Protein AF-A0A9X3YEB1-F1 (afdb_monomer_lite)

pLDDT: mean 70.38, std 15.34, range [30.12, 92.75]

Secondary structure (DSSP, 8-state):
-PPPEEEEEEEE---S-GGGTTSSHHHHHHHHHHHHHHH----GGG-EEEEEEEEEEE---TT---TTSGGGSTTSHHHHHHHHHHTTS--SEEEEES-HHHH--S-HHHHHHHHHHHHHTTEEEEETTTTEEE-TTSTTHHHHHHHHHHHHHHHHHHHHHHHHHHHHHHHHHHHHH-----S---TTEEE-TTSSSEEE-HHHHHHHHHHHHHHHTT--HHHHHHHHHHTT--BTTB---HHHHHHHHT-TTTTTEEPPPP------TT--HHHHHHHHHHHHHHHHHHHHT-EE-SPPSS-HHHHHHHHHHHHHHHHSSS-----TT-S-TTTTTEEETTT-PBEEEEEPTTS-EEEEEHHHHH-SS---PPPEEHHHHHHHHHHHHHHS-HHHHH-STTHHHHHHHHHHHHHHHHHHHHHHHHHHHH---HHHHHHHHHHHHHHHHHHHHHHHHHHHHHHHHHHH-------HHHHH-TT-HHHHHHHHHHHHHHEEEEEEEEEE-SS-EEEEEEEEESSSEEEEEEEEETT--EEEEEEEETT-EEE-SSEEEETTTTEEEE-SPPPHHHHHTHHHHHHHHHHHHHHHHHTS-TTSHHHHHHHHHHHHHHHHHTTTT--HHHHHHHHHHHHHHHHHHHHH---HHHHHHHHHHHHHHHHHHHHHHHHHHT--

Organism: NCBI:txid83655

Radius of gyration: 40.04 Å; chains: 1; bounding box: 106×68×102 Å

Foldseek 3Di:
DPPQAEFAEEEEDDDDDPVCPPDDDPVVQVCLQLVCLVVADDDVLVSHHYDSVRYHYQDADPPDDCQANVCLDCPGSVVVVLVCLVVVVPQAHEYEYQALLSVDPHPLVVSLVSQVSCQVSHYWYAHSPVRQIHHPSDVVSSVVSSVRSVVSNVVVVVVVVVVVVVLVVLVVCLQPPLFQRDCDDDLQWDADPVNGHTDGNVLLLVLLVVLLVCVLLPDDLVRNQVVCVVVVNDDVNHRDDSVNSVCSLVPCVQQQWDFDDFDQDDDDPPDDPVRVVVSVVVNVVRRVVSVVPIDGNHDHSDHPLSSVSSVVVVVVVVVPPDPQPCDQLNPPLQRPFEAAQQPRAHWDWDADPVRWIWTDGPCVVVVPDDDPFDTAGRLLVLLLVVVVVLPDPLCLFPPDPPLVVVLVVLVVVLVVLVVVLVVLVVVLVVDPDPVSNVVSVVVNVVSVVVNVVSVVVSSVSVVLVVLSPPPDDDPSVCCSPSNNRVVSSSSNVSCVQFWVHWHWGWDADPVAIKIWIWTATPGFWGTKIFIAGSSRDTDWIWTQGPQLWIDGPQWIARLVVLDIDGNHADDPVVLVCVVVVVVVNVVSVVSVVVVPDDVVVVVVVVVVVVVVVLVVVVPPPDDPVVNVVVLVVVLVVVVVVLVVDPDVSVVSVSVSVNVVVVVSVVSVVVVCVVPD

Sequence (676 aa):
MKSVKSVKSFIYSRVSTMQQQHGFGIDRQISTVTDYLSFATLDQRLGYQLDPENYEILDSDIGKSAFKGANWGAKSSLGKFYKAVVERKITSGVLVCENIDRLVRLSNYEANNKLSTLIMNGIDILEVESGSCFSNRIPESSTVLNMSISRAYNESLRKSNFSKKSWKKRKATAEEQGTALNNNTPDWLSLSEDKQAYIINTVNVEKITNIFKMYVNGMGVTEIVKTLNANGDRYNDRGWNLVTVYNKLRDRRLNGYLVGKYKTVSQRDDETDEEAEKRLLKNRKARHEANLNAIRIYPIVIGDELFSKVESLMDKNIQARKPRSTTTKQRNLFNGISRCLVCGSPMNVQSMSNGSQYFRCYRQRTKDEHCDSKLVRYSDSERFLLNHIKGLDLNVIYGQDVEQSSVESLKSQLSDISSKIDALNVQMQSASDEEELFLLMGFKRKRIAERETISEQIYKIENESHIVKLNYDYDIKAISNQNNTVLRRKTNMHLSNIISSIKCGRFDLSDGTIYIYDISYHRDVLKHVLITDNRCNLRSMITISNNCVLDVGYMKIDILNHRVEMIRQPSVTEVEMTKVYLEYLNEGFEIAFELIDEEVIKVLDVLSKKVEVLQSTFAEGHNIDEVLKDVEAVISTLNPMIATCRNELIIHRFKLLCETVQVIEQGNKALLELDL

InterPro domains:
  IPR006119 Resolvase, N-terminal catalytic domain [PF00239] (10-171)
  IPR006119 Resolvase, N-terminal catalytic domain [SM00857] (9-176)
  IPR011109 DNA-binding recombinase domain [PF07508] (205-317)
  IPR011109 DNA-binding recombinase domain [PS51737] (187-320)
  IPR025827 Recombinase zinc beta ribbon domain [PF13408] (333-390)
  IPR036162 Resolvase-like, N-terminal catalytic domain superfamily [G3DSA:3.40.50.1390] (3-157)
  IPR036162 Resolvase-like, N-terminal catalytic domain superfamily [SSF53041] (9-160)
  IPR038109 DNA-binding recombinase domain superfamily [G3DSA:3.90.1750.20] (167-345)
  IPR050639 Site-specific recombinase resolvase [PTHR30461] (2-473)

Structure (mmCIF, N/CA/C/O backbone):
data_AF-A0A9X3YEB1-F1
#
_entry.id   AF-A0A9X3YEB1-F1
#
loop_
_atom_site.group_PDB
_atom_site.id
_atom_site.type_symbol
_atom_site.label_atom_id
_atom_site.label_alt_id
_atom_site.label_comp_id
_atom_site.label_asym_id
_atom_site.label_entity_id
_atom_site.label_seq_id
_atom_site.pdbx_PDB_ins_code
_atom_site.Cartn_x
_atom_site.Cartn_y
_atom_site.Cartn_z
_atom_site.occupancy
_atom_site.B_iso_or_equiv
_atom_site.auth_seq_id
_atom_site.auth_comp_id
_atom_site.auth_asym_id
_atom_site.auth_atom_id
_atom_site.pdbx_PDB_model_num
ATOM 1 N N . MET A 1 1 ? -72.113 -5.861 41.643 1.00 37.72 1 MET A N 1
ATOM 2 C CA . MET A 1 1 ? -70.641 -5.938 41.514 1.00 37.72 1 MET A CA 1
ATOM 3 C C . MET A 1 1 ? -70.264 -5.446 40.123 1.00 37.72 1 MET A C 1
ATOM 5 O O . MET A 1 1 ? -70.710 -6.050 39.159 1.00 37.72 1 MET A O 1
ATOM 9 N N . LYS A 1 2 ? -69.548 -4.318 39.992 1.00 42.50 2 LYS A N 1
ATOM 10 C CA . LYS A 1 2 ? -68.992 -3.904 38.689 1.00 42.50 2 LYS A CA 1
ATOM 11 C C . LYS A 1 2 ? -67.898 -4.911 38.322 1.00 42.50 2 LYS A C 1
ATOM 13 O O . LYS A 1 2 ? -67.030 -5.155 39.154 1.00 42.50 2 LYS A O 1
ATOM 18 N N . SER A 1 3 ? -67.962 -5.514 37.135 1.00 48.34 3 SER A N 1
ATOM 19 C CA . SER A 1 3 ? -66.920 -6.427 36.651 1.00 48.34 3 SER A CA 1
ATOM 20 C C . SER A 1 3 ? -65.582 -5.689 36.629 1.00 48.34 3 SER A C 1
ATOM 22 O O . SER A 1 3 ? -65.466 -4.654 35.967 1.00 48.34 3 SER A O 1
ATOM 24 N N . VAL A 1 4 ? -64.592 -6.181 37.370 1.00 62.28 4 VAL A N 1
ATOM 25 C CA . VAL A 1 4 ? -63.240 -5.617 37.343 1.00 62.28 4 VAL A CA 1
ATOM 26 C C . VAL A 1 4 ? -62.680 -5.833 35.939 1.00 62.28 4 VAL A C 1
ATOM 28 O O . VAL A 1 4 ? -62.707 -6.946 35.421 1.00 62.28 4 VAL A O 1
ATOM 31 N N . LYS A 1 5 ? -62.255 -4.753 35.281 1.00 73.50 5 LYS A N 1
ATOM 32 C CA . LYS A 1 5 ? -61.743 -4.810 33.909 1.00 73.50 5 LYS A CA 1
ATOM 33 C C . LYS A 1 5 ? -60.373 -5.495 33.931 1.00 73.50 5 LYS A C 1
ATOM 35 O O . LYS A 1 5 ? -59.524 -5.085 34.720 1.00 73.50 5 LYS A O 1
ATOM 40 N N . SER A 1 6 ? -60.160 -6.514 33.101 1.00 76.62 6 SER A N 1
ATOM 41 C CA . SER A 1 6 ? -58.844 -7.136 32.932 1.00 76.62 6 SER A CA 1
ATOM 42 C C . SER A 1 6 ? -58.028 -6.387 31.873 1.00 76.62 6 SER A C 1
ATOM 44 O O . SER A 1 6 ? -58.585 -5.844 30.912 1.00 76.62 6 SER A O 1
ATOM 46 N N . VAL A 1 7 ? -56.713 -6.284 32.074 1.00 83.62 7 VAL A N 1
ATOM 47 C CA . VAL A 1 7 ? -55.804 -5.545 31.182 1.00 83.62 7 VAL A CA 1
ATOM 48 C C . VAL A 1 7 ? -54.636 -6.435 30.764 1.00 83.62 7 VAL A C 1
ATOM 50 O O . VAL A 1 7 ? -54.087 -7.174 31.579 1.00 83.62 7 VAL A O 1
ATOM 53 N N . LYS A 1 8 ? -54.254 -6.335 29.483 1.00 87.81 8 LYS A N 1
ATOM 54 C CA . LYS A 1 8 ? -53.143 -7.083 28.882 1.00 87.81 8 LYS A CA 1
ATOM 55 C C . LYS A 1 8 ? -51.791 -6.652 29.459 1.00 87.81 8 LYS A C 1
ATOM 57 O O . LYS A 1 8 ? -51.507 -5.451 29.546 1.00 87.81 8 LYS A O 1
ATOM 62 N N . SER A 1 9 ? -50.942 -7.632 29.758 1.00 87.31 9 SER A N 1
ATOM 63 C CA . SER A 1 9 ? -49.570 -7.415 30.231 1.00 87.31 9 SER A CA 1
ATOM 64 C C . SER A 1 9 ? -48.557 -7.500 29.083 1.00 87.31 9 SER A C 1
ATOM 66 O O . SER A 1 9 ? -48.633 -8.377 28.230 1.00 87.31 9 SER A O 1
ATOM 68 N N . PHE A 1 10 ? -47.570 -6.614 29.060 1.00 89.00 10 PHE A N 1
ATOM 69 C CA . PHE A 1 10 ? -46.446 -6.635 28.127 1.00 89.00 10 PHE A CA 1
ATOM 70 C C . PHE A 1 10 ? -45.169 -6.833 28.937 1.00 89.00 10 PHE A C 1
ATOM 72 O O . PHE A 1 10 ? -44.767 -5.944 29.681 1.00 89.00 10 PHE A O 1
ATOM 79 N N . ILE A 1 11 ? -44.541 -7.999 28.838 1.00 86.00 11 ILE A N 1
ATOM 80 C CA . ILE A 1 11 ? -43.394 -8.372 29.670 1.00 86.00 11 ILE A CA 1
ATOM 81 C C . ILE A 1 11 ? -42.107 -8.069 28.910 1.00 86.00 11 ILE A C 1
ATOM 83 O O . ILE A 1 11 ? -41.880 -8.602 27.827 1.00 86.00 11 ILE A O 1
ATOM 87 N N . TYR A 1 12 ? -41.237 -7.241 29.488 1.00 83.69 12 TYR A N 1
ATOM 88 C CA . TYR A 1 12 ? -39.919 -6.954 28.925 1.00 83.69 12 TYR A CA 1
ATOM 89 C C . TYR A 1 12 ? -38.803 -7.585 29.768 1.00 83.69 12 TYR A C 1
ATOM 91 O O . TYR A 1 12 ? -38.558 -7.179 30.908 1.00 83.69 12 TYR A O 1
ATOM 99 N N . SER A 1 13 ? -38.083 -8.542 29.179 1.00 71.88 13 SER A N 1
ATOM 100 C CA . SER A 1 13 ? -36.924 -9.224 29.773 1.00 71.88 13 SER A CA 1
ATOM 101 C C . SER A 1 13 ? -35.659 -9.004 28.924 1.00 71.88 13 SER A C 1
ATOM 103 O O . SER A 1 13 ? -35.734 -8.710 27.730 1.00 71.88 13 SER A O 1
ATOM 105 N N . ARG A 1 14 ? -34.462 -9.074 29.537 1.00 66.56 14 ARG A N 1
ATOM 106 C CA . ARG A 1 14 ? -33.178 -8.917 28.814 1.00 66.56 14 ARG A CA 1
ATOM 107 C C . ARG A 1 14 ? -32.100 -9.878 29.307 1.00 66.56 14 ARG A C 1
ATOM 109 O O . ARG A 1 14 ? -31.876 -9.990 30.513 1.00 66.56 14 ARG A O 1
ATOM 116 N N . VAL A 1 15 ? -31.308 -10.418 28.377 1.00 53.06 15 VAL A N 1
ATOM 117 C CA . VAL A 1 15 ? -30.085 -11.184 28.690 1.00 53.06 15 VAL A CA 1
ATOM 118 C C . VAL A 1 15 ? -28.858 -10.274 28.676 1.00 53.06 15 VAL A C 1
ATOM 120 O O . VAL A 1 15 ? -28.662 -9.471 27.765 1.00 53.06 15 VAL A O 1
ATOM 123 N N . SER A 1 16 ? -28.023 -10.374 29.712 1.00 42.81 16 SER A N 1
ATOM 124 C CA . SER A 1 16 ? -26.903 -9.446 29.933 1.00 42.81 16 SER A CA 1
ATOM 125 C C . SER A 1 16 ? -25.654 -9.787 29.106 1.00 42.81 16 SER A C 1
ATOM 127 O O . SER A 1 16 ? -24.839 -8.896 28.864 1.00 42.81 16 SER A O 1
ATOM 129 N N . THR A 1 17 ? -25.490 -11.043 28.671 1.00 38.38 17 THR A N 1
ATOM 130 C CA . THR A 1 17 ? -24.274 -11.549 28.005 1.00 38.38 17 THR A CA 1
ATOM 131 C C . THR A 1 17 ? -24.535 -12.844 27.220 1.00 38.38 17 THR A C 1
ATOM 133 O O . THR A 1 17 ? -25.248 -13.725 27.687 1.00 38.38 17 THR A O 1
ATOM 136 N N . MET A 1 18 ? -23.875 -13.008 26.063 1.00 36.56 18 MET A N 1
ATOM 137 C CA . MET A 1 18 ? -23.935 -14.225 25.221 1.00 36.56 18 MET A CA 1
ATOM 138 C C . MET A 1 18 ? -23.510 -15.515 25.956 1.00 36.56 18 MET A C 1
ATOM 140 O O . MET A 1 18 ? -23.980 -16.593 25.621 1.00 36.56 18 MET A O 1
ATOM 144 N N . GLN A 1 19 ? -22.662 -15.418 26.988 1.00 37.66 19 GLN A N 1
ATOM 145 C CA . GLN A 1 19 ? -22.190 -16.568 27.780 1.00 37.66 19 GLN A CA 1
ATOM 146 C C . GLN A 1 19 ? -23.278 -17.246 28.633 1.00 37.66 19 GLN A C 1
ATOM 148 O O . GLN A 1 19 ? -23.047 -18.336 29.142 1.00 37.66 19 GLN A O 1
ATOM 153 N N . GLN A 1 20 ? -24.457 -16.635 28.791 1.00 36.91 20 GLN A N 1
ATOM 154 C CA . GLN A 1 20 ? -25.565 -17.201 29.574 1.00 36.91 20 GLN A CA 1
ATOM 155 C C . GLN A 1 20 ? -26.498 -18.106 28.746 1.00 36.91 20 GLN A C 1
ATOM 157 O O . GLN A 1 20 ? -27.514 -18.562 29.262 1.00 36.91 20 GLN A O 1
ATOM 162 N N . GLN A 1 21 ? -26.166 -18.389 27.479 1.00 39.75 21 GLN A N 1
ATOM 163 C CA . GLN A 1 21 ? -26.986 -19.214 26.579 1.00 39.75 21 GLN A CA 1
ATOM 164 C C . GLN A 1 21 ? -27.166 -20.676 27.025 1.00 39.75 21 GLN A C 1
ATOM 166 O O . GLN A 1 21 ? -28.068 -21.335 26.521 1.00 39.75 21 GLN A O 1
ATOM 171 N N . HIS A 1 22 ? -26.360 -21.186 27.964 1.00 37.72 22 HIS A N 1
ATOM 172 C CA . HIS A 1 22 ? -26.380 -22.604 28.347 1.00 37.72 22 HIS A CA 1
ATOM 173 C C . HIS A 1 22 ? -27.035 -22.934 29.702 1.00 37.72 22 HIS A C 1
ATOM 175 O O . HIS A 1 22 ? -26.875 -24.051 30.182 1.00 37.72 22 HIS A O 1
ATOM 181 N N . GLY A 1 23 ? -27.840 -22.045 30.298 1.00 42.78 23 GLY A N 1
ATOM 182 C CA . GLY A 1 23 ? -28.745 -22.487 31.370 1.00 42.78 23 GLY A CA 1
ATOM 183 C C . GLY A 1 23 ? -29.440 -21.389 32.178 1.00 42.78 23 GLY A C 1
ATOM 184 O O . GLY A 1 23 ? -28.793 -20.498 32.722 1.00 42.78 23 GLY A O 1
ATOM 185 N N . PHE A 1 24 ? -30.764 -21.521 32.313 1.00 46.56 24 PHE A N 1
ATOM 186 C CA . PHE A 1 24 ? -31.615 -20.993 33.396 1.00 46.56 24 PHE A CA 1
ATOM 187 C C . PHE A 1 24 ? -31.845 -19.471 33.527 1.00 46.56 24 PHE A C 1
ATOM 189 O O . PHE A 1 24 ? -32.484 -19.051 34.485 1.00 46.56 24 PHE A O 1
ATOM 196 N N . GLY A 1 25 ? -31.367 -18.613 32.618 1.00 51.34 25 GLY A N 1
ATOM 197 C CA . GLY A 1 25 ? -31.499 -17.150 32.768 1.00 51.34 25 GLY A CA 1
ATOM 198 C C . GLY A 1 25 ? -32.859 -16.555 32.362 1.00 51.34 25 GLY A C 1
ATOM 199 O O . GLY A 1 25 ? -33.490 -15.861 33.158 1.00 51.34 25 GLY A O 1
ATOM 200 N N . ILE A 1 26 ? -33.293 -16.801 31.119 1.00 55.25 26 ILE A N 1
ATOM 201 C CA . ILE A 1 26 ? -34.529 -16.233 30.542 1.00 55.25 26 ILE A CA 1
ATOM 202 C C . ILE A 1 26 ? -35.759 -16.865 31.188 1.00 55.25 26 ILE A C 1
ATOM 204 O O . ILE A 1 26 ? -36.627 -16.143 31.674 1.00 55.25 26 ILE A O 1
ATOM 208 N N . ASP A 1 27 ? -35.787 -18.196 31.263 1.00 59.59 27 ASP A N 1
ATOM 209 C CA . ASP A 1 27 ? -36.920 -18.938 31.819 1.00 59.59 27 ASP A CA 1
ATOM 210 C C . ASP A 1 27 ? -37.159 -18.578 33.286 1.00 59.59 27 ASP A C 1
ATOM 212 O O . ASP A 1 27 ? -38.301 -18.432 33.696 1.00 59.59 27 ASP A O 1
ATOM 216 N N . ARG A 1 28 ? -36.092 -18.318 34.057 1.00 63.31 28 ARG A N 1
ATOM 217 C CA . ARG A 1 28 ? -36.191 -17.849 35.449 1.00 63.31 28 ARG A CA 1
ATOM 218 C C . ARG A 1 28 ? -36.718 -16.418 35.572 1.00 63.31 28 ARG A C 1
ATOM 220 O O . ARG A 1 28 ? -37.386 -16.086 36.549 1.00 63.31 28 ARG A O 1
ATOM 227 N N . GLN A 1 29 ? -36.375 -15.532 34.641 1.00 58.09 29 GLN A N 1
ATOM 228 C CA . GLN A 1 29 ? -36.893 -14.161 34.665 1.00 58.09 29 GLN A CA 1
ATOM 229 C C . GLN A 1 29 ? -38.362 -14.129 34.265 1.00 58.09 29 GLN A C 1
ATOM 231 O O . GLN A 1 29 ? -39.155 -13.456 34.915 1.00 58.09 29 GLN A O 1
ATOM 236 N N . ILE A 1 30 ? -38.722 -14.891 33.233 1.00 65.31 30 ILE A N 1
ATOM 237 C CA . ILE A 1 30 ? -40.110 -15.046 32.814 1.00 65.31 30 ILE A CA 1
ATOM 238 C C . ILE A 1 30 ? -40.899 -15.724 33.934 1.00 65.31 30 ILE A C 1
ATOM 240 O O . ILE A 1 30 ? -41.936 -15.191 34.305 1.00 65.31 30 ILE A O 1
ATOM 244 N N . SER A 1 31 ? -40.389 -16.790 34.563 1.00 66.31 31 SER A N 1
ATOM 245 C CA . SER A 1 31 ? -41.070 -17.439 35.690 1.00 66.31 31 SER A CA 1
ATOM 246 C C . SER A 1 31 ? -41.272 -16.472 36.857 1.00 66.31 31 SER A C 1
ATOM 248 O O . SER A 1 31 ? -42.399 -16.299 37.281 1.00 66.31 31 SER A O 1
ATOM 250 N N . THR A 1 32 ? -40.243 -15.729 37.291 1.00 66.88 32 THR A N 1
ATOM 251 C CA . THR A 1 32 ? -40.376 -14.740 38.382 1.00 66.88 32 THR A CA 1
ATOM 252 C C . THR A 1 32 ? -41.444 -13.681 38.077 1.00 66.88 32 THR A C 1
ATOM 254 O O . THR A 1 32 ? -42.212 -13.306 38.959 1.00 66.88 32 THR A O 1
ATOM 257 N N . VAL A 1 33 ? -41.510 -13.186 36.835 1.00 67.62 33 VAL A N 1
ATOM 258 C CA . VAL A 1 33 ? -42.514 -12.187 36.436 1.00 67.62 33 VAL A CA 1
ATOM 259 C C . VAL A 1 33 ? -43.909 -12.809 36.351 1.00 67.62 33 VAL A C 1
ATOM 261 O O . VAL A 1 33 ? -44.864 -12.199 36.815 1.00 67.62 33 VAL A O 1
ATOM 264 N N . THR A 1 34 ? -44.036 -14.014 35.796 1.00 67.00 34 THR A N 1
ATOM 265 C CA . THR A 1 34 ? -45.328 -14.705 35.628 1.00 67.00 34 THR A CA 1
ATOM 266 C C . THR A 1 34 ? -45.887 -15.173 36.976 1.00 67.00 34 THR A C 1
ATOM 268 O O . THR A 1 34 ? -47.069 -14.980 37.252 1.00 67.00 34 THR A O 1
ATOM 271 N N . ASP A 1 35 ? -45.022 -15.663 37.867 1.00 70.69 35 ASP A N 1
ATOM 272 C CA . ASP A 1 35 ? -45.345 -15.982 39.259 1.00 70.69 35 ASP A CA 1
ATOM 273 C C . ASP A 1 35 ? -45.808 -14.716 39.987 1.00 70.69 35 ASP A C 1
ATOM 275 O O . ASP A 1 35 ? -46.857 -14.716 40.627 1.00 70.69 35 ASP A O 1
ATOM 279 N N . TYR A 1 36 ? -45.096 -13.594 39.830 1.00 70.75 36 TYR A N 1
ATOM 280 C CA . TYR A 1 36 ? -45.511 -12.323 40.423 1.00 70.75 36 TYR A CA 1
ATOM 281 C C . TYR A 1 36 ? -46.881 -11.858 39.910 1.00 70.75 36 TYR A C 1
ATOM 283 O O . TYR A 1 36 ? -47.706 -11.420 40.707 1.00 70.75 36 TYR A O 1
ATOM 291 N N . LEU A 1 37 ? -47.172 -12.005 38.611 1.00 69.81 37 LEU A N 1
ATOM 292 C CA . LEU A 1 37 ? -48.477 -11.659 38.031 1.00 69.81 37 LEU A CA 1
ATOM 293 C C . LEU A 1 37 ? -49.637 -12.457 38.646 1.00 69.81 37 LEU A C 1
ATOM 295 O O . LEU A 1 37 ? -50.740 -11.923 38.749 1.00 69.81 37 LEU A O 1
ATOM 299 N N . SER A 1 38 ? -49.390 -13.690 39.099 1.00 67.00 38 SER A N 1
ATOM 300 C CA . SER A 1 38 ? -50.410 -14.528 39.747 1.00 67.00 38 SER A CA 1
ATOM 301 C C . SER A 1 38 ? -50.741 -14.113 41.191 1.00 67.00 38 SER A C 1
ATOM 303 O O . SER A 1 38 ? -51.838 -14.397 41.671 1.00 67.00 38 SER A O 1
ATOM 305 N N . PHE A 1 39 ? -49.836 -13.389 41.866 1.00 65.12 39 PHE A N 1
ATOM 306 C CA . PHE A 1 39 ? -49.983 -12.978 43.272 1.00 65.12 39 PHE A CA 1
ATOM 307 C C . PHE A 1 39 ? -50.010 -11.453 43.489 1.00 65.12 39 PHE A C 1
ATOM 309 O O . PHE A 1 39 ? -50.139 -10.996 44.626 1.00 65.12 39 PHE A O 1
ATOM 316 N N . ALA A 1 40 ? -49.877 -10.645 42.435 1.00 65.81 40 ALA A N 1
ATOM 317 C CA . ALA A 1 40 ? -49.742 -9.196 42.549 1.00 65.81 40 ALA A CA 1
ATOM 318 C C . ALA A 1 40 ? -51.030 -8.513 43.048 1.00 65.81 40 ALA A C 1
ATOM 320 O O . ALA A 1 40 ? -52.039 -8.434 42.345 1.00 65.81 40 ALA A O 1
ATOM 321 N N . THR A 1 41 ? -50.971 -7.911 44.237 1.00 65.62 41 THR A N 1
ATOM 322 C CA . THR A 1 41 ? -51.960 -6.927 44.700 1.00 65.62 41 THR A CA 1
ATOM 323 C C . THR A 1 41 ? -51.628 -5.543 44.156 1.00 65.62 41 THR A C 1
ATOM 325 O O . THR A 1 41 ? -50.680 -4.899 44.603 1.00 65.62 41 THR A O 1
ATOM 328 N N . LEU A 1 42 ? -52.430 -5.082 43.198 1.00 74.06 42 LEU A N 1
ATOM 329 C CA . LEU A 1 42 ? -52.338 -3.739 42.631 1.00 74.06 42 LEU A CA 1
ATOM 330 C C . LEU A 1 42 ? -53.091 -2.698 43.473 1.00 74.06 42 LEU A C 1
ATOM 332 O O . LEU A 1 42 ? -54.066 -3.012 44.158 1.00 74.06 42 LEU A O 1
ATOM 336 N N . ASP A 1 43 ? -52.659 -1.438 43.382 1.00 76.00 43 ASP A N 1
ATOM 337 C CA . ASP A 1 43 ? -53.337 -0.305 44.019 1.00 76.00 43 ASP A CA 1
ATOM 338 C C . ASP A 1 43 ? -54.786 -0.190 43.514 1.00 76.00 43 ASP A C 1
ATOM 340 O O . ASP A 1 43 ? -55.043 -0.146 42.308 1.00 76.00 43 ASP A O 1
ATOM 344 N N . GLN A 1 44 ? -55.746 -0.112 44.440 1.00 74.06 44 GLN A N 1
ATOM 345 C CA . GLN A 1 44 ? -57.177 -0.077 44.123 1.00 74.06 44 GLN A CA 1
ATOM 346 C C . GLN A 1 44 ? -57.564 1.104 43.213 1.00 74.06 44 GLN A C 1
ATOM 348 O O . GLN A 1 44 ? -58.532 1.000 42.456 1.00 74.06 44 GLN A O 1
ATOM 353 N N . ARG A 1 45 ? -56.792 2.202 43.227 1.00 79.31 45 ARG A N 1
ATOM 354 C CA . ARG A 1 45 ? -56.993 3.384 42.366 1.00 79.31 45 ARG A CA 1
ATOM 355 C C . ARG A 1 45 ? -56.796 3.094 40.876 1.00 79.31 45 ARG A C 1
ATOM 357 O O . ARG A 1 45 ? -57.279 3.855 40.040 1.00 79.31 45 ARG A O 1
ATOM 364 N N . LEU A 1 46 ? -56.110 2.005 40.524 1.00 79.69 46 LEU A N 1
ATOM 365 C CA . LEU A 1 46 ? -55.901 1.598 39.132 1.00 79.69 46 LEU A CA 1
ATOM 366 C C . LEU A 1 46 ? -57.196 1.102 38.475 1.00 79.69 46 LEU A C 1
ATOM 368 O O . LEU A 1 46 ? -57.392 1.302 37.277 1.00 79.69 46 LEU A O 1
ATOM 372 N N . GLY A 1 47 ? -58.107 0.513 39.259 1.00 76.00 47 GLY A N 1
ATOM 373 C CA . GLY A 1 47 ? -59.434 0.098 38.795 1.00 76.00 47 GLY A CA 1
ATOM 374 C C . GLY A 1 47 ? -59.450 -1.088 37.819 1.00 76.00 47 GLY A C 1
ATOM 375 O O . GLY A 1 47 ? -60.476 -1.321 37.177 1.00 76.00 47 GLY A O 1
ATOM 376 N N . TYR A 1 48 ? -58.344 -1.829 37.694 1.00 81.25 48 TYR A N 1
ATOM 377 C CA . TYR A 1 48 ? -58.228 -3.033 36.868 1.00 81.25 48 TYR A CA 1
ATOM 378 C C . TYR A 1 48 ? -57.482 -4.158 37.597 1.00 81.25 48 TYR A C 1
ATOM 380 O O . TYR A 1 48 ? -56.785 -3.921 38.582 1.00 81.25 48 TYR A O 1
ATOM 388 N N . GLN A 1 49 ? -57.626 -5.381 37.086 1.00 78.94 49 GLN A N 1
ATOM 389 C CA . GLN A 1 49 ? -56.813 -6.539 37.463 1.00 78.94 49 GLN A CA 1
ATOM 390 C C . GLN A 1 49 ? -55.946 -6.975 36.282 1.00 78.94 49 GLN A C 1
ATOM 392 O O . GLN A 1 49 ? -56.290 -6.740 35.119 1.00 78.94 49 GLN A O 1
ATOM 397 N N . LEU A 1 50 ? -54.798 -7.574 36.587 1.00 78.62 50 LEU A N 1
ATOM 398 C CA . LEU A 1 50 ? -53.943 -8.182 35.574 1.00 78.62 50 LEU A CA 1
ATOM 399 C C . LEU A 1 50 ? -54.537 -9.528 35.192 1.00 78.62 50 LEU A C 1
ATOM 401 O O . LEU A 1 50 ? -55.004 -10.269 36.052 1.00 78.62 50 LEU A O 1
ATOM 405 N N . ASP A 1 51 ? -54.531 -9.812 33.899 1.00 76.00 51 ASP A N 1
ATOM 406 C CA . ASP A 1 51 ? -54.886 -11.122 33.378 1.00 76.00 51 ASP A CA 1
ATOM 407 C C . ASP A 1 51 ? -53.611 -11.984 33.319 1.00 76.00 51 ASP A C 1
ATOM 409 O O . ASP A 1 51 ? -52.706 -11.649 32.542 1.00 76.00 51 ASP A O 1
ATOM 413 N N . PRO A 1 52 ? -53.490 -13.044 34.143 1.00 68.12 52 PRO A N 1
ATOM 414 C CA . PRO A 1 52 ? -52.290 -13.878 34.183 1.00 68.12 52 PRO A CA 1
ATOM 415 C C . PRO A 1 52 ? -52.046 -14.644 32.878 1.00 68.12 52 PRO A C 1
ATOM 417 O O . PRO A 1 52 ? -50.906 -15.003 32.594 1.00 68.12 52 PRO A O 1
ATOM 420 N N . GLU A 1 53 ? -53.090 -14.879 32.077 1.00 71.06 53 GLU A N 1
ATOM 421 C CA . GLU A 1 53 ? -53.011 -15.661 30.836 1.00 71.06 53 GLU A CA 1
ATOM 422 C C . GLU A 1 53 ? -52.908 -14.777 29.582 1.00 71.06 53 GLU A C 1
ATOM 424 O O . GLU A 1 53 ? -52.536 -15.251 28.508 1.00 71.06 53 GLU A O 1
ATOM 429 N N . ASN A 1 54 ? -53.172 -13.471 29.702 1.00 80.88 54 ASN A N 1
ATOM 430 C CA . ASN A 1 54 ? -53.125 -12.520 28.590 1.00 80.88 54 ASN A CA 1
ATOM 431 C C . ASN A 1 54 ? -51.904 -11.597 28.687 1.00 80.88 54 ASN A C 1
ATOM 433 O O . ASN A 1 54 ? -51.996 -10.413 29.044 1.00 80.88 54 ASN A O 1
ATOM 437 N N . TYR A 1 55 ? -50.742 -12.151 28.332 1.00 80.75 55 TYR A N 1
ATOM 438 C CA . TYR A 1 55 ? -49.485 -11.415 28.253 1.00 80.75 55 TYR A CA 1
ATOM 439 C C . TYR A 1 55 ? -48.781 -11.559 26.896 1.00 80.75 55 TYR A C 1
ATOM 441 O O . TYR A 1 55 ? -48.955 -12.529 26.164 1.00 80.75 55 TYR A O 1
ATOM 449 N N . GLU A 1 56 ? -47.963 -10.568 26.550 1.00 84.38 56 GLU A N 1
ATOM 450 C CA . GLU A 1 56 ? -47.092 -10.568 25.373 1.00 84.38 56 GLU A CA 1
ATOM 451 C C . GLU A 1 56 ? -45.645 -10.326 25.801 1.00 84.38 56 GLU A C 1
ATOM 453 O O . GLU A 1 56 ? -45.362 -9.386 26.545 1.00 84.38 56 GLU A O 1
ATOM 458 N N . ILE A 1 57 ? -44.720 -11.165 25.334 1.00 80.50 57 ILE A N 1
ATOM 459 C CA . ILE A 1 57 ? -43.293 -11.030 25.639 1.00 80.50 57 ILE A CA 1
ATOM 460 C C . ILE A 1 57 ? -42.636 -10.135 24.585 1.00 80.50 57 ILE A C 1
ATOM 462 O O . ILE A 1 57 ? -42.707 -10.391 23.385 1.00 80.50 57 ILE A O 1
ATOM 466 N N . LEU A 1 58 ? -41.964 -9.081 25.043 1.00 80.44 58 LEU A N 1
ATOM 467 C CA . LEU A 1 58 ? -41.183 -8.173 24.211 1.00 80.44 58 LEU A CA 1
ATOM 468 C C . LEU A 1 58 ? -39.718 -8.639 24.182 1.00 80.44 58 LEU A C 1
ATOM 470 O O . LEU A 1 58 ? -38.908 -8.190 24.994 1.00 80.44 58 LEU A O 1
ATOM 474 N N . ASP A 1 59 ? -39.369 -9.519 23.239 1.00 64.75 59 ASP A N 1
ATOM 475 C CA . ASP A 1 59 ? -38.021 -10.099 23.144 1.00 64.75 59 ASP A CA 1
ATOM 476 C C . ASP A 1 59 ? -36.922 -9.043 22.957 1.00 64.75 59 ASP A C 1
ATOM 478 O O . ASP A 1 59 ? -37.004 -8.164 22.090 1.00 64.75 59 ASP A O 1
ATOM 482 N N . SER A 1 60 ? -35.845 -9.147 23.743 1.00 60.19 60 SER A N 1
ATOM 483 C CA . SER A 1 60 ? -34.659 -8.307 23.565 1.00 60.19 60 SER A CA 1
ATOM 484 C C . SER A 1 60 ? -33.850 -8.753 22.342 1.00 60.19 60 SER A C 1
ATOM 486 O O . SER A 1 60 ? -33.467 -9.919 22.257 1.00 60.19 60 SER A O 1
ATOM 488 N N . ASP A 1 61 ? -33.509 -7.820 21.444 1.00 53.88 61 ASP A N 1
ATOM 489 C CA . ASP A 1 61 ? -32.552 -8.057 20.353 1.00 53.88 61 ASP A CA 1
ATOM 490 C C . ASP A 1 61 ? -31.227 -8.596 20.928 1.00 53.88 61 ASP A C 1
ATOM 492 O O . ASP A 1 61 ? -30.448 -7.864 21.554 1.00 53.88 61 ASP A O 1
ATOM 496 N N . ILE A 1 62 ? -30.969 -9.883 20.702 1.00 46.56 62 ILE A N 1
ATOM 497 C CA . ILE A 1 62 ? -29.784 -10.598 21.181 1.00 46.56 62 ILE A CA 1
ATOM 498 C C . ILE A 1 62 ? -28.516 -9.867 20.708 1.00 46.56 62 ILE A C 1
ATOM 500 O O . ILE A 1 62 ? -28.339 -9.571 19.527 1.00 46.56 62 ILE A O 1
ATOM 504 N N . GLY A 1 63 ? -27.609 -9.565 21.643 1.00 42.06 63 GLY A N 1
ATOM 505 C CA . GLY A 1 63 ? -26.257 -9.086 21.332 1.00 42.06 63 GLY A CA 1
ATOM 506 C C . GLY A 1 63 ? -26.089 -7.583 21.066 1.00 42.06 63 GLY A C 1
ATOM 507 O O . GLY A 1 63 ? -24.959 -7.139 20.854 1.00 42.06 63 GLY A O 1
ATOM 508 N N . LYS A 1 64 ? -27.140 -6.753 21.128 1.00 44.22 64 LYS A N 1
ATOM 509 C CA . LYS A 1 64 ? -26.979 -5.293 20.990 1.00 44.22 64 LYS A CA 1
ATOM 510 C C . LYS A 1 64 ? -26.671 -4.651 22.340 1.00 44.22 64 LYS A C 1
ATOM 512 O O . LYS A 1 64 ? -27.533 -4.520 23.204 1.00 44.22 64 LYS A O 1
ATOM 517 N N . SER A 1 65 ? -25.423 -4.218 22.525 1.00 39.91 65 SER A N 1
ATOM 518 C CA . SER A 1 65 ? -25.029 -3.460 23.715 1.00 39.91 65 SER A CA 1
ATOM 519 C C . SER A 1 65 ? -25.947 -2.239 23.906 1.00 39.91 65 SER A C 1
ATOM 521 O O . SER A 1 65 ? -26.006 -1.354 23.056 1.00 39.91 65 SER A O 1
ATOM 523 N N . ALA A 1 66 ? -26.657 -2.179 25.036 1.00 36.12 66 ALA A N 1
ATOM 524 C CA . ALA A 1 66 ? -27.566 -1.088 25.420 1.00 36.12 66 ALA A CA 1
ATOM 525 C C . ALA A 1 66 ? -26.852 0.252 25.705 1.00 36.12 66 ALA A C 1
ATOM 527 O O . ALA A 1 66 ? -27.430 1.170 26.286 1.00 36.12 66 ALA A O 1
ATOM 528 N N . PHE A 1 67 ? -25.578 0.380 25.335 1.00 39.62 67 PHE A N 1
ATOM 529 C CA . PHE A 1 67 ? -24.849 1.626 25.479 1.00 39.62 67 PHE A CA 1
ATOM 530 C C . PHE A 1 67 ? -25.324 2.569 24.365 1.00 39.62 67 PHE A C 1
ATOM 532 O O . PHE A 1 67 ? -25.046 2.311 23.195 1.00 39.62 67 PHE A O 1
ATOM 539 N N . LYS A 1 68 ? -26.027 3.650 24.748 1.00 51.72 68 LYS A N 1
ATOM 540 C CA . LYS A 1 68 ? -26.693 4.662 23.887 1.00 51.72 68 LYS A CA 1
ATOM 541 C C . LYS A 1 68 ? -28.140 4.367 23.432 1.00 51.72 68 LYS A C 1
ATOM 543 O O . LYS A 1 68 ? -28.559 4.897 22.410 1.00 51.72 68 LYS A O 1
ATOM 548 N N . GLY A 1 69 ? -28.918 3.555 24.157 1.00 56.41 69 GLY A N 1
ATOM 549 C CA . GLY A 1 69 ? -30.374 3.464 23.923 1.00 56.41 69 GLY A CA 1
ATOM 550 C C . GLY A 1 69 ? -30.832 2.619 22.728 1.00 56.41 69 GLY A C 1
ATOM 551 O O . GLY A 1 69 ? -31.946 2.793 22.240 1.00 56.41 69 GLY A O 1
ATOM 552 N N . ALA A 1 70 ? -30.002 1.683 22.258 1.00 58.47 70 ALA A N 1
ATOM 553 C CA . ALA A 1 70 ? -30.322 0.805 21.126 1.00 58.47 70 ALA A CA 1
ATOM 554 C C . ALA A 1 70 ? -31.594 -0.052 21.328 1.00 58.47 70 ALA A C 1
ATOM 556 O O . ALA A 1 70 ? -32.226 -0.442 20.349 1.00 58.47 70 ALA A O 1
ATOM 557 N N . ASN A 1 71 ? -31.998 -0.298 22.579 1.00 65.75 71 ASN A N 1
ATOM 558 C CA . ASN A 1 71 ? -33.230 -1.004 22.950 1.00 65.75 71 ASN A CA 1
ATOM 559 C C . ASN A 1 71 ? -34.517 -0.196 22.704 1.00 65.75 71 ASN A C 1
ATOM 561 O O . ASN A 1 71 ? -35.601 -0.752 22.804 1.00 65.75 71 ASN A O 1
ATOM 565 N N . TRP A 1 72 ? -34.402 1.095 22.385 1.00 71.62 72 TRP A N 1
ATOM 566 C CA . TRP A 1 72 ? -35.514 1.951 21.961 1.00 71.62 72 TRP A CA 1
ATOM 567 C C . TRP A 1 72 ? -35.474 2.261 20.459 1.00 71.62 72 TRP A C 1
ATOM 569 O O . TRP A 1 72 ? -36.256 3.078 19.973 1.00 71.62 72 TRP A O 1
ATOM 579 N N . GLY A 1 73 ? -34.548 1.647 19.714 1.00 68.38 73 GLY A N 1
ATOM 580 C CA . GLY A 1 73 ? -34.433 1.842 18.272 1.00 68.38 73 GLY A CA 1
ATOM 581 C C . GLY A 1 73 ? -35.657 1.303 17.528 1.00 68.38 73 GLY A C 1
ATOM 582 O O . GLY A 1 73 ? -36.259 0.318 17.952 1.00 68.38 73 GLY A O 1
ATOM 583 N N . ALA A 1 74 ? -35.987 1.896 16.377 1.00 66.94 74 ALA A N 1
ATOM 584 C CA . ALA A 1 74 ? -37.199 1.579 15.608 1.00 66.94 74 ALA A CA 1
ATOM 585 C C . ALA A 1 74 ? -37.355 0.093 15.219 1.00 66.94 74 ALA A C 1
ATOM 587 O O . ALA A 1 74 ? -38.466 -0.367 14.972 1.00 66.94 74 ALA A O 1
ATOM 588 N N . LYS A 1 75 ? -36.248 -0.662 15.160 1.00 65.56 75 LYS A N 1
ATOM 589 C CA . LYS A 1 75 ? -36.238 -2.093 14.815 1.00 65.56 75 LYS A CA 1
ATOM 590 C C . LYS A 1 75 ? -36.383 -3.034 16.026 1.00 65.56 75 LYS A C 1
ATOM 592 O O . LYS A 1 75 ? -36.678 -4.204 15.811 1.00 65.56 75 LYS A O 1
ATOM 597 N N . SER A 1 76 ? -36.203 -2.541 17.254 1.00 76.12 76 SER A N 1
ATOM 598 C CA . SER A 1 76 ? -36.268 -3.340 18.492 1.00 76.12 76 SER A CA 1
ATOM 599 C C . SER A 1 76 ? -37.711 -3.595 18.945 1.00 76.12 76 SER A C 1
ATOM 601 O O . SER A 1 76 ? -38.583 -2.769 18.676 1.00 76.12 76 SER A O 1
ATOM 603 N N . SER A 1 77 ? -37.975 -4.693 19.659 1.00 80.06 77 SER A N 1
ATOM 604 C CA . SER A 1 77 ? -39.326 -5.052 20.136 1.00 80.06 77 SER A CA 1
ATOM 605 C C . SER A 1 77 ? -39.939 -3.984 21.048 1.00 80.06 77 SER A C 1
ATOM 607 O O . SER A 1 77 ? -41.067 -3.553 20.818 1.00 80.06 77 SER A O 1
ATOM 609 N N . LEU A 1 78 ? -39.166 -3.454 22.005 1.00 82.81 78 LEU A N 1
ATOM 610 C CA . LEU A 1 78 ? -39.600 -2.346 22.867 1.00 82.81 78 LEU A CA 1
ATOM 611 C C . LEU A 1 78 ? -39.804 -1.039 22.073 1.00 82.81 78 LEU A C 1
ATOM 613 O O . LEU A 1 78 ? -40.742 -0.290 22.341 1.00 82.81 78 LEU A O 1
ATOM 617 N N . GLY A 1 79 ? -38.978 -0.773 21.055 1.00 83.62 79 GLY A N 1
ATOM 618 C CA . GLY A 1 79 ? -39.159 0.369 20.151 1.00 83.62 79 GLY A CA 1
ATOM 619 C C . GLY A 1 79 ? -40.414 0.264 19.273 1.00 83.62 79 GLY A C 1
ATOM 620 O O . GLY A 1 79 ? -41.113 1.260 19.087 1.00 83.62 79 GLY A O 1
ATOM 621 N N . LYS A 1 80 ? -40.735 -0.936 18.772 1.00 84.50 80 LYS A N 1
ATOM 622 C CA . LYS A 1 80 ? -41.975 -1.221 18.030 1.00 84.50 80 LYS A CA 1
ATOM 623 C C . LYS A 1 80 ? -43.202 -1.052 18.924 1.00 84.50 80 LYS A C 1
ATOM 625 O O . LYS A 1 80 ? -44.148 -0.391 18.506 1.00 84.50 80 LYS A O 1
ATOM 630 N N . PHE A 1 81 ? -43.150 -1.573 20.151 1.00 88.75 81 PHE A N 1
ATOM 631 C CA . PHE A 1 81 ? -44.192 -1.379 21.160 1.00 88.75 81 PHE A CA 1
ATOM 632 C C . PHE A 1 81 ? -44.423 0.111 21.444 1.00 88.75 81 PHE A C 1
ATOM 634 O O . PHE A 1 81 ? -45.538 0.602 21.304 1.00 88.75 81 PHE A O 1
ATOM 641 N N . TYR A 1 82 ? -43.355 0.862 21.733 1.00 88.75 82 TYR A N 1
ATOM 642 C CA . TYR A 1 82 ? -43.433 2.306 21.962 1.00 88.75 82 TYR A CA 1
ATOM 643 C C . TYR A 1 82 ? -44.079 3.048 20.785 1.00 88.75 82 TYR A C 1
ATOM 645 O O . TYR A 1 82 ? -44.962 3.879 20.985 1.00 88.75 82 TYR A O 1
ATOM 653 N N . LYS A 1 83 ? -43.685 2.721 19.548 1.00 88.88 83 LYS A N 1
ATOM 654 C CA . LYS A 1 83 ? -44.279 3.309 18.343 1.00 88.88 83 LYS A CA 1
ATOM 655 C C . LYS A 1 83 ? -45.765 2.957 18.210 1.00 88.88 83 LYS A C 1
ATOM 657 O O . LYS A 1 83 ? -46.556 3.840 17.906 1.00 88.88 83 LYS A O 1
ATOM 662 N N . ALA A 1 84 ? -46.153 1.712 18.484 1.00 87.69 84 ALA A N 1
ATOM 663 C CA . ALA A 1 84 ? -47.549 1.281 18.444 1.00 87.69 84 ALA A CA 1
ATOM 664 C C . ALA A 1 84 ? -48.424 2.003 19.487 1.00 87.69 84 ALA A C 1
ATOM 666 O O . ALA A 1 84 ? -49.575 2.323 19.195 1.00 87.69 84 ALA A O 1
ATOM 667 N N . VAL A 1 85 ? -47.877 2.305 20.668 1.00 91.12 85 VAL A N 1
ATOM 668 C CA . VAL A 1 85 ? -48.556 3.105 21.702 1.00 91.12 85 VAL A CA 1
ATOM 669 C C . VAL A 1 85 ? -48.715 4.560 21.255 1.00 91.12 85 VAL A C 1
ATOM 671 O O . VAL A 1 85 ? -49.813 5.106 21.314 1.00 91.12 85 VAL A O 1
ATOM 674 N N . VAL A 1 86 ? -47.649 5.183 20.741 1.00 88.44 86 VAL A N 1
ATOM 675 C CA . VAL A 1 86 ? -47.687 6.574 20.245 1.00 88.44 86 VAL A CA 1
ATOM 676 C C . VAL A 1 86 ? -48.642 6.729 19.053 1.00 88.44 86 VAL A C 1
ATOM 678 O O . VAL A 1 86 ? -49.366 7.716 18.966 1.00 88.44 86 VAL A O 1
ATOM 681 N N . GLU A 1 87 ? -48.702 5.737 18.163 1.00 90.38 87 GLU A N 1
ATOM 682 C CA . GLU A 1 87 ? -49.659 5.674 17.046 1.00 90.38 87 GLU A CA 1
ATOM 683 C C . GLU A 1 87 ? -51.089 5.299 17.484 1.00 90.38 87 GLU A C 1
ATOM 685 O O . GLU A 1 87 ? -51.965 5.153 16.633 1.00 90.38 87 GLU A O 1
ATOM 690 N N . ARG A 1 88 ? -51.342 5.120 18.791 1.00 87.88 88 ARG A N 1
ATOM 691 C CA . ARG A 1 88 ? -52.627 4.692 19.376 1.00 87.88 88 ARG A CA 1
ATOM 692 C C . ARG A 1 88 ? -53.169 3.361 18.842 1.00 87.88 88 ARG A C 1
ATOM 694 O O . ARG A 1 88 ? -54.367 3.106 18.914 1.00 87.88 88 ARG A O 1
ATOM 701 N N . LYS A 1 89 ? -52.296 2.478 18.352 1.00 87.25 89 LYS A N 1
ATOM 702 C CA . LYS A 1 89 ? -52.648 1.079 18.043 1.00 87.25 89 LYS A CA 1
ATOM 703 C C . LYS A 1 89 ? -52.807 0.252 19.317 1.00 87.25 89 LYS A C 1
ATOM 705 O O . LYS A 1 89 ? -53.616 -0.666 19.356 1.00 87.25 89 LYS A O 1
ATOM 710 N N . ILE A 1 90 ? -52.043 0.595 20.353 1.00 87.88 90 ILE A N 1
ATOM 711 C CA . ILE A 1 90 ? -52.193 0.066 21.709 1.00 87.88 90 ILE A CA 1
ATOM 712 C C . ILE A 1 90 ? -52.615 1.235 22.596 1.00 87.88 90 ILE A C 1
ATOM 714 O O . ILE A 1 90 ? -51.852 2.178 22.777 1.00 87.88 90 ILE A O 1
ATOM 718 N N . THR A 1 91 ? -53.837 1.185 23.122 1.00 85.88 91 THR A N 1
ATOM 719 C CA . THR A 1 91 ? -54.440 2.282 23.905 1.00 85.88 91 THR A CA 1
ATOM 720 C C . THR A 1 91 ? -54.567 1.970 25.395 1.00 85.88 91 THR A C 1
ATOM 722 O O . THR A 1 91 ? -54.984 2.826 26.171 1.00 85.88 91 THR A O 1
ATOM 725 N N . SER A 1 92 ? -54.277 0.731 25.797 1.00 88.00 92 SER A N 1
ATOM 726 C CA . SER A 1 92 ? -54.299 0.293 27.192 1.00 88.00 92 SER A CA 1
ATOM 727 C C . SER A 1 92 ? -53.430 -0.941 27.387 1.00 88.00 92 SER A C 1
ATOM 729 O O . SER A 1 92 ? -53.442 -1.834 26.538 1.00 88.00 92 SER A O 1
ATOM 731 N N . GLY A 1 93 ? -52.734 -1.020 28.514 1.00 89.19 93 GLY A N 1
ATOM 732 C CA . GLY A 1 93 ? -51.876 -2.151 28.845 1.00 89.19 93 GLY A CA 1
ATOM 733 C C . GLY A 1 93 ? -51.024 -1.879 30.074 1.00 89.19 93 GLY A C 1
ATOM 734 O O . GLY A 1 93 ? -50.971 -0.746 30.551 1.00 89.19 93 GLY A O 1
ATOM 735 N N . VAL A 1 94 ? -50.323 -2.905 30.549 1.00 89.50 94 VAL A N 1
ATOM 736 C CA . VAL A 1 94 ? -49.306 -2.759 31.596 1.00 89.50 94 VAL A CA 1
ATOM 737 C C . VAL A 1 94 ? -47.968 -3.266 31.083 1.00 89.50 94 VAL A C 1
ATOM 739 O O . VAL A 1 94 ? -47.861 -4.417 30.680 1.00 89.50 94 VAL A O 1
ATOM 742 N N . LEU A 1 95 ? -46.941 -2.419 31.090 1.00 90.31 95 LEU A N 1
ATOM 743 C CA . LEU A 1 95 ? -45.567 -2.809 30.797 1.00 90.31 95 LEU A CA 1
ATOM 744 C C . LEU A 1 95 ? -44.904 -3.321 32.078 1.00 90.31 95 LEU A C 1
ATOM 746 O O . LEU A 1 95 ? -44.674 -2.555 33.010 1.00 90.31 95 LEU A O 1
ATOM 750 N N . VAL A 1 96 ? -44.565 -4.602 32.111 1.00 87.12 96 VAL A N 1
ATOM 751 C CA . VAL A 1 96 ? -43.983 -5.275 33.272 1.00 87.12 96 VAL A CA 1
ATOM 752 C C . VAL A 1 96 ? -42.492 -5.486 33.050 1.00 87.12 96 VAL A C 1
ATOM 754 O O . VAL A 1 96 ? -42.061 -5.977 32.002 1.00 87.12 96 VAL A O 1
ATOM 757 N N . CYS A 1 97 ? -41.689 -5.119 34.043 1.00 84.38 97 CYS A N 1
ATOM 758 C CA . CYS A 1 97 ? -40.246 -5.313 34.024 1.00 84.38 97 CYS A CA 1
ATOM 759 C C . CYS A 1 97 ? -39.729 -5.760 35.394 1.00 84.38 97 CYS A C 1
ATOM 761 O O . CYS A 1 97 ? -40.289 -5.417 36.430 1.00 84.38 97 CYS A O 1
ATOM 763 N N . GLU A 1 98 ? -38.627 -6.510 35.401 1.00 78.19 98 GLU A N 1
ATOM 764 C CA . GLU A 1 98 ? -37.959 -6.927 36.642 1.00 78.19 98 GLU A CA 1
ATOM 765 C C . GLU A 1 98 ? -37.485 -5.706 37.452 1.00 78.19 98 GLU A C 1
ATOM 767 O O . GLU A 1 98 ? -37.750 -5.608 38.644 1.00 78.19 98 GLU A O 1
ATOM 772 N N . ASN A 1 99 ? -36.829 -4.756 36.776 1.00 78.62 99 ASN A N 1
ATOM 773 C CA . ASN A 1 99 ? -36.287 -3.524 37.349 1.00 78.62 99 ASN A CA 1
ATOM 774 C C . ASN A 1 99 ? -36.248 -2.422 36.272 1.00 78.62 99 ASN A C 1
ATOM 776 O O . ASN A 1 99 ? -35.932 -2.702 35.108 1.00 78.62 99 ASN A O 1
ATOM 780 N N . ILE A 1 100 ? -36.501 -1.164 36.636 1.00 78.69 100 ILE A N 1
ATOM 781 C CA . ILE A 1 100 ? -36.431 0.006 35.739 1.00 78.69 100 ILE A CA 1
ATOM 782 C C . ILE A 1 100 ? -35.039 0.161 35.091 1.00 78.69 100 ILE A C 1
ATOM 784 O O . ILE A 1 100 ? -34.940 0.529 33.915 1.00 78.69 100 ILE A O 1
ATOM 788 N N . ASP A 1 101 ? -33.961 -0.242 35.773 1.00 69.56 101 ASP A N 1
ATOM 789 C CA . ASP A 1 101 ? -32.581 -0.341 35.258 1.00 69.56 101 ASP A CA 1
ATOM 790 C C . ASP A 1 101 ? -32.465 -1.223 33.988 1.00 69.56 101 ASP A C 1
ATOM 792 O O . ASP A 1 101 ? -31.459 -1.201 33.248 1.00 69.56 101 ASP A O 1
ATOM 796 N N . ARG A 1 102 ? -33.463 -2.086 33.748 1.00 68.12 102 ARG A N 1
ATOM 797 C CA . ARG A 1 102 ? -33.575 -2.945 32.562 1.00 68.12 102 ARG A CA 1
ATOM 798 C C . ARG A 1 102 ? -34.163 -2.191 31.367 1.00 68.12 102 ARG A C 1
ATOM 800 O O . ARG A 1 102 ? -33.706 -2.446 30.249 1.00 68.12 102 ARG A O 1
ATOM 807 N N . LEU A 1 103 ? -35.067 -1.239 31.603 1.00 68.75 103 LEU A N 1
ATOM 808 C CA . LEU A 1 103 ? -35.748 -0.420 30.591 1.00 68.75 103 LEU A CA 1
ATOM 809 C C . LEU A 1 103 ? -34.924 0.803 30.149 1.00 68.75 103 LEU A C 1
ATOM 811 O O . LEU A 1 103 ? -34.913 1.153 28.962 1.00 68.75 103 LEU A O 1
ATOM 815 N N . VAL A 1 104 ? -34.195 1.440 31.073 1.00 66.94 104 VAL A N 1
ATOM 816 C CA . VAL A 1 104 ? -33.543 2.740 30.831 1.00 66.94 104 VAL A CA 1
ATOM 817 C C . VAL A 1 104 ? -32.046 2.740 31.165 1.00 66.94 104 VAL A C 1
ATOM 819 O O . VAL A 1 104 ? -31.620 2.549 32.296 1.00 66.94 104 VAL A O 1
ATOM 822 N N . ARG A 1 105 ? -31.224 2.972 30.130 1.00 58.12 105 ARG A N 1
ATOM 823 C CA . ARG A 1 105 ? -29.784 3.321 30.194 1.00 58.12 105 ARG A CA 1
ATOM 824 C C . ARG A 1 105 ? -29.480 4.524 29.282 1.00 58.12 105 ARG A C 1
ATOM 826 O O . ARG A 1 105 ? -28.472 4.555 28.574 1.00 58.12 105 ARG A O 1
ATOM 833 N N . LEU A 1 106 ? -30.426 5.462 29.239 1.00 59.44 106 LEU A N 1
ATOM 834 C CA . LEU A 1 106 ? -30.372 6.737 28.518 1.00 59.44 106 LEU A CA 1
ATOM 835 C C . LEU A 1 106 ? -30.044 7.875 29.496 1.00 59.44 106 LEU A C 1
ATOM 837 O O . LEU A 1 106 ? -29.928 7.641 30.699 1.00 59.44 106 LEU A O 1
ATOM 841 N N . SER A 1 107 ? -29.886 9.101 28.991 1.00 62.31 107 SER A N 1
ATOM 842 C CA . SER A 1 107 ? -29.877 10.280 29.864 1.00 62.31 107 SER A CA 1
ATOM 843 C C . SER A 1 107 ? -31.188 10.349 30.667 1.00 62.31 107 SER A C 1
ATOM 845 O O . SER A 1 107 ? -32.243 9.969 30.150 1.00 62.31 107 SER A O 1
ATOM 847 N N . ASN A 1 108 ? -31.139 10.820 31.923 1.00 68.75 108 ASN A N 1
ATOM 848 C CA . ASN A 1 108 ? -32.313 10.883 32.815 1.00 68.75 108 ASN A CA 1
ATOM 849 C C . ASN A 1 108 ? -33.532 11.541 32.148 1.00 68.75 108 ASN A C 1
ATOM 851 O O . ASN A 1 108 ? -34.662 11.097 32.333 1.00 68.75 108 ASN A O 1
ATOM 855 N N . TYR A 1 109 ? -33.289 12.565 31.329 1.00 71.50 109 TYR A N 1
ATOM 856 C CA . TYR A 1 109 ? -34.324 13.311 30.624 1.00 71.50 109 TYR A CA 1
ATOM 857 C C . TYR A 1 109 ? -35.024 12.487 29.530 1.00 71.50 109 TYR A C 1
ATOM 859 O O . TYR A 1 109 ? -36.251 12.420 29.491 1.00 71.50 109 TYR A O 1
AT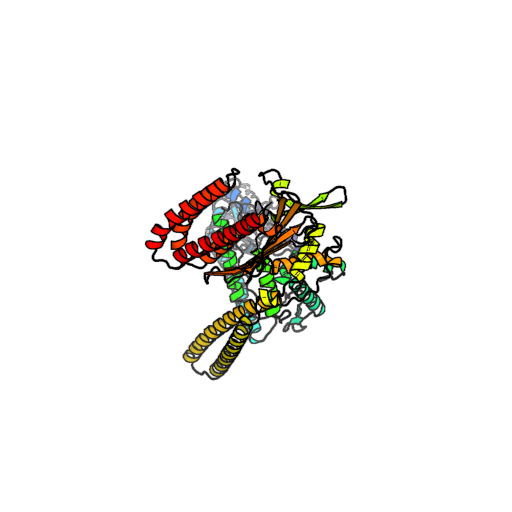OM 867 N N . GLU A 1 110 ? -34.269 11.804 28.663 1.00 74.81 110 GLU A N 1
ATOM 868 C CA . GLU A 1 110 ? -34.841 10.978 27.587 1.00 74.81 110 GLU A CA 1
ATOM 869 C C . GLU A 1 110 ? -35.575 9.749 28.129 1.00 74.81 110 GLU A C 1
ATOM 871 O O . GLU A 1 110 ? -36.632 9.373 27.617 1.00 74.81 110 GLU A O 1
ATOM 876 N N . ALA A 1 111 ? -35.009 9.133 29.169 1.00 76.88 111 ALA A N 1
ATOM 877 C CA . ALA A 1 111 ? -35.618 8.032 29.901 1.00 76.88 111 ALA A CA 1
ATOM 878 C C . ALA A 1 111 ? -36.992 8.435 30.449 1.00 76.88 111 ALA A C 1
ATOM 880 O O . ALA A 1 111 ? -37.993 7.777 30.163 1.00 76.88 111 ALA A O 1
ATOM 881 N N . ASN A 1 112 ? -37.041 9.556 31.171 1.00 82.00 112 ASN A N 1
ATOM 882 C CA . ASN A 1 112 ? -38.270 10.065 31.757 1.00 82.00 112 ASN A CA 1
ATOM 883 C C . ASN A 1 112 ? -39.308 10.432 30.686 1.00 82.00 112 ASN A C 1
ATOM 885 O O . ASN A 1 112 ? -40.463 10.032 30.797 1.00 82.00 112 ASN A O 1
ATOM 889 N N . ASN A 1 113 ? -38.899 11.103 29.604 1.00 84.06 113 ASN A N 1
ATOM 890 C CA . ASN A 1 113 ? -39.815 11.468 28.523 1.00 84.06 113 ASN A CA 1
ATOM 891 C C . ASN A 1 113 ? -40.487 10.230 27.898 1.00 84.06 113 ASN A C 1
ATOM 893 O O . ASN A 1 113 ? -41.703 10.199 27.712 1.00 84.06 113 ASN A O 1
ATOM 897 N N . LYS A 1 114 ? -39.723 9.162 27.629 1.00 86.19 114 LYS A N 1
ATOM 898 C CA . LYS A 1 114 ? -40.270 7.924 27.050 1.00 86.19 114 LYS A CA 1
ATOM 899 C C . LYS A 1 114 ? -41.243 7.210 27.983 1.00 86.19 114 LYS A C 1
ATOM 901 O O . LYS A 1 114 ? -42.322 6.831 27.533 1.00 86.19 114 LYS A O 1
ATOM 906 N N . LEU A 1 115 ? -40.885 7.038 29.254 1.00 88.19 115 LEU A N 1
ATOM 907 C CA . LEU A 1 115 ? -41.748 6.355 30.223 1.00 88.19 115 LEU A CA 1
ATOM 908 C C . LEU A 1 115 ? -42.998 7.189 30.541 1.00 88.19 115 LEU A C 1
ATOM 910 O O . LEU A 1 115 ? -44.101 6.652 30.538 1.00 88.19 115 LEU A O 1
ATOM 914 N N . SER A 1 116 ? -42.852 8.509 30.684 1.00 87.44 116 SER A N 1
ATOM 915 C CA . SER A 1 116 ? -43.982 9.432 30.844 1.00 87.44 116 SER A CA 1
ATOM 916 C C . SER A 1 116 ? -44.916 9.403 29.634 1.00 87.44 116 SER A C 1
ATOM 918 O O . SER A 1 116 ? -46.129 9.370 29.803 1.00 87.44 116 SER A O 1
ATOM 920 N N . THR A 1 117 ? -44.375 9.332 28.410 1.00 89.00 117 THR A N 1
ATOM 921 C CA . THR A 1 117 ? -45.188 9.198 27.189 1.00 89.00 117 THR A CA 1
ATOM 922 C C . THR A 1 117 ? -46.024 7.918 27.210 1.00 89.00 117 THR A C 1
ATOM 924 O O . THR A 1 117 ? -47.197 7.964 26.848 1.00 89.00 117 THR A O 1
ATOM 927 N N . LEU A 1 118 ? -45.455 6.783 27.632 1.00 90.62 118 LEU A N 1
ATOM 928 C CA . LEU A 1 118 ? -46.199 5.522 27.754 1.00 90.62 118 LEU A CA 1
ATOM 929 C C . LEU A 1 118 ? -47.352 5.657 28.759 1.00 90.62 118 LEU A C 1
ATOM 931 O O . LEU A 1 118 ? -48.499 5.376 28.413 1.00 90.62 118 LEU A O 1
ATOM 935 N N . ILE A 1 119 ? -47.056 6.188 29.948 1.00 90.88 119 ILE A N 1
ATOM 936 C CA . ILE A 1 119 ? -48.032 6.404 31.024 1.00 90.88 119 ILE A CA 1
ATOM 937 C C . ILE A 1 119 ? -49.162 7.343 30.583 1.00 90.88 119 ILE A C 1
ATOM 939 O O . ILE A 1 119 ? -50.341 7.042 30.776 1.00 90.88 119 ILE A O 1
ATOM 943 N N . MET A 1 120 ? -48.831 8.456 29.925 1.00 87.75 120 MET A N 1
ATOM 944 C CA . MET A 1 120 ? -49.820 9.412 29.414 1.00 87.75 120 MET A CA 1
ATOM 945 C C . MET A 1 120 ? -50.693 8.840 28.288 1.00 87.75 120 MET A C 1
ATOM 947 O O . MET A 1 120 ? -51.819 9.297 28.107 1.00 87.75 120 MET A O 1
ATOM 951 N N . ASN A 1 121 ? -50.210 7.834 27.553 1.00 90.56 121 ASN A N 1
ATOM 952 C CA . ASN A 1 121 ? -50.963 7.147 26.497 1.00 90.56 121 ASN A CA 1
ATOM 953 C C . ASN A 1 121 ? -51.657 5.860 26.987 1.00 90.56 121 ASN A C 1
ATOM 955 O O . ASN A 1 121 ? -52.055 5.028 26.174 1.00 90.56 121 ASN A O 1
ATOM 959 N N . GLY A 1 122 ? -51.843 5.708 28.303 1.00 86.62 122 GLY A N 1
ATOM 960 C CA . GLY A 1 122 ? -52.656 4.636 28.885 1.00 86.62 122 GLY A CA 1
ATOM 961 C C . GLY A 1 122 ? -51.910 3.328 29.152 1.00 86.62 122 GLY A C 1
ATOM 962 O O . GLY A 1 122 ? -52.566 2.308 29.371 1.00 86.62 122 GLY A O 1
ATOM 963 N N . ILE A 1 123 ? -50.571 3.347 29.134 1.00 92.19 123 ILE A N 1
ATOM 964 C CA . ILE A 1 123 ? -49.730 2.199 29.490 1.00 92.19 123 ILE A CA 1
ATOM 965 C C . ILE A 1 123 ? -49.119 2.408 30.871 1.00 92.19 123 ILE A C 1
ATOM 967 O O . ILE A 1 123 ? -48.196 3.204 31.033 1.00 92.19 123 ILE A O 1
ATOM 971 N N . ASP A 1 124 ? -49.596 1.652 31.852 1.00 91.19 124 ASP A N 1
ATOM 972 C CA . ASP A 1 124 ? -49.042 1.680 33.205 1.00 91.19 124 ASP A CA 1
ATOM 973 C C . ASP A 1 124 ? -47.765 0.825 33.267 1.00 91.19 124 ASP A C 1
ATOM 975 O O . ASP A 1 124 ? -47.605 -0.116 32.491 1.00 91.19 124 ASP A O 1
ATOM 979 N N . ILE A 1 125 ? -46.823 1.146 34.155 1.00 90.38 125 ILE A N 1
ATOM 980 C CA . ILE A 1 125 ? -45.535 0.437 34.248 1.00 90.38 125 ILE A CA 1
ATOM 981 C C . ILE A 1 125 ? -45.436 -0.252 35.604 1.00 90.38 125 ILE A C 1
ATOM 983 O O . ILE A 1 125 ? -45.618 0.391 36.631 1.00 90.38 125 ILE A O 1
ATOM 987 N N . LEU A 1 126 ? -45.121 -1.544 35.618 1.00 87.62 126 LEU A N 1
ATOM 988 C CA . LEU A 1 126 ? -44.972 -2.345 36.830 1.00 87.62 126 LEU A CA 1
ATOM 989 C C . LEU A 1 126 ? -43.523 -2.818 36.977 1.00 87.62 126 LEU A C 1
ATOM 991 O O . LEU A 1 126 ? -42.968 -3.451 36.074 1.00 87.62 126 LEU A O 1
ATOM 995 N N . GLU A 1 127 ? -42.918 -2.508 38.119 1.00 86.50 127 GLU A N 1
ATOM 996 C CA . GLU A 1 127 ? -41.595 -2.988 38.509 1.00 86.50 127 GLU A CA 1
ATOM 997 C C . GLU A 1 127 ? -41.732 -4.115 39.537 1.00 86.50 127 GLU A C 1
ATOM 999 O O . GLU A 1 127 ? -42.240 -3.902 40.636 1.00 86.50 127 GLU A O 1
ATOM 1004 N N . VAL A 1 128 ? -41.263 -5.313 39.186 1.00 81.56 128 VAL A N 1
ATOM 1005 C CA . VAL A 1 128 ? -41.439 -6.520 40.010 1.00 81.56 128 VAL A CA 1
ATOM 1006 C C . VAL A 1 128 ? -40.552 -6.504 41.259 1.00 81.56 128 VAL A C 1
ATOM 1008 O O . VAL A 1 128 ? -41.020 -6.871 42.330 1.00 81.56 128 VAL A O 1
ATOM 1011 N N . GLU A 1 129 ? -39.300 -6.042 41.165 1.00 76.12 129 GLU A N 1
ATOM 1012 C CA . GLU A 1 129 ? -38.359 -6.033 42.302 1.00 76.12 129 GLU A CA 1
ATOM 1013 C C . GLU A 1 129 ? -38.821 -5.125 43.452 1.00 76.12 129 GLU A C 1
ATOM 1015 O O . GLU A 1 129 ? -38.641 -5.459 44.622 1.00 76.12 129 GLU A O 1
ATOM 1020 N N . SER A 1 130 ? -39.422 -3.978 43.128 1.00 76.25 130 SER A N 1
ATOM 1021 C CA . SER A 1 130 ? -39.925 -3.018 44.117 1.00 76.25 130 SER A CA 1
ATOM 1022 C C . SER A 1 130 ? -41.420 -3.170 44.406 1.00 76.25 130 SER A C 1
ATOM 1024 O O . SER A 1 130 ? -41.921 -2.555 45.345 1.00 76.25 130 SER A O 1
ATOM 1026 N N . GLY A 1 131 ? -42.146 -3.927 43.577 1.00 76.50 131 GLY A N 1
ATOM 1027 C CA . GLY A 1 131 ? -43.607 -3.993 43.574 1.00 76.50 131 GLY A CA 1
ATOM 1028 C C . GLY A 1 131 ? -44.299 -2.668 43.230 1.00 76.50 131 GLY A C 1
ATOM 1029 O O . GLY A 1 131 ? -45.490 -2.508 43.489 1.00 76.50 131 GLY A O 1
ATOM 1030 N N . SER A 1 132 ? -43.567 -1.693 42.684 1.00 83.50 132 SER A N 1
ATOM 1031 C CA . SER A 1 132 ? -44.101 -0.361 42.398 1.00 83.50 132 SER A CA 1
ATOM 1032 C C . SER A 1 132 ? -44.825 -0.323 41.054 1.00 83.50 132 SER A C 1
ATOM 1034 O O . SER A 1 132 ? -44.308 -0.794 40.039 1.00 83.50 132 SER A O 1
ATOM 1036 N N . CYS A 1 133 ? -46.003 0.304 41.034 1.00 87.19 133 CYS A N 1
ATOM 1037 C CA . CYS A 1 133 ? -46.744 0.602 39.813 1.00 87.19 133 CYS A CA 1
ATOM 1038 C C . CYS A 1 133 ? -46.726 2.110 39.527 1.00 87.19 133 CYS A C 1
ATOM 1040 O O . CYS A 1 133 ? -47.087 2.924 40.379 1.00 87.19 133 CYS A O 1
ATOM 1042 N N . PHE A 1 134 ? -46.316 2.475 38.315 1.00 89.19 134 PHE A N 1
ATOM 1043 C CA . PHE A 1 134 ? -46.240 3.845 37.826 1.00 89.19 134 PHE A CA 1
ATOM 1044 C C . PHE A 1 134 ? -47.381 4.109 36.850 1.00 89.19 134 PHE A C 1
ATOM 1046 O O . PHE A 1 134 ? -47.455 3.496 35.784 1.00 89.19 134 PHE A O 1
ATOM 1053 N N . SER A 1 135 ? -48.272 5.025 37.225 1.00 88.50 135 SER A N 1
ATOM 1054 C CA . SER A 1 135 ? -49.493 5.340 36.482 1.00 88.50 135 SER A CA 1
ATOM 1055 C C . SER A 1 135 ? -49.841 6.818 36.609 1.00 88.50 135 SER A C 1
ATOM 1057 O O . SER A 1 135 ? -49.618 7.430 37.651 1.00 88.50 135 SER A O 1
ATOM 1059 N N . ASN A 1 136 ? -50.507 7.375 35.595 1.00 86.31 136 ASN A N 1
ATOM 1060 C CA . ASN A 1 136 ? -51.116 8.704 35.675 1.00 86.31 136 ASN A CA 1
ATOM 1061 C C . ASN A 1 136 ? -52.266 8.754 36.702 1.00 86.31 136 ASN A C 1
ATOM 1063 O O . ASN A 1 136 ? -52.665 9.826 37.142 1.00 86.31 136 ASN A O 1
ATOM 1067 N N . ARG A 1 137 ? -52.809 7.590 37.093 1.00 84.50 137 ARG A N 1
ATOM 1068 C CA . ARG A 1 137 ? -53.848 7.474 38.133 1.00 84.50 137 ARG A CA 1
ATOM 1069 C C . ARG A 1 137 ? -53.282 7.554 39.554 1.00 84.50 137 ARG A C 1
ATOM 1071 O O . ARG A 1 137 ? -54.048 7.702 40.500 1.00 84.50 137 ARG A O 1
ATOM 1078 N N . ILE A 1 138 ? -51.958 7.453 39.700 1.00 85.38 138 ILE A N 1
ATOM 1079 C CA . ILE A 1 138 ? -51.240 7.516 40.975 1.00 85.38 138 ILE A CA 1
ATOM 1080 C C . ILE A 1 138 ? -50.208 8.648 40.859 1.00 85.38 138 ILE A C 1
ATOM 1082 O O . ILE A 1 138 ? -49.061 8.388 40.485 1.00 85.38 138 ILE A O 1
ATOM 1086 N N . PRO A 1 139 ? -50.585 9.910 41.129 1.00 76.88 139 PRO A N 1
ATOM 1087 C CA . PRO A 1 139 ? -49.714 11.062 40.893 1.00 76.88 139 PRO A CA 1
ATOM 1088 C C . PRO A 1 139 ? -48.353 10.953 41.594 1.00 76.88 139 PRO A C 1
ATOM 1090 O O . PRO A 1 139 ? -47.323 11.308 41.015 1.00 76.88 139 PRO A O 1
ATOM 1093 N N . GLU A 1 140 ? -48.324 10.383 42.804 1.00 82.81 140 GLU A N 1
ATOM 1094 C CA . GLU A 1 140 ? -47.108 10.218 43.609 1.00 82.81 140 GLU A CA 1
ATOM 1095 C C . GLU A 1 140 ? -46.101 9.248 42.968 1.00 82.81 140 GLU A C 1
ATOM 1097 O O . GLU A 1 140 ? -44.892 9.359 43.191 1.00 82.81 140 GLU A O 1
ATOM 1102 N N . SER A 1 141 ? -46.580 8.326 42.124 1.00 83.31 141 SER A N 1
ATOM 1103 C CA . SER A 1 141 ? -45.734 7.340 41.447 1.00 83.31 141 SER A CA 1
ATOM 1104 C C . SER A 1 141 ? -44.735 7.997 40.488 1.00 83.31 141 SER A C 1
ATOM 1106 O O . SER A 1 141 ? -43.627 7.494 40.313 1.00 83.31 141 SER A O 1
ATOM 1108 N N . SER A 1 142 ? -45.057 9.175 39.940 1.00 81.25 142 SER A N 1
ATOM 1109 C CA . SER A 1 142 ? -44.154 9.937 39.068 1.00 81.25 142 SER A CA 1
ATOM 1110 C C . SER A 1 142 ? -42.859 10.361 39.776 1.00 81.25 142 SER A C 1
ATOM 1112 O O . SER A 1 142 ? -41.774 10.310 39.189 1.00 81.25 142 SER A O 1
ATOM 1114 N N . THR A 1 143 ? -42.935 10.725 41.057 1.00 83.12 143 THR A N 1
ATOM 1115 C CA . THR A 1 143 ? -41.767 11.107 41.860 1.00 83.12 143 THR A CA 1
ATOM 1116 C C . THR A 1 143 ? -40.888 9.889 42.137 1.00 83.12 143 THR A C 1
ATOM 1118 O O . THR A 1 143 ? -39.670 9.949 41.957 1.00 83.12 143 THR A O 1
ATOM 1121 N N . VAL A 1 144 ? -41.504 8.761 42.506 1.00 84.56 144 VAL A N 1
ATOM 1122 C CA . VAL A 1 144 ? -40.804 7.490 42.756 1.00 84.56 144 VAL A CA 1
ATOM 1123 C C . VAL A 1 144 ? -40.115 6.992 41.483 1.00 84.56 144 VAL A C 1
ATOM 1125 O O . VAL A 1 144 ? -38.942 6.627 41.523 1.00 84.56 144 VAL A O 1
ATOM 1128 N N . LEU A 1 145 ? -40.791 7.080 40.333 1.00 83.50 145 LEU A N 1
ATOM 1129 C CA . LEU A 1 145 ? -40.229 6.734 39.026 1.00 83.50 145 LEU A CA 1
ATOM 1130 C C . LEU A 1 145 ? -38.955 7.538 38.728 1.00 83.50 145 LEU A C 1
ATOM 1132 O O . LEU A 1 145 ? -37.932 6.972 38.341 1.00 83.50 145 LEU A O 1
ATOM 1136 N N . ASN A 1 146 ? -38.985 8.854 38.954 1.00 81.44 146 ASN A N 1
ATOM 1137 C CA . ASN A 1 146 ? -37.833 9.731 38.735 1.00 81.44 146 ASN A CA 1
ATOM 1138 C C . ASN A 1 146 ? -36.654 9.422 39.670 1.00 81.44 146 ASN A C 1
ATOM 1140 O O . ASN A 1 146 ? -35.494 9.471 39.238 1.00 81.44 146 ASN A O 1
ATOM 1144 N N . MET A 1 147 ? -36.927 9.074 40.931 1.00 81.69 147 MET A N 1
ATOM 1145 C CA . MET A 1 147 ? -35.889 8.624 41.864 1.00 81.69 147 MET A CA 1
ATOM 1146 C C . MET A 1 147 ? -35.249 7.314 41.393 1.00 81.69 147 MET A C 1
ATOM 1148 O O . MET A 1 147 ? -34.018 7.218 41.358 1.00 81.69 147 MET A O 1
ATOM 1152 N N . SER A 1 148 ? -36.055 6.340 40.956 1.00 80.50 148 SER A N 1
ATOM 1153 C CA . SER A 1 148 ? -35.561 5.063 40.430 1.00 80.50 148 SER A CA 1
ATOM 1154 C C . SER A 1 148 ? -34.703 5.244 39.173 1.00 80.50 148 SER A C 1
ATOM 1156 O O . SER A 1 148 ? -33.598 4.704 39.108 1.00 80.50 148 SER A O 1
ATOM 1158 N N . ILE A 1 149 ? -35.134 6.083 38.220 1.00 79.75 149 ILE A N 1
ATOM 1159 C CA . ILE A 1 149 ? -34.349 6.432 37.019 1.00 79.75 149 ILE A CA 1
ATOM 1160 C C . ILE A 1 149 ? -33.006 7.070 37.409 1.00 79.75 149 ILE A C 1
ATOM 1162 O O . ILE A 1 149 ? -31.953 6.705 36.879 1.00 79.75 149 ILE A O 1
ATOM 1166 N N . SER A 1 150 ? -33.022 7.999 38.368 1.00 79.94 150 SER A N 1
ATOM 1167 C CA . SER A 1 150 ? -31.813 8.697 38.821 1.00 79.94 150 SER A CA 1
ATOM 1168 C C . SER A 1 150 ? -30.815 7.749 39.493 1.00 79.94 150 SER A C 1
ATOM 1170 O O . SER A 1 150 ? -29.609 7.838 39.240 1.00 79.94 150 SER A O 1
ATOM 1172 N N . ARG A 1 151 ? -31.299 6.800 40.307 1.00 80.62 151 ARG A N 1
ATOM 1173 C CA . ARG A 1 151 ? -30.478 5.746 40.926 1.00 80.62 151 ARG A CA 1
ATOM 1174 C C . ARG A 1 151 ? -29.806 4.869 39.864 1.00 80.62 151 ARG A C 1
ATOM 1176 O O . ARG A 1 151 ? -28.587 4.687 39.916 1.00 80.62 151 ARG A O 1
ATOM 1183 N N . ALA A 1 152 ? -30.575 4.402 38.878 1.00 70.00 152 ALA A N 1
ATOM 1184 C CA . ALA A 1 152 ? -30.107 3.574 37.762 1.00 70.00 152 ALA A CA 1
ATOM 1185 C C . ALA A 1 152 ? -28.951 4.229 36.986 1.00 70.00 152 ALA A C 1
ATOM 1187 O O . ALA A 1 152 ? -27.926 3.607 36.661 1.00 70.00 152 ALA A O 1
ATOM 1188 N N . TYR A 1 153 ? -29.116 5.522 36.692 1.00 70.75 153 TYR A N 1
ATOM 1189 C CA . TYR A 1 153 ? -28.145 6.325 35.961 1.00 70.75 153 TYR A CA 1
ATOM 1190 C C . TYR A 1 153 ? -26.871 6.556 36.773 1.00 70.75 153 TYR A C 1
ATOM 1192 O O . TYR A 1 153 ? -25.772 6.335 36.259 1.00 70.75 153 TYR A O 1
ATOM 1200 N N . ASN A 1 154 ? -27.001 6.935 38.047 1.00 72.56 154 ASN A N 1
ATOM 1201 C CA . ASN A 1 154 ? -25.860 7.190 38.925 1.00 72.56 154 ASN A CA 1
ATOM 1202 C C . ASN A 1 154 ? -25.005 5.937 39.138 1.00 72.56 154 ASN A C 1
ATOM 1204 O O . ASN A 1 154 ? -23.778 6.017 39.062 1.00 72.56 154 ASN A O 1
ATOM 1208 N N . GLU A 1 155 ? -25.621 4.769 39.318 1.00 70.56 155 GLU A N 1
ATOM 1209 C CA . GLU A 1 155 ? -24.888 3.507 39.460 1.00 70.56 155 GLU A CA 1
ATOM 1210 C C . GLU A 1 155 ? -24.167 3.115 38.157 1.00 70.56 155 GLU A C 1
ATOM 1212 O O . GLU A 1 155 ? -23.009 2.685 38.164 1.00 70.56 155 GLU A O 1
ATOM 1217 N N . SER A 1 156 ? -24.804 3.345 37.005 1.00 64.50 156 SER A N 1
ATOM 1218 C CA . SER A 1 156 ? -24.187 3.129 35.690 1.00 64.50 156 SER A CA 1
ATOM 1219 C C . SER A 1 156 ? -23.008 4.081 35.437 1.00 64.50 156 SER A C 1
ATOM 1221 O O . SER A 1 156 ? -21.937 3.650 34.990 1.00 64.50 156 SER A O 1
ATOM 1223 N N . LEU A 1 157 ? -23.171 5.369 35.762 1.00 69.25 157 LEU A N 1
ATOM 1224 C CA . LEU A 1 157 ? -22.128 6.392 35.671 1.00 69.25 157 LEU A CA 1
ATOM 1225 C C . LEU A 1 157 ? -20.955 6.049 36.596 1.00 69.25 157 LEU A C 1
ATOM 1227 O O . LEU A 1 157 ? -19.797 6.113 36.177 1.00 69.25 157 LEU A O 1
ATOM 1231 N N . ARG A 1 158 ? -21.249 5.614 37.827 1.00 72.38 158 ARG A N 1
ATOM 1232 C CA . ARG A 1 158 ? -20.265 5.164 38.814 1.00 72.38 158 ARG A CA 1
ATOM 1233 C C . ARG A 1 158 ? -19.466 3.977 38.284 1.00 72.38 158 ARG A C 1
ATOM 1235 O O . ARG A 1 158 ? -18.243 4.082 38.225 1.00 72.38 158 ARG A O 1
ATOM 1242 N N . LYS A 1 159 ? -20.105 2.901 37.811 1.00 68.06 159 LYS A N 1
ATOM 1243 C CA . LYS A 1 159 ? -19.409 1.735 37.220 1.00 68.06 159 LYS A CA 1
ATOM 1244 C C . LYS A 1 159 ? -18.506 2.130 36.048 1.00 68.06 159 LYS A C 1
ATOM 1246 O O . LYS A 1 159 ? -17.359 1.686 35.976 1.00 68.06 159 LYS A O 1
ATOM 1251 N N . SER A 1 160 ? -18.979 3.017 35.170 1.00 66.88 160 SER A N 1
ATOM 1252 C CA . SER A 1 160 ? -18.179 3.572 34.068 1.00 66.88 160 SER A CA 1
ATOM 1253 C C . SER A 1 160 ? -16.966 4.366 34.577 1.00 66.88 160 SER A C 1
ATOM 1255 O O . SER A 1 160 ? -15.840 4.143 34.126 1.00 66.88 160 SER A O 1
ATOM 1257 N N . ASN A 1 161 ? -17.164 5.263 35.545 1.00 70.94 161 ASN A N 1
ATOM 1258 C CA . ASN A 1 161 ? -16.098 6.095 36.104 1.00 70.94 161 ASN A CA 1
ATOM 1259 C C . ASN A 1 161 ? -15.060 5.266 36.872 1.00 70.94 161 ASN A C 1
ATOM 1261 O O . ASN A 1 161 ? -13.861 5.478 36.691 1.00 70.94 161 ASN A O 1
ATOM 1265 N N . PHE A 1 162 ? -15.492 4.290 37.673 1.00 69.19 162 PHE A N 1
ATOM 1266 C CA . PHE A 1 162 ? -14.601 3.368 38.380 1.00 69.19 162 PHE A CA 1
ATOM 1267 C C . PHE A 1 162 ? -13.803 2.492 37.412 1.00 69.19 162 PHE A C 1
ATOM 1269 O O . PHE A 1 162 ? -12.596 2.342 37.590 1.00 69.19 162 PHE A O 1
ATOM 1276 N N . SER A 1 163 ? -14.429 1.983 36.346 1.00 67.44 163 SER A N 1
ATOM 1277 C CA . SER A 1 163 ? -13.729 1.222 35.305 1.00 67.44 163 SER A CA 1
ATOM 1278 C C . SER A 1 163 ? -12.635 2.059 34.626 1.00 67.44 163 SER A C 1
ATOM 1280 O O . SER A 1 163 ? -11.492 1.612 34.521 1.00 67.44 163 SER A O 1
ATOM 1282 N N . LYS A 1 164 ? -12.936 3.316 34.261 1.00 70.38 164 LYS A N 1
ATOM 1283 C CA . LYS A 1 164 ? -11.958 4.256 33.682 1.00 70.38 164 LYS A CA 1
ATOM 1284 C C . LYS A 1 164 ? -10.818 4.590 34.647 1.00 70.38 164 LYS A C 1
ATOM 1286 O O . LYS A 1 164 ? -9.660 4.564 34.237 1.00 70.38 164 LYS A O 1
ATOM 1291 N N . LYS A 1 165 ? -11.124 4.876 35.920 1.00 73.44 165 LYS A N 1
ATOM 1292 C CA . LYS A 1 165 ? -10.113 5.151 36.959 1.00 73.44 165 LYS A CA 1
ATOM 1293 C C . LYS A 1 165 ? -9.211 3.936 37.200 1.00 73.44 165 LYS A C 1
ATOM 1295 O O . LYS A 1 165 ? -7.994 4.079 37.204 1.00 73.44 165 LYS A O 1
ATOM 1300 N N . SER A 1 166 ? -9.793 2.742 37.321 1.00 73.06 166 SER A N 1
ATOM 1301 C CA . SER A 1 166 ? -9.059 1.477 37.457 1.00 73.06 166 SER A CA 1
ATOM 1302 C C . SER A 1 166 ? -8.157 1.201 36.250 1.00 73.06 166 SER A C 1
ATOM 1304 O O . SER A 1 166 ? -7.023 0.762 36.421 1.00 73.06 166 SER A O 1
ATOM 1306 N N . TRP A 1 167 ? -8.635 1.466 35.030 1.00 73.31 167 TRP A N 1
ATOM 1307 C CA . TRP A 1 167 ? -7.829 1.330 33.816 1.00 73.31 167 TRP A CA 1
ATOM 1308 C C . TRP A 1 167 ? -6.663 2.320 33.787 1.00 73.31 167 TRP A C 1
ATOM 1310 O O . TRP A 1 167 ? -5.537 1.922 33.509 1.00 73.31 167 TRP A O 1
ATOM 1320 N N . LYS A 1 168 ? -6.910 3.594 34.128 1.00 76.19 168 LYS A N 1
ATOM 1321 C CA . LYS A 1 168 ? -5.861 4.623 34.190 1.00 76.19 168 LYS A CA 1
ATOM 1322 C C . LYS A 1 168 ? -4.784 4.263 35.219 1.00 76.19 168 LYS A C 1
ATOM 1324 O O . LYS A 1 168 ? -3.608 4.372 34.902 1.00 76.19 168 LYS A O 1
ATOM 1329 N N . LYS A 1 169 ? -5.184 3.772 36.399 1.00 79.25 169 LYS A N 1
ATOM 1330 C CA . LYS A 1 169 ? -4.255 3.311 37.442 1.00 79.25 169 LYS A CA 1
ATOM 1331 C C . LYS A 1 169 ? -3.410 2.125 36.966 1.00 79.25 169 LYS A C 1
ATOM 1333 O O . LYS A 1 169 ? -2.197 2.189 37.056 1.00 79.25 169 LYS A O 1
ATOM 1338 N N . ARG A 1 170 ? -4.034 1.093 36.382 1.00 75.81 170 ARG A N 1
ATOM 1339 C CA . ARG A 1 170 ? -3.313 -0.064 35.817 1.00 75.81 170 ARG A CA 1
ATOM 1340 C C . ARG A 1 170 ? -2.333 0.330 34.713 1.00 75.81 170 ARG A C 1
ATOM 1342 O O . ARG A 1 170 ? -1.242 -0.214 34.665 1.00 75.81 170 ARG A O 1
ATOM 1349 N N . LYS A 1 171 ? -2.713 1.280 33.851 1.00 76.50 171 LYS A N 1
ATOM 1350 C CA . LYS A 1 171 ? -1.832 1.802 32.799 1.00 76.50 171 LYS A CA 1
ATOM 1351 C C . LYS A 1 171 ? -0.590 2.481 33.386 1.00 76.50 171 LYS A C 1
ATOM 1353 O O . LYS A 1 171 ? 0.499 2.172 32.932 1.00 76.50 171 LYS A O 1
ATOM 1358 N N . ALA A 1 172 ? -0.760 3.342 34.392 1.00 77.62 172 ALA A N 1
ATOM 1359 C CA . ALA A 1 172 ? 0.359 4.009 35.061 1.00 77.62 172 ALA A CA 1
ATOM 1360 C C . ALA A 1 172 ? 1.290 3.005 35.765 1.00 77.62 172 ALA A C 1
ATOM 1362 O O . ALA A 1 172 ? 2.495 3.046 35.571 1.00 77.62 172 ALA A O 1
ATOM 1363 N N . THR A 1 173 ? 0.736 2.029 36.493 1.00 78.12 173 THR A N 1
ATOM 1364 C CA . THR A 1 173 ? 1.542 0.990 37.158 1.00 78.12 173 THR A CA 1
ATOM 1365 C C . THR A 1 173 ? 2.295 0.094 36.166 1.00 78.12 173 THR A C 1
ATOM 1367 O O . THR A 1 173 ? 3.431 -0.285 36.429 1.00 78.12 173 THR A O 1
ATOM 1370 N N . ALA A 1 174 ? 1.699 -0.225 35.013 1.00 77.62 174 ALA A N 1
ATOM 1371 C CA . ALA A 1 174 ? 2.379 -0.970 33.952 1.00 77.62 174 ALA A CA 1
ATOM 1372 C C . ALA A 1 174 ? 3.545 -0.177 33.335 1.00 77.62 174 ALA A C 1
ATOM 1374 O O . ALA A 1 174 ? 4.556 -0.765 32.967 1.00 77.62 174 ALA A O 1
ATOM 1375 N N . GLU A 1 175 ? 3.406 1.146 33.236 1.00 74.75 175 GLU A N 1
ATOM 1376 C CA . GLU A 1 175 ? 4.434 2.053 32.716 1.00 74.75 175 GLU A CA 1
ATOM 1377 C C . GLU A 1 175 ? 5.591 2.248 33.709 1.00 74.75 175 GLU A C 1
ATOM 1379 O O . GLU A 1 175 ? 6.748 2.200 33.308 1.00 74.75 175 GLU A O 1
ATOM 1384 N N . GLU A 1 176 ? 5.294 2.397 35.003 1.00 75.44 176 GLU A N 1
ATOM 1385 C CA . GLU A 1 176 ? 6.298 2.612 36.056 1.00 75.44 176 GLU A CA 1
ATOM 1386 C C . GLU A 1 176 ? 7.028 1.326 36.476 1.00 75.44 176 GLU A C 1
ATOM 1388 O O . GLU A 1 176 ? 8.227 1.353 36.738 1.00 75.44 176 GLU A O 1
ATOM 1393 N N . GLN A 1 177 ? 6.311 0.202 36.573 1.00 72.12 177 GLN A N 1
ATOM 1394 C CA . GLN A 1 177 ? 6.822 -1.040 37.174 1.00 72.12 177 GLN A CA 1
ATOM 1395 C C . GLN A 1 177 ? 7.001 -2.185 36.166 1.00 72.12 177 GLN A C 1
ATOM 1397 O O . GLN A 1 177 ? 7.412 -3.275 36.552 1.00 72.12 177 GLN A O 1
ATOM 1402 N N . GLY A 1 178 ? 6.656 -1.983 34.888 1.00 69.19 178 GLY A N 1
ATOM 1403 C CA . GLY A 1 178 ? 6.757 -3.021 33.853 1.00 69.19 178 GLY A CA 1
ATOM 1404 C C . GLY A 1 178 ? 5.780 -4.191 34.032 1.00 69.19 178 GLY A C 1
ATOM 1405 O O . GLY A 1 178 ? 6.002 -5.274 33.489 1.00 69.19 178 GLY A O 1
ATOM 1406 N N . THR A 1 179 ? 4.708 -3.995 34.804 1.00 76.19 179 THR A N 1
ATOM 1407 C CA . THR A 1 179 ? 3.724 -5.044 35.106 1.00 76.19 179 THR A CA 1
ATOM 1408 C C . THR A 1 179 ? 2.752 -5.287 33.950 1.00 76.19 179 THR A C 1
ATOM 1410 O O . THR A 1 179 ? 2.411 -4.391 33.172 1.00 76.19 179 THR A O 1
ATOM 1413 N N . ALA A 1 180 ? 2.267 -6.522 33.826 1.00 75.12 180 ALA A N 1
ATOM 1414 C CA . ALA A 1 180 ? 1.315 -6.892 32.788 1.00 75.12 180 ALA A CA 1
ATOM 1415 C C . ALA A 1 180 ? -0.039 -6.175 32.969 1.00 75.12 180 ALA A C 1
ATOM 1417 O O . ALA A 1 180 ? -0.653 -6.172 34.035 1.00 75.12 180 ALA A O 1
ATOM 1418 N N . LEU A 1 181 ? -0.542 -5.571 31.889 1.00 73.62 181 LEU A N 1
ATOM 1419 C CA . LEU A 1 181 ? -1.688 -4.657 31.943 1.00 73.62 181 LEU A CA 1
ATOM 1420 C C . LEU A 1 181 ? -3.040 -5.380 32.059 1.00 73.62 181 LEU A C 1
ATOM 1422 O O . LEU A 1 181 ? -3.971 -4.895 32.715 1.00 73.62 181 LEU A O 1
ATOM 1426 N N . ASN A 1 182 ? -3.204 -6.494 31.342 1.00 70.69 182 ASN A N 1
ATOM 1427 C CA . ASN A 1 182 ? -4.466 -7.220 31.273 1.00 70.69 182 ASN A CA 1
ATOM 1428 C C . ASN A 1 182 ? -4.290 -8.721 31.002 1.00 70.69 182 ASN A C 1
ATOM 1430 O O . ASN A 1 182 ? -3.293 -9.168 30.448 1.00 70.69 182 ASN A O 1
ATOM 1434 N N . ASN A 1 183 ? -5.340 -9.482 31.329 1.00 68.31 183 ASN A N 1
ATOM 1435 C CA . ASN A 1 183 ? -5.397 -10.929 31.094 1.00 68.31 183 ASN A CA 1
ATOM 1436 C C . ASN A 1 183 ? -5.579 -11.313 29.615 1.00 68.31 183 ASN A C 1
ATOM 1438 O O . ASN A 1 183 ? -5.530 -12.489 29.279 1.00 68.31 183 ASN A O 1
ATOM 1442 N N . ASN A 1 184 ? -5.846 -10.341 28.740 1.00 70.00 184 ASN A N 1
ATOM 1443 C CA . ASN A 1 184 ? -6.085 -10.581 27.321 1.00 70.00 184 ASN A CA 1
ATOM 1444 C C . ASN A 1 184 ? -4.806 -10.294 26.533 1.00 70.00 184 ASN A C 1
ATOM 1446 O O . ASN A 1 184 ? -4.639 -9.198 25.985 1.00 70.00 184 ASN A O 1
ATOM 1450 N N . THR A 1 185 ? -3.902 -11.270 26.522 1.00 75.56 185 THR A N 1
ATOM 1451 C CA . THR A 1 185 ? -2.593 -11.152 25.885 1.00 75.56 185 THR A CA 1
ATOM 1452 C C . THR A 1 185 ? -2.650 -11.509 24.395 1.00 75.56 185 THR A C 1
ATOM 1454 O O . THR A 1 185 ? -3.486 -12.308 23.973 1.00 75.56 185 THR A O 1
ATOM 1457 N N . PRO A 1 186 ? -1.801 -10.892 23.553 1.00 80.75 186 PRO A N 1
ATOM 1458 C CA . PRO A 1 186 ? -1.581 -11.353 22.184 1.00 80.75 186 PRO A CA 1
ATOM 1459 C C . PRO A 1 186 ? -1.132 -12.820 22.148 1.00 80.75 186 PRO A C 1
ATOM 1461 O O . PRO A 1 186 ? -0.425 -13.257 23.042 1.00 80.75 186 PRO A O 1
ATOM 1464 N N . ASP A 1 187 ? -1.436 -13.549 21.072 1.00 80.06 187 ASP A N 1
ATOM 1465 C CA . ASP A 1 187 ? -1.186 -15.004 20.978 1.00 80.06 187 ASP A CA 1
ATOM 1466 C C . ASP A 1 187 ? 0.299 -15.442 21.035 1.00 80.06 187 ASP A C 1
ATOM 1468 O O . ASP A 1 187 ? 0.607 -16.632 21.085 1.00 80.06 187 ASP A O 1
ATOM 1472 N N . TRP A 1 188 ? 1.237 -14.496 20.984 1.00 85.50 188 TRP A N 1
ATOM 1473 C CA . TRP A 1 188 ? 2.677 -14.732 21.156 1.00 85.50 188 TRP A CA 1
ATOM 1474 C C . TRP A 1 188 ? 3.163 -14.433 22.588 1.00 85.50 188 TRP A C 1
ATOM 1476 O O . TRP A 1 188 ? 4.350 -14.584 22.874 1.00 85.50 188 TRP A O 1
ATOM 1486 N N . LEU A 1 189 ? 2.249 -14.045 23.484 1.00 85.62 189 LEU A N 1
ATOM 1487 C CA . LEU A 1 189 ? 2.484 -13.770 24.897 1.00 85.62 189 LEU A CA 1
ATOM 1488 C C . LEU A 1 189 ? 1.581 -14.620 25.786 1.00 85.62 189 LEU A C 1
ATOM 1490 O O . LEU A 1 189 ? 0.374 -14.733 25.573 1.00 85.62 189 LEU A O 1
ATOM 1494 N N . SER A 1 190 ? 2.175 -15.124 26.855 1.00 82.56 190 SER A N 1
ATOM 1495 C CA . SER A 1 190 ? 1.493 -15.719 27.999 1.00 82.56 190 SER A CA 1
ATOM 1496 C C . SER A 1 190 ? 1.764 -14.879 29.248 1.00 82.56 190 SER A C 1
ATOM 1498 O O . SER A 1 190 ? 2.635 -14.009 29.239 1.00 82.56 190 SER A O 1
ATOM 1500 N N . LEU A 1 191 ? 0.976 -15.074 30.301 1.00 82.75 191 LEU A N 1
ATOM 1501 C CA . LEU A 1 191 ? 1.200 -14.420 31.592 1.00 82.75 191 LEU A CA 1
ATOM 1502 C C . LEU A 1 191 ? 1.963 -15.360 32.514 1.00 82.75 191 LEU A C 1
ATOM 1504 O O . LEU A 1 191 ? 1.755 -16.571 32.454 1.00 82.75 191 LEU A O 1
ATOM 1508 N N . SER A 1 192 ? 2.802 -14.795 33.381 1.00 79.94 192 SER A N 1
ATOM 1509 C CA . SER A 1 192 ? 3.359 -15.537 34.511 1.00 79.94 192 SER A CA 1
ATOM 1510 C C . SER A 1 192 ? 2.256 -16.033 35.450 1.00 79.94 192 SER A C 1
ATOM 1512 O O . SER A 1 192 ? 1.138 -15.508 35.436 1.00 79.94 192 SER A O 1
ATOM 1514 N N . GLU A 1 193 ? 2.565 -17.028 36.285 1.00 73.00 193 GLU A N 1
ATOM 1515 C CA . GLU A 1 193 ? 1.625 -17.557 37.286 1.00 73.00 193 GLU A CA 1
ATOM 1516 C C . GLU A 1 193 ? 1.088 -16.442 38.201 1.00 73.00 193 GLU A C 1
ATOM 1518 O O . GLU A 1 193 ? -0.119 -16.353 38.439 1.00 73.00 193 GLU A O 1
ATOM 1523 N N . ASP A 1 194 ? 1.957 -15.497 38.570 1.00 74.75 194 ASP A N 1
ATOM 1524 C CA . ASP A 1 194 ? 1.622 -14.319 39.380 1.00 74.75 194 ASP A CA 1
ATOM 1525 C C . ASP A 1 194 ? 0.858 -13.225 38.612 1.00 74.75 194 ASP A C 1
ATOM 1527 O O . ASP A 1 194 ? 0.432 -12.224 39.194 1.00 74.75 194 ASP A O 1
ATOM 1531 N N . LYS A 1 195 ? 0.692 -13.381 37.290 1.00 75.25 195 LYS A N 1
ATOM 1532 C CA . LYS A 1 195 ? 0.073 -12.416 36.357 1.00 75.25 195 LYS A CA 1
ATOM 1533 C C . LYS A 1 195 ? 0.735 -11.035 36.342 1.00 75.25 195 LYS A C 1
ATOM 1535 O O . LYS A 1 195 ? 0.131 -10.071 35.878 1.00 75.25 195 LYS A O 1
ATOM 1540 N N . GLN A 1 196 ? 1.971 -10.945 36.828 1.00 73.94 196 GLN A N 1
ATOM 1541 C CA . GLN A 1 196 ? 2.736 -9.701 36.895 1.00 73.94 196 GLN A CA 1
ATOM 1542 C C . GLN A 1 196 ? 3.602 -9.473 35.655 1.00 73.94 196 GLN A C 1
ATOM 1544 O O . GLN A 1 196 ? 3.881 -8.324 35.334 1.00 73.94 196 GLN A O 1
ATOM 1549 N N . ALA A 1 197 ? 3.994 -10.524 34.927 1.00 78.06 197 ALA A N 1
ATOM 1550 C CA . ALA A 1 197 ? 4.924 -10.419 33.803 1.00 78.06 197 ALA A CA 1
ATOM 1551 C C . ALA A 1 197 ? 4.409 -11.116 32.536 1.00 78.06 197 ALA A C 1
ATOM 1553 O O . ALA A 1 197 ? 3.616 -12.060 32.598 1.00 78.06 197 ALA A O 1
ATOM 1554 N N . TYR A 1 198 ? 4.890 -10.655 31.377 1.00 83.31 198 TYR A N 1
ATOM 1555 C CA . TYR A 1 198 ? 4.665 -11.308 30.089 1.00 83.31 198 TYR A CA 1
ATOM 1556 C C . TYR A 1 198 ? 5.768 -12.330 29.796 1.00 83.31 198 TYR A C 1
ATOM 1558 O O . TYR A 1 198 ? 6.949 -11.996 29.805 1.00 83.31 198 TYR A O 1
ATOM 1566 N N . ILE A 1 199 ? 5.370 -13.558 29.467 1.00 83.69 199 ILE A N 1
ATOM 1567 C CA . ILE A 1 199 ? 6.247 -14.645 29.028 1.00 83.69 199 ILE A CA 1
ATOM 1568 C C . ILE A 1 199 ? 6.100 -14.811 27.514 1.00 83.69 199 ILE A C 1
ATOM 1570 O O . ILE A 1 199 ? 4.996 -15.005 26.994 1.00 83.69 199 ILE A O 1
ATOM 1574 N N . ILE A 1 200 ? 7.221 -14.734 26.800 1.00 86.25 200 ILE A N 1
ATOM 1575 C CA . ILE A 1 200 ? 7.268 -14.805 25.338 1.00 86.25 200 ILE A CA 1
ATOM 1576 C C . ILE A 1 200 ? 7.190 -16.263 24.878 1.00 86.25 200 ILE A C 1
ATOM 1578 O O . ILE A 1 200 ? 7.986 -17.099 25.298 1.00 86.25 200 ILE A O 1
ATOM 1582 N N . ASN A 1 201 ? 6.275 -16.562 23.954 1.00 86.00 201 ASN A N 1
ATOM 1583 C CA . ASN A 1 201 ? 6.263 -17.847 23.259 1.00 86.00 201 ASN A CA 1
ATOM 1584 C C . ASN A 1 201 ? 7.270 -17.813 22.099 1.00 86.00 201 ASN A C 1
ATOM 1586 O O . ASN A 1 201 ? 6.973 -17.291 21.021 1.00 86.00 201 ASN A O 1
ATOM 1590 N N . THR A 1 202 ? 8.456 -18.377 22.326 1.00 85.06 202 THR A N 1
ATOM 1591 C CA . THR A 1 202 ? 9.586 -18.363 21.382 1.00 85.06 202 THR A CA 1
ATOM 1592 C C . THR A 1 202 ? 9.245 -18.982 20.025 1.00 85.06 202 THR A C 1
ATOM 1594 O O . THR A 1 202 ? 9.587 -18.402 18.999 1.00 85.06 202 THR A O 1
ATOM 1597 N N . VAL A 1 203 ? 8.485 -20.082 19.996 1.00 85.00 203 VAL A N 1
ATOM 1598 C CA . VAL A 1 203 ? 8.070 -20.765 18.755 1.00 85.00 203 VAL A CA 1
ATOM 1599 C C . VAL A 1 203 ? 7.183 -19.864 17.894 1.00 85.00 203 VAL A C 1
ATOM 1601 O O . VAL A 1 203 ? 7.369 -19.743 16.682 1.00 85.00 203 VAL A O 1
ATOM 1604 N N . ASN A 1 204 ? 6.202 -19.203 18.512 1.00 85.25 204 ASN A N 1
ATOM 1605 C CA . ASN A 1 204 ? 5.315 -18.288 17.794 1.00 85.25 204 ASN A CA 1
ATOM 1606 C C . ASN A 1 204 ? 6.053 -17.024 17.343 1.00 85.25 204 ASN A C 1
ATOM 1608 O O . ASN A 1 204 ? 5.777 -16.510 16.257 1.00 85.25 204 ASN A O 1
ATOM 1612 N N . VAL A 1 205 ? 6.991 -16.539 18.155 1.00 87.62 205 VAL A N 1
ATOM 1613 C CA . VAL A 1 205 ? 7.856 -15.411 17.811 1.00 87.62 205 VAL A CA 1
ATOM 1614 C C . VAL A 1 205 ? 8.728 -15.724 16.603 1.00 87.62 205 VAL A C 1
ATOM 1616 O O . VAL A 1 205 ? 8.762 -14.922 15.677 1.00 87.62 205 VAL A O 1
ATOM 1619 N N . GLU A 1 206 ? 9.370 -16.887 16.555 1.00 88.25 206 GLU A N 1
ATOM 1620 C CA . GLU A 1 206 ? 10.235 -17.270 15.438 1.00 88.25 206 GLU A CA 1
ATOM 1621 C C . GLU A 1 206 ? 9.469 -17.298 14.108 1.00 88.25 206 GLU A C 1
ATOM 1623 O O . GLU A 1 206 ? 9.920 -16.733 13.109 1.00 88.25 206 GLU A O 1
ATOM 1628 N N . LYS A 1 207 ? 8.246 -17.844 14.115 1.00 88.19 207 LYS A N 1
ATOM 1629 C CA . LYS A 1 207 ? 7.347 -17.828 12.949 1.00 88.19 207 LYS A CA 1
ATOM 1630 C C . LYS A 1 207 ? 7.017 -16.405 12.494 1.00 88.19 207 LYS A C 1
ATOM 1632 O O . LYS A 1 207 ? 7.055 -16.115 11.298 1.00 88.19 207 LYS A O 1
ATOM 1637 N N . ILE A 1 208 ? 6.708 -15.507 13.431 1.00 89.81 208 ILE A N 1
ATOM 1638 C CA . ILE A 1 208 ? 6.428 -14.097 13.122 1.00 89.81 208 ILE A CA 1
ATOM 1639 C C . ILE A 1 208 ? 7.685 -13.419 12.564 1.00 89.81 208 ILE A C 1
ATOM 1641 O O . ILE A 1 208 ? 7.614 -12.759 11.532 1.00 89.81 208 ILE A O 1
ATOM 1645 N N . THR A 1 209 ? 8.847 -13.629 13.175 1.00 89.81 209 THR A N 1
ATOM 1646 C CA . THR A 1 209 ? 10.124 -13.081 12.701 1.00 89.81 209 THR A CA 1
ATOM 1647 C C . THR A 1 209 ? 10.458 -13.565 11.290 1.00 89.81 209 THR A C 1
ATOM 1649 O O . THR A 1 209 ? 10.884 -12.768 10.451 1.00 89.81 209 THR A O 1
ATOM 1652 N N . ASN A 1 210 ? 10.198 -14.837 10.979 1.00 89.19 210 ASN A N 1
ATOM 1653 C CA . ASN A 1 210 ? 10.368 -15.378 9.631 1.00 89.19 210 ASN A CA 1
ATOM 1654 C C . ASN A 1 210 ? 9.435 -14.700 8.621 1.00 89.19 210 ASN A C 1
ATOM 1656 O O . ASN A 1 210 ? 9.891 -14.349 7.537 1.00 89.19 210 ASN A O 1
ATOM 1660 N N . ILE A 1 211 ? 8.181 -14.411 8.982 1.00 91.25 211 ILE A N 1
ATOM 1661 C CA . ILE A 1 211 ? 7.263 -13.632 8.133 1.00 91.25 211 ILE A CA 1
ATOM 1662 C C . ILE A 1 211 ? 7.836 -12.246 7.810 1.00 91.25 211 ILE A C 1
ATOM 1664 O O . ILE A 1 211 ? 7.819 -11.839 6.646 1.00 91.25 211 ILE A O 1
ATOM 1668 N N . PHE A 1 212 ? 8.375 -11.535 8.807 1.00 91.44 212 PHE A N 1
ATOM 1669 C CA . PHE A 1 212 ? 9.004 -10.226 8.590 1.00 91.44 212 PHE A CA 1
ATOM 1670 C C . PHE A 1 212 ? 10.212 -10.340 7.650 1.00 91.44 212 PHE A C 1
ATOM 1672 O O . PHE A 1 212 ? 10.302 -9.590 6.679 1.00 91.44 212 PHE A O 1
ATOM 1679 N N . LYS A 1 213 ? 11.099 -11.322 7.870 1.00 87.50 213 LYS A N 1
ATOM 1680 C CA . LYS A 1 213 ? 12.259 -11.579 6.997 1.00 87.50 213 LYS A CA 1
ATOM 1681 C C . LYS A 1 213 ? 11.841 -11.923 5.564 1.00 87.50 213 LYS A C 1
ATOM 1683 O O . LYS A 1 213 ? 12.386 -11.364 4.619 1.00 87.50 213 LYS A O 1
ATOM 1688 N N . MET A 1 214 ? 10.854 -12.803 5.385 1.00 82.88 214 MET A N 1
ATOM 1689 C CA . MET A 1 214 ? 10.327 -13.177 4.067 1.00 82.88 214 MET A CA 1
ATOM 1690 C C . MET A 1 214 ? 9.776 -11.963 3.313 1.00 82.88 214 MET A C 1
ATOM 1692 O O . MET A 1 214 ? 10.033 -11.824 2.116 1.00 82.88 214 MET A O 1
ATOM 1696 N N . TYR A 1 215 ? 9.062 -11.074 4.011 1.00 84.31 215 TYR A N 1
ATOM 1697 C CA . TYR A 1 215 ? 8.509 -9.859 3.419 1.00 84.31 215 TYR A CA 1
ATOM 1698 C C . TYR A 1 215 ? 9.602 -8.859 3.016 1.00 84.31 215 TYR A C 1
ATOM 1700 O O . TYR A 1 215 ? 9.577 -8.348 1.899 1.00 84.31 215 TYR A O 1
ATOM 1708 N N . VAL A 1 216 ? 10.604 -8.633 3.876 1.00 77.62 216 VAL A N 1
ATOM 1709 C CA . VAL A 1 216 ? 11.771 -7.787 3.549 1.00 77.62 216 VAL A CA 1
ATOM 1710 C C . VAL A 1 216 ? 12.561 -8.344 2.365 1.00 77.62 216 VAL A C 1
ATOM 1712 O O . VAL A 1 216 ? 13.031 -7.578 1.529 1.00 77.62 216 VAL A O 1
ATOM 1715 N N . ASN A 1 217 ? 12.638 -9.668 2.239 1.00 75.31 217 ASN A N 1
ATOM 1716 C CA . ASN A 1 217 ? 13.266 -10.350 1.106 1.00 75.31 217 ASN A CA 1
ATOM 1717 C C . ASN A 1 217 ? 12.414 -10.318 -0.182 1.00 75.31 217 ASN A C 1
ATOM 1719 O O . ASN A 1 217 ? 12.741 -11.002 -1.154 1.00 75.31 217 ASN A O 1
ATOM 1723 N N . GLY A 1 218 ? 11.316 -9.556 -0.203 1.00 68.00 218 GLY A N 1
ATOM 1724 C CA . GLY A 1 218 ? 10.516 -9.299 -1.399 1.00 68.00 218 GLY A CA 1
ATOM 1725 C C . GLY A 1 218 ? 9.415 -10.319 -1.687 1.00 68.00 218 GLY A C 1
ATOM 1726 O O . GLY A 1 218 ? 8.795 -10.259 -2.750 1.00 68.00 218 GLY A O 1
ATOM 1727 N N . MET A 1 219 ? 9.129 -11.261 -0.779 1.00 74.44 219 MET A N 1
ATOM 1728 C CA . MET A 1 219 ? 7.941 -12.103 -0.937 1.00 74.44 219 MET A CA 1
ATOM 1729 C C . MET A 1 219 ? 6.677 -11.315 -0.593 1.00 74.44 219 MET A C 1
ATOM 1731 O O . MET A 1 219 ? 6.507 -10.818 0.518 1.00 74.44 219 MET A O 1
ATOM 1735 N N . GLY A 1 220 ? 5.739 -11.251 -1.539 1.00 74.75 220 GLY A N 1
ATOM 1736 C CA . GLY A 1 220 ? 4.417 -10.683 -1.285 1.00 74.75 220 GLY A CA 1
ATOM 1737 C C . GLY A 1 220 ? 3.612 -11.520 -0.283 1.00 74.75 220 GLY A C 1
ATOM 1738 O O . GLY A 1 220 ? 3.784 -12.735 -0.197 1.00 74.75 220 GLY A O 1
ATOM 1739 N N . VAL A 1 221 ? 2.670 -10.884 0.423 1.00 80.56 221 VAL A N 1
ATOM 1740 C CA . VAL A 1 221 ? 1.831 -11.516 1.467 1.00 80.56 221 VAL A CA 1
ATOM 1741 C C . VAL A 1 221 ? 1.173 -12.817 0.986 1.00 80.56 221 VAL A C 1
ATOM 1743 O O . VAL A 1 221 ? 1.131 -13.802 1.719 1.00 80.56 221 VAL A O 1
ATOM 1746 N N . THR A 1 222 ? 0.706 -12.857 -0.264 1.00 78.25 222 THR A N 1
ATOM 1747 C CA . THR A 1 222 ? 0.099 -14.055 -0.863 1.00 78.25 222 THR A CA 1
ATOM 1748 C C . THR A 1 222 ? 1.078 -15.212 -1.010 1.00 78.25 222 THR A C 1
ATOM 1750 O O . THR A 1 222 ? 0.699 -16.359 -0.791 1.00 78.25 222 THR A O 1
ATOM 1753 N N . GLU A 1 223 ? 2.324 -14.925 -1.383 1.00 77.50 223 GLU A N 1
ATOM 1754 C CA . GLU A 1 223 ? 3.362 -15.946 -1.517 1.00 77.50 223 GLU A CA 1
ATOM 1755 C C . GLU A 1 223 ? 3.775 -16.458 -0.137 1.00 77.50 223 GLU A C 1
ATOM 1757 O O . GLU A 1 223 ? 3.823 -17.663 0.067 1.00 77.50 223 GLU A O 1
ATOM 1762 N N . ILE A 1 224 ? 3.941 -15.557 0.839 1.00 84.56 224 ILE A N 1
ATOM 1763 C CA . ILE A 1 224 ? 4.239 -15.911 2.235 1.00 84.56 224 ILE A CA 1
ATOM 1764 C C . ILE A 1 224 ? 3.196 -16.894 2.778 1.00 84.56 224 ILE A C 1
ATOM 1766 O O . ILE A 1 224 ? 3.553 -17.943 3.308 1.00 84.56 224 ILE A O 1
ATOM 1770 N N . VAL A 1 225 ? 1.904 -16.600 2.597 1.00 87.06 225 VAL A N 1
ATOM 1771 C CA . VAL A 1 225 ? 0.818 -17.488 3.042 1.00 87.06 225 VAL A CA 1
ATOM 1772 C C . VAL A 1 225 ? 0.908 -18.868 2.386 1.00 87.06 225 VAL A C 1
ATOM 1774 O O . VAL A 1 225 ? 0.717 -19.878 3.062 1.00 87.06 225 VAL A O 1
ATOM 1777 N N . LYS A 1 226 ? 1.198 -18.931 1.080 1.00 84.31 226 LYS A N 1
ATOM 1778 C CA . LYS A 1 226 ? 1.343 -20.207 0.366 1.00 84.31 226 LYS A CA 1
ATOM 1779 C C . LYS A 1 226 ? 2.532 -21.005 0.880 1.00 84.31 226 LYS A C 1
ATOM 1781 O O . LYS A 1 226 ? 2.362 -22.185 1.159 1.00 84.31 226 LYS A O 1
ATOM 1786 N N . THR A 1 227 ? 3.688 -20.367 1.036 1.00 85.25 227 THR A N 1
ATOM 1787 C CA . THR A 1 227 ? 4.912 -21.017 1.515 1.00 85.25 227 THR A CA 1
ATOM 1788 C C . THR A 1 227 ? 4.730 -21.567 2.925 1.00 85.25 227 THR A C 1
ATOM 1790 O O . THR A 1 227 ? 5.019 -22.734 3.159 1.00 85.25 227 THR A O 1
ATOM 1793 N N . LEU A 1 228 ? 4.166 -20.779 3.845 1.00 87.06 228 LEU A N 1
ATOM 1794 C CA . LEU A 1 228 ? 3.923 -21.230 5.220 1.00 87.06 228 LEU A CA 1
ATOM 1795 C C . LEU A 1 228 ? 2.945 -22.408 5.274 1.00 87.06 228 LEU A C 1
ATOM 1797 O O . LEU A 1 228 ? 3.195 -23.399 5.952 1.00 87.06 228 LEU A O 1
ATOM 1801 N N . ASN A 1 229 ? 1.841 -22.334 4.524 1.00 87.94 229 ASN A N 1
ATOM 1802 C CA . ASN A 1 229 ? 0.861 -23.418 4.502 1.00 87.94 229 ASN A CA 1
ATOM 1803 C C . ASN A 1 229 ? 1.402 -24.686 3.816 1.00 87.94 229 ASN A C 1
ATOM 1805 O O . ASN A 1 229 ? 1.050 -25.784 4.239 1.00 87.94 229 ASN A O 1
ATOM 1809 N N . ALA A 1 230 ? 2.257 -24.551 2.796 1.00 84.75 230 ALA A N 1
ATOM 1810 C CA . ALA A 1 230 ? 2.905 -25.679 2.125 1.00 84.75 230 ALA A CA 1
ATOM 1811 C C . ALA A 1 230 ? 3.940 -26.375 3.022 1.00 84.75 230 ALA A C 1
ATOM 1813 O O . ALA A 1 230 ? 4.010 -27.600 3.029 1.00 84.75 230 ALA A O 1
ATOM 1814 N N . ASN A 1 231 ? 4.681 -25.606 3.824 1.00 83.00 231 ASN A N 1
ATOM 1815 C CA . ASN A 1 231 ? 5.647 -26.128 4.792 1.00 83.00 231 ASN A CA 1
ATOM 1816 C C . ASN A 1 231 ? 4.985 -26.756 6.032 1.00 83.00 231 ASN A C 1
ATOM 1818 O O . ASN A 1 231 ? 5.672 -27.319 6.878 1.00 83.00 231 ASN A O 1
ATOM 1822 N N . GLY A 1 232 ? 3.658 -26.654 6.166 1.00 80.12 232 GLY A N 1
ATOM 1823 C CA . GLY A 1 232 ? 2.937 -27.110 7.354 1.00 80.12 232 GLY A CA 1
ATOM 1824 C C . GLY A 1 232 ? 3.092 -26.187 8.568 1.00 80.12 232 GLY A C 1
ATOM 1825 O O . GLY A 1 232 ? 2.660 -26.551 9.662 1.00 80.12 232 GLY A O 1
ATOM 1826 N N . ASP A 1 233 ? 3.640 -24.981 8.387 1.00 79.56 233 ASP A N 1
ATOM 1827 C CA . ASP A 1 233 ? 3.854 -23.997 9.448 1.00 79.56 233 ASP A CA 1
ATOM 1828 C C . ASP A 1 233 ? 2.527 -23.382 9.894 1.00 79.56 233 ASP A C 1
ATOM 1830 O O . ASP A 1 233 ? 2.102 -22.327 9.422 1.00 79.56 233 ASP A O 1
ATOM 1834 N N . ARG A 1 234 ? 1.844 -24.039 10.832 1.00 79.75 234 ARG A N 1
ATOM 1835 C CA . ARG A 1 234 ? 0.577 -23.553 11.394 1.00 79.75 234 ARG A CA 1
ATOM 1836 C C . ARG A 1 234 ? 0.797 -22.562 12.535 1.00 79.75 234 ARG A C 1
ATOM 1838 O O . ARG A 1 234 ? 1.770 -22.657 13.289 1.00 79.75 234 ARG A O 1
ATOM 1845 N N . TYR A 1 235 ? -0.137 -21.628 12.688 1.00 77.94 235 TYR A N 1
ATOM 1846 C CA . TYR A 1 235 ? -0.193 -20.675 13.797 1.00 77.94 235 TYR A CA 1
ATOM 1847 C C . TYR A 1 235 ? -1.395 -21.007 14.679 1.00 77.94 235 TYR A C 1
ATOM 1849 O O . TYR A 1 235 ? -2.535 -20.896 14.225 1.00 77.94 235 TYR A O 1
ATOM 1857 N N . ASN A 1 236 ? -1.146 -21.442 15.918 1.00 71.94 236 ASN A N 1
ATOM 1858 C CA . ASN A 1 236 ? -2.176 -21.951 16.836 1.00 71.94 236 ASN A CA 1
ATOM 1859 C C . ASN A 1 236 ? -3.087 -22.999 16.165 1.00 71.94 236 ASN A C 1
ATOM 1861 O O . ASN A 1 236 ? -4.307 -22.835 16.118 1.00 71.94 236 ASN A O 1
ATOM 1865 N N . ASP A 1 237 ? -2.470 -24.005 15.537 1.00 75.19 237 ASP A N 1
ATOM 1866 C CA . ASP A 1 237 ? -3.121 -25.107 14.806 1.00 75.19 237 ASP A CA 1
ATOM 1867 C C . ASP A 1 237 ? -3.980 -24.708 13.594 1.00 75.19 237 ASP A C 1
ATOM 1869 O O . ASP A 1 237 ? -4.592 -25.558 12.940 1.00 75.19 237 ASP A O 1
ATOM 1873 N N . ARG A 1 238 ? -3.966 -23.424 13.217 1.00 80.12 238 ARG A N 1
ATOM 1874 C CA . ARG A 1 238 ? -4.665 -22.885 12.047 1.00 80.12 238 ARG A CA 1
ATOM 1875 C C . ARG A 1 238 ? -3.685 -22.543 10.929 1.00 80.12 238 ARG A C 1
ATOM 1877 O O . ARG A 1 238 ? -2.552 -22.129 11.171 1.00 80.12 238 ARG A O 1
ATOM 1884 N N . GLY A 1 239 ? -4.143 -22.703 9.689 1.00 83.06 239 GLY A N 1
ATOM 1885 C CA . GLY A 1 239 ? -3.409 -22.236 8.514 1.00 83.06 239 GLY A CA 1
ATOM 1886 C C . GLY A 1 239 ? -3.348 -20.709 8.456 1.00 83.06 239 GLY A C 1
ATOM 1887 O O . GLY A 1 239 ? -4.237 -20.009 8.956 1.00 83.06 239 GLY A O 1
ATOM 1888 N N . TRP A 1 240 ? -2.308 -20.183 7.819 1.00 86.06 240 TRP A N 1
ATOM 1889 C CA . TRP A 1 240 ? -2.178 -18.755 7.572 1.00 86.06 240 TRP A CA 1
ATOM 1890 C C . TRP A 1 240 ? -3.185 -18.297 6.524 1.00 86.06 240 TRP A C 1
ATOM 1892 O O . TRP A 1 240 ? -3.456 -18.987 5.541 1.00 86.06 240 TRP A O 1
ATOM 1902 N N . ASN A 1 241 ? -3.711 -17.091 6.716 1.00 87.69 241 ASN A N 1
ATOM 1903 C CA . ASN A 1 241 ? -4.521 -16.400 5.724 1.00 87.69 241 ASN A CA 1
ATOM 1904 C C . ASN A 1 241 ? -3.965 -14.986 5.490 1.00 87.69 241 ASN A C 1
ATOM 1906 O O . ASN A 1 241 ? -3.179 -14.471 6.291 1.00 87.69 241 ASN A O 1
ATOM 1910 N N . LEU A 1 242 ? -4.382 -14.363 4.384 1.00 80.38 242 LEU A N 1
ATOM 1911 C CA . LEU A 1 242 ? -3.885 -13.052 3.951 1.00 80.38 242 LEU A CA 1
ATOM 1912 C C . LEU A 1 242 ? -4.088 -11.967 5.014 1.00 80.38 242 LEU A C 1
ATOM 1914 O O . LEU A 1 242 ? -3.175 -11.195 5.296 1.00 80.38 242 LEU A O 1
ATOM 1918 N N . VAL A 1 243 ? -5.275 -11.931 5.620 1.00 81.44 243 VAL A N 1
ATOM 1919 C CA . VAL A 1 243 ? -5.655 -10.913 6.607 1.00 81.44 243 VAL A CA 1
ATOM 1920 C C . VAL A 1 243 ? -4.819 -11.054 7.876 1.00 81.44 243 VAL A C 1
ATOM 1922 O O . VAL A 1 243 ? -4.340 -10.059 8.410 1.00 81.44 243 VAL A O 1
ATOM 1925 N N . THR A 1 244 ? -4.591 -12.281 8.341 1.00 85.38 244 THR A N 1
ATOM 1926 C CA . THR A 1 244 ? -3.779 -12.575 9.522 1.00 85.38 244 THR A CA 1
ATOM 1927 C C . THR A 1 244 ? -2.342 -12.119 9.315 1.00 85.38 244 THR A C 1
ATOM 1929 O O . THR A 1 244 ? -1.815 -11.415 10.172 1.00 85.38 244 THR A O 1
ATOM 1932 N N . VAL A 1 245 ? -1.719 -12.459 8.181 1.00 87.88 245 VAL A N 1
ATOM 1933 C CA . VAL A 1 245 ? -0.341 -12.028 7.888 1.00 87.88 245 VAL A CA 1
ATOM 1934 C C . VAL A 1 245 ? -0.265 -10.505 7.785 1.00 87.88 245 VAL A C 1
ATOM 1936 O O . VAL A 1 245 ? 0.583 -9.896 8.432 1.00 87.88 245 VAL A O 1
ATOM 1939 N N . TYR A 1 246 ? -1.192 -9.873 7.058 1.00 85.06 246 TYR A N 1
ATOM 1940 C CA . TYR A 1 246 ? -1.234 -8.415 6.925 1.00 85.06 246 TYR A CA 1
ATOM 1941 C C . TYR A 1 246 ? -1.383 -7.711 8.282 1.00 85.06 246 TYR A C 1
ATOM 1943 O O . TYR A 1 246 ? -0.675 -6.750 8.576 1.00 85.06 246 TYR A O 1
ATOM 1951 N N . ASN A 1 247 ? -2.265 -8.221 9.144 1.00 85.69 247 ASN A N 1
ATOM 1952 C CA . ASN A 1 247 ? -2.466 -7.676 10.482 1.00 85.69 247 ASN A CA 1
ATOM 1953 C C . ASN A 1 247 ? -1.230 -7.860 11.368 1.00 85.69 247 ASN A C 1
ATOM 1955 O O . ASN A 1 247 ? -0.892 -6.933 12.096 1.00 85.69 247 ASN A O 1
ATOM 1959 N N . LYS A 1 248 ? -0.539 -9.009 11.301 1.00 89.19 248 LYS A N 1
ATOM 1960 C CA . LYS A 1 248 ? 0.694 -9.245 12.075 1.00 89.19 248 LYS A CA 1
ATOM 1961 C C . LYS A 1 248 ? 1.822 -8.313 11.631 1.00 89.19 248 LYS A C 1
ATOM 1963 O O . LYS A 1 248 ? 2.474 -7.730 12.486 1.00 89.19 248 LYS A O 1
ATOM 1968 N N . LEU A 1 249 ? 1.998 -8.092 10.327 1.00 88.94 249 LEU A N 1
ATOM 1969 C CA . LEU A 1 249 ? 3.008 -7.160 9.807 1.00 88.94 249 LEU A CA 1
ATOM 1970 C C . LEU A 1 249 ? 2.777 -5.697 10.240 1.00 88.94 249 LEU A C 1
ATOM 1972 O O . LEU A 1 249 ? 3.702 -4.894 10.202 1.00 88.94 249 LEU A O 1
ATOM 1976 N N . ARG A 1 250 ? 1.552 -5.341 10.648 1.00 86.19 250 ARG A N 1
ATOM 1977 C CA . ARG A 1 250 ? 1.164 -3.998 11.122 1.00 86.19 250 ARG A CA 1
ATOM 1978 C C . ARG A 1 250 ? 0.973 -3.913 12.636 1.00 86.19 250 ARG A C 1
ATOM 1980 O O . ARG A 1 250 ? 0.558 -2.871 13.148 1.00 86.19 250 ARG A O 1
ATOM 1987 N N . ASP A 1 251 ? 1.214 -4.999 13.360 1.00 87.88 251 ASP A N 1
ATOM 1988 C CA . ASP A 1 251 ? 0.908 -5.081 14.780 1.00 87.88 251 ASP A CA 1
ATOM 1989 C C . ASP A 1 251 ? 2.007 -4.423 15.619 1.00 87.88 251 ASP A C 1
ATOM 1991 O O . ASP A 1 251 ? 2.999 -5.055 15.977 1.00 87.88 251 ASP A O 1
ATOM 1995 N N . ARG A 1 252 ? 1.795 -3.155 15.987 1.00 85.25 252 ARG A N 1
ATOM 1996 C CA . ARG A 1 252 ? 2.709 -2.361 16.830 1.00 85.25 252 ARG A CA 1
ATOM 1997 C C . ARG A 1 252 ? 2.961 -2.958 18.224 1.00 85.25 252 ARG A C 1
ATOM 1999 O O . ARG A 1 252 ? 3.854 -2.520 18.939 1.00 85.25 252 ARG A O 1
ATOM 2006 N N . ARG A 1 253 ? 2.213 -3.986 18.636 1.00 88.69 253 ARG A N 1
ATOM 2007 C CA . ARG A 1 253 ? 2.526 -4.721 19.872 1.00 88.69 253 ARG A CA 1
ATOM 2008 C C . ARG A 1 253 ? 3.826 -5.516 19.741 1.00 88.69 253 ARG A C 1
ATOM 2010 O O . ARG A 1 253 ? 4.488 -5.726 20.748 1.00 88.69 253 ARG A O 1
ATOM 2017 N N . LEU A 1 254 ? 4.206 -5.924 18.525 1.00 89.06 254 LEU A N 1
ATOM 2018 C CA . LEU A 1 254 ? 5.431 -6.690 18.259 1.00 89.06 254 LEU A CA 1
ATOM 2019 C C . LEU A 1 254 ? 6.711 -5.877 18.481 1.00 89.06 254 LEU A C 1
ATOM 2021 O O . LEU A 1 254 ? 7.723 -6.453 18.872 1.00 89.06 254 LEU A O 1
ATOM 2025 N N . ASN A 1 255 ? 6.664 -4.556 18.282 1.00 88.62 255 ASN A N 1
ATOM 2026 C CA . ASN A 1 255 ? 7.746 -3.640 18.653 1.00 88.62 255 ASN A CA 1
ATOM 2027 C C . ASN A 1 255 ? 7.503 -2.953 20.014 1.00 88.62 255 ASN A C 1
ATOM 2029 O O . ASN A 1 255 ? 8.089 -1.920 20.330 1.00 88.62 255 ASN A O 1
ATOM 2033 N N . GLY A 1 256 ? 6.642 -3.547 20.847 1.00 84.94 256 GLY A N 1
ATOM 2034 C CA . GLY A 1 256 ? 6.467 -3.192 22.255 1.00 84.94 256 GLY A CA 1
ATOM 2035 C C . GLY A 1 256 ? 5.362 -2.177 22.558 1.00 84.94 256 GLY A C 1
ATOM 2036 O O . GLY A 1 256 ? 5.038 -1.956 23.726 1.00 84.94 256 GLY A O 1
ATOM 2037 N N . TYR A 1 257 ? 4.732 -1.575 21.549 1.00 86.50 257 TYR A N 1
ATOM 2038 C CA . TYR A 1 257 ? 3.786 -0.477 21.747 1.00 86.50 257 TYR A CA 1
ATOM 2039 C C . TYR A 1 257 ? 2.353 -0.939 22.042 1.00 86.50 257 TYR A C 1
ATOM 2041 O O . TYR A 1 257 ? 1.766 -1.773 21.349 1.00 86.50 257 TYR A O 1
ATOM 2049 N N . LEU A 1 258 ? 1.730 -0.301 23.031 1.00 82.75 258 LEU A N 1
ATOM 2050 C CA . LEU A 1 258 ? 0.289 -0.307 23.240 1.00 82.75 258 LEU A CA 1
ATOM 2051 C C . LEU A 1 258 ? -0.332 0.913 22.552 1.00 82.75 258 LEU A C 1
ATOM 2053 O O . LEU A 1 258 ? -0.252 2.037 23.049 1.00 82.75 258 LEU A O 1
ATOM 2057 N N . VAL A 1 259 ? -1.015 0.674 21.434 1.00 77.75 259 VAL A N 1
ATOM 2058 C CA . VAL A 1 259 ? -1.769 1.710 20.717 1.00 77.75 259 VAL A CA 1
ATOM 2059 C C . VAL A 1 259 ? -3.156 1.859 21.346 1.00 77.75 259 VAL A C 1
ATOM 2061 O O . VAL A 1 259 ? -3.893 0.882 21.516 1.00 77.75 259 VAL A O 1
ATOM 2064 N N . GLY A 1 260 ? -3.526 3.089 21.704 1.00 67.75 260 GLY A N 1
ATOM 2065 C CA . GLY A 1 260 ? -4.843 3.385 22.267 1.00 67.75 260 GLY A CA 1
ATOM 2066 C C . GLY A 1 260 ? -5.978 3.028 21.300 1.00 67.75 260 GLY A C 1
ATOM 2067 O O . GLY A 1 260 ? -5.855 3.190 20.087 1.00 67.75 260 GLY A O 1
ATOM 2068 N N . LYS A 1 261 ? -7.121 2.564 21.825 1.00 67.19 261 LYS A N 1
ATOM 2069 C CA . LYS A 1 261 ? -8.322 2.381 20.995 1.00 67.19 261 LYS A CA 1
ATOM 2070 C C . LYS A 1 261 ? -8.791 3.745 20.484 1.00 67.19 261 LYS A C 1
ATOM 2072 O O . LYS A 1 261 ? -9.190 4.589 21.282 1.00 67.19 261 LYS A O 1
ATOM 2077 N N . TYR A 1 262 ? -8.806 3.926 19.169 1.00 67.38 262 TYR A N 1
ATOM 2078 C CA . TYR A 1 262 ? -9.390 5.089 18.506 1.00 67.38 262 TYR A CA 1
ATOM 2079 C C . TYR A 1 262 ? -10.746 4.723 17.893 1.00 67.38 262 TYR A C 1
ATOM 2081 O O . TYR A 1 262 ? -10.990 3.577 17.510 1.00 67.38 262 TYR A O 1
ATOM 2089 N N . LYS A 1 263 ? -11.668 5.689 17.836 1.00 61.25 263 LYS A N 1
ATOM 2090 C CA . LYS A 1 263 ? -12.975 5.481 17.203 1.00 61.25 263 LYS A CA 1
ATOM 2091 C C . LYS A 1 263 ? -12.807 5.521 15.691 1.00 61.25 263 LYS A C 1
ATOM 2093 O O . LYS A 1 263 ? -12.541 6.583 15.136 1.00 61.25 263 LYS A O 1
ATOM 2098 N N . THR A 1 264 ? -13.020 4.388 15.036 1.00 57.72 264 THR A N 1
ATOM 2099 C CA . THR A 1 264 ? -13.230 4.348 13.593 1.00 57.72 264 THR A CA 1
ATOM 2100 C C . THR A 1 264 ? -14.636 4.855 13.281 1.00 57.72 264 THR A C 1
ATOM 2102 O O . THR A 1 264 ? -15.632 4.381 13.827 1.00 57.72 264 THR A O 1
ATOM 2105 N N . VAL A 1 265 ? -14.724 5.869 12.426 1.00 67.25 265 VAL A N 1
ATOM 2106 C CA . VAL A 1 265 ? -15.981 6.331 11.842 1.00 67.25 265 VAL A CA 1
ATOM 2107 C C . VAL A 1 265 ? -16.368 5.320 10.767 1.00 67.25 265 VAL A C 1
ATOM 2109 O O . VAL A 1 265 ? -15.662 5.184 9.761 1.00 67.25 265 VAL A O 1
ATOM 2112 N N . SER A 1 266 ? -17.445 4.577 11.023 1.00 67.00 266 SER A N 1
ATOM 2113 C CA . SER A 1 266 ? -18.016 3.605 10.092 1.00 67.00 266 SER A CA 1
ATOM 2114 C C . SER A 1 266 ? -18.585 4.300 8.857 1.00 67.00 266 SER A C 1
ATOM 2116 O O . SER A 1 266 ? -19.043 5.441 8.943 1.00 67.00 266 SER A O 1
ATOM 2118 N N . GLN A 1 267 ? -18.546 3.598 7.726 1.00 68.38 267 GLN A N 1
ATOM 2119 C CA . GLN A 1 267 ? -19.214 4.004 6.491 1.00 68.38 267 GLN A CA 1
ATOM 2120 C C . GLN A 1 267 ? -20.726 4.149 6.725 1.00 68.38 267 GLN A C 1
ATOM 2122 O O . GLN A 1 267 ? -21.289 3.422 7.550 1.00 68.38 267 GLN A O 1
ATOM 2127 N N . ARG A 1 268 ? -21.354 5.113 6.046 1.00 72.81 268 ARG A N 1
ATOM 2128 C CA . ARG A 1 268 ? -22.816 5.265 6.000 1.00 72.81 268 ARG A CA 1
ATOM 2129 C C . ARG A 1 268 ? -23.328 4.809 4.635 1.00 72.81 268 ARG A C 1
ATOM 2131 O O . ARG A 1 268 ? -22.607 4.948 3.654 1.00 72.81 268 ARG A O 1
ATOM 2138 N N . ASP A 1 269 ? -24.547 4.275 4.601 1.00 62.03 269 ASP A N 1
ATOM 2139 C CA . ASP A 1 269 ? -25.144 3.732 3.372 1.00 62.03 269 ASP A CA 1
ATOM 2140 C C . ASP A 1 269 ? -25.436 4.835 2.330 1.00 62.03 269 ASP A C 1
ATOM 2142 O O . ASP A 1 269 ? -25.308 4.584 1.137 1.00 62.03 269 ASP A O 1
ATOM 2146 N N . ASP A 1 270 ? -25.701 6.068 2.784 1.00 71.56 270 ASP A N 1
ATOM 2147 C CA . ASP A 1 270 ? -26.052 7.228 1.947 1.00 71.56 270 ASP A CA 1
ATOM 2148 C C . ASP A 1 270 ? -24.962 8.331 1.966 1.00 71.56 270 ASP A C 1
ATOM 2150 O O . ASP A 1 270 ? -25.280 9.515 2.070 1.00 71.56 270 ASP A O 1
ATOM 2154 N N . GLU A 1 271 ? -23.666 7.977 1.974 1.00 68.06 271 GLU A N 1
ATOM 2155 C CA . GLU A 1 271 ? -22.576 8.977 1.977 1.00 68.06 271 GLU A CA 1
ATOM 2156 C C . GLU A 1 271 ? -22.207 9.467 0.567 1.00 68.06 271 GLU A C 1
ATOM 2158 O O . GLU A 1 271 ? -22.046 8.674 -0.358 1.00 68.06 271 GLU A O 1
ATOM 2163 N N . THR A 1 272 ? -22.028 10.781 0.416 1.00 71.12 272 THR A N 1
ATOM 2164 C CA . THR A 1 272 ? -21.444 11.387 -0.795 1.00 71.12 272 THR A CA 1
ATOM 2165 C C . THR A 1 272 ? -19.921 11.182 -0.849 1.00 71.12 272 THR A C 1
ATOM 2167 O O . THR A 1 272 ? -19.284 10.944 0.181 1.00 71.12 272 THR A O 1
ATOM 2170 N N . ASP A 1 273 ? -19.302 11.328 -2.029 1.00 57.72 273 ASP A N 1
ATOM 2171 C CA . ASP A 1 273 ? -17.844 11.173 -2.200 1.00 57.72 273 ASP A CA 1
ATOM 2172 C C . ASP A 1 273 ? -17.033 12.116 -1.288 1.00 57.72 273 ASP A C 1
ATOM 2174 O O . ASP A 1 273 ? -16.036 11.712 -0.681 1.00 57.72 273 ASP A O 1
ATOM 2178 N N . GLU A 1 274 ? -17.492 13.359 -1.115 1.00 52.81 274 GLU A N 1
ATOM 2179 C CA . GLU A 1 274 ? -16.839 14.350 -0.250 1.00 52.81 274 GLU A CA 1
ATOM 2180 C C . GLU A 1 274 ? -16.941 13.971 1.242 1.00 52.81 274 GLU A C 1
ATOM 2182 O O . GLU A 1 274 ? -15.994 14.125 2.024 1.00 52.81 274 GLU A O 1
ATOM 2187 N N . GLU A 1 275 ? -18.085 13.429 1.666 1.00 58.91 275 GLU A N 1
ATOM 2188 C CA . GLU A 1 275 ? -18.277 12.931 3.029 1.00 58.91 275 GLU A CA 1
ATOM 2189 C C . GLU A 1 275 ? -17.443 11.674 3.299 1.00 58.91 275 GLU A C 1
ATOM 2191 O O . GLU A 1 275 ? -16.862 11.542 4.386 1.00 58.91 275 GLU A O 1
ATOM 2196 N N . ALA A 1 276 ? -17.324 10.788 2.307 1.00 60.00 276 ALA A N 1
ATOM 2197 C CA . ALA A 1 276 ? -16.456 9.619 2.358 1.00 60.00 276 ALA A CA 1
ATOM 2198 C C . ALA A 1 276 ? -14.984 10.032 2.519 1.00 60.00 276 ALA A C 1
ATOM 2200 O O . ALA A 1 276 ? -14.270 9.493 3.375 1.00 60.00 276 ALA A O 1
ATOM 2201 N N . GLU A 1 277 ? -14.527 11.043 1.777 1.00 59.16 277 GLU A N 1
ATOM 2202 C CA . GLU A 1 277 ? -13.167 11.568 1.890 1.00 59.16 277 GLU A CA 1
ATOM 2203 C C . GLU A 1 277 ? -12.901 12.187 3.272 1.00 59.16 277 GLU A C 1
ATOM 2205 O O . GLU A 1 277 ? -11.924 11.824 3.947 1.00 59.16 277 GLU A O 1
ATOM 2210 N N . LYS A 1 278 ? -13.809 13.042 3.764 1.00 63.44 278 LYS A N 1
ATOM 2211 C CA . LYS A 1 278 ? -13.726 13.627 5.116 1.00 63.44 278 LYS A CA 1
ATOM 2212 C C . LYS A 1 278 ? -13.695 12.547 6.200 1.00 63.44 278 LYS A C 1
ATOM 2214 O O . LYS A 1 278 ? -12.912 12.643 7.154 1.00 63.44 278 LYS A O 1
ATOM 2219 N N . ARG A 1 279 ? -14.495 11.485 6.057 1.00 76.19 279 ARG A N 1
ATOM 2220 C CA . ARG A 1 279 ? -14.506 10.325 6.963 1.00 76.19 279 ARG A CA 1
ATOM 2221 C C . ARG A 1 279 ? -13.159 9.601 6.966 1.00 76.19 279 ARG A C 1
ATOM 2223 O O . ARG A 1 279 ? -12.614 9.327 8.041 1.00 76.19 279 ARG A O 1
ATOM 2230 N N . LEU A 1 280 ? -12.604 9.304 5.791 1.00 66.31 280 LEU A N 1
ATOM 2231 C CA . LEU A 1 280 ? -11.310 8.631 5.650 1.00 66.31 280 LEU A CA 1
ATOM 2232 C C . LEU A 1 280 ? -10.165 9.466 6.234 1.00 66.31 280 LEU A C 1
ATOM 2234 O O . LEU A 1 280 ? -9.300 8.925 6.929 1.00 66.31 280 LEU A O 1
ATOM 2238 N N . LEU A 1 281 ? -10.166 10.782 6.006 1.00 66.31 281 LEU A N 1
ATOM 2239 C CA . LEU A 1 281 ? -9.179 11.698 6.575 1.00 66.31 281 LEU A CA 1
ATOM 2240 C C . LEU A 1 281 ? -9.262 11.733 8.106 1.00 66.31 281 LEU A C 1
ATOM 2242 O O . LEU A 1 281 ? -8.244 11.608 8.787 1.00 66.31 281 LEU A O 1
ATOM 2246 N N . LYS A 1 282 ? -10.474 11.834 8.660 1.00 65.50 282 LYS A N 1
ATOM 2247 C CA . LYS A 1 282 ? -10.701 11.825 10.111 1.00 65.50 282 LYS A CA 1
ATOM 2248 C C . LYS A 1 282 ? -10.227 10.523 10.761 1.00 65.50 282 LYS A C 1
ATOM 2250 O O . LYS A 1 282 ? -9.585 10.562 11.808 1.00 65.50 282 LYS A O 1
ATOM 2255 N N . ASN A 1 283 ? -10.475 9.383 10.114 1.00 68.62 283 ASN A N 1
ATOM 2256 C CA . ASN A 1 283 ? -9.977 8.082 10.565 1.00 68.62 283 ASN A CA 1
ATOM 2257 C C . ASN A 1 283 ? -8.446 8.001 10.538 1.00 68.62 283 ASN A C 1
ATOM 2259 O O . ASN A 1 283 ? -7.848 7.491 11.486 1.00 68.62 283 ASN A O 1
ATOM 2263 N N . ARG A 1 284 ? -7.804 8.530 9.487 1.00 63.38 284 ARG A N 1
ATOM 2264 C CA . ARG A 1 284 ? -6.337 8.601 9.404 1.00 63.38 284 ARG A CA 1
ATOM 2265 C C . ARG A 1 284 ? -5.744 9.449 10.527 1.00 63.38 284 ARG A C 1
ATOM 2267 O O . ARG A 1 284 ? -4.841 8.969 11.207 1.00 63.38 284 ARG A O 1
ATOM 2274 N N . LYS A 1 285 ? -6.291 10.643 10.780 1.00 66.69 285 LYS A N 1
ATOM 2275 C CA . LYS A 1 285 ? -5.847 11.521 11.879 1.00 66.69 285 LYS A CA 1
ATOM 2276 C C . LYS A 1 285 ? -5.974 10.840 13.243 1.00 66.69 285 LYS A C 1
ATOM 2278 O O . LYS A 1 285 ? -5.001 10.787 13.984 1.00 66.69 285 LYS A O 1
ATOM 2283 N N . ALA A 1 286 ? -7.128 10.234 13.531 1.00 67.31 286 ALA A N 1
ATOM 2284 C CA . ALA A 1 286 ? -7.356 9.531 14.794 1.00 67.31 286 ALA A CA 1
ATOM 2285 C C . ALA A 1 286 ? -6.403 8.337 14.990 1.00 67.31 286 ALA A C 1
ATOM 2287 O O . ALA A 1 286 ? -5.922 8.096 16.097 1.00 67.31 286 ALA A O 1
ATOM 2288 N N . ARG A 1 287 ? -6.102 7.595 13.915 1.00 67.50 287 ARG A N 1
ATOM 2289 C CA . ARG A 1 287 ? -5.108 6.515 13.950 1.00 67.50 287 ARG A CA 1
ATOM 2290 C C . ARG A 1 287 ? -3.703 7.059 14.201 1.00 67.50 287 ARG A C 1
ATOM 2292 O O . ARG A 1 287 ? -2.978 6.472 14.996 1.00 67.50 287 ARG A O 1
ATOM 2299 N N . HIS A 1 288 ? -3.312 8.138 13.529 1.00 65.38 288 HIS A N 1
ATOM 2300 C CA . HIS A 1 288 ? -1.993 8.748 13.689 1.00 65.38 288 HIS A CA 1
ATOM 2301 C C . HIS A 1 288 ? -1.781 9.261 15.121 1.00 65.38 288 HIS A C 1
ATOM 2303 O O . HIS A 1 288 ? -0.817 8.874 15.772 1.00 65.38 288 HIS A O 1
ATOM 2309 N N . GLU A 1 289 ? -2.743 10.006 15.664 1.00 67.06 289 GLU A N 1
ATOM 2310 C CA . GLU A 1 289 ? -2.720 10.499 17.047 1.00 67.06 289 GLU A CA 1
ATOM 2311 C C . GLU A 1 289 ? -2.631 9.360 18.078 1.00 67.06 289 GLU A C 1
ATOM 2313 O O . GLU A 1 289 ? -1.901 9.451 19.065 1.00 67.06 289 GLU A O 1
ATOM 2318 N N . ALA A 1 290 ? -3.331 8.246 17.843 1.00 70.38 290 ALA A N 1
ATOM 2319 C CA . ALA A 1 290 ? -3.240 7.074 18.711 1.00 70.38 290 ALA A CA 1
ATOM 2320 C C . ALA A 1 290 ? -1.865 6.388 18.660 1.00 70.38 290 ALA A C 1
ATOM 2322 O O . ALA A 1 290 ? -1.462 5.790 19.658 1.00 70.38 290 ALA A O 1
ATOM 2323 N N . ASN A 1 291 ? -1.164 6.455 17.522 1.00 69.88 291 ASN A N 1
ATOM 2324 C CA . ASN A 1 291 ? 0.197 5.931 17.387 1.00 69.88 291 ASN A CA 1
ATOM 2325 C C . ASN A 1 291 ? 1.235 6.860 18.029 1.00 69.88 291 ASN A C 1
ATOM 2327 O O . ASN A 1 291 ? 2.146 6.356 18.672 1.00 69.88 291 ASN A O 1
ATOM 2331 N N . LEU A 1 292 ? 1.068 8.184 17.930 1.00 66.31 292 LEU A N 1
ATOM 2332 C CA . LEU A 1 292 ? 1.930 9.158 18.618 1.00 66.31 292 LEU A CA 1
ATOM 2333 C C . LEU A 1 292 ? 1.857 9.018 20.143 1.00 66.31 292 LEU A C 1
ATOM 2335 O O . LEU A 1 292 ? 2.867 9.077 20.830 1.00 66.31 292 LEU A O 1
ATOM 2339 N N . ASN A 1 293 ? 0.657 8.777 20.672 1.00 69.69 293 ASN A N 1
ATOM 2340 C CA . ASN A 1 293 ? 0.430 8.592 22.107 1.00 69.69 293 ASN A CA 1
ATOM 2341 C C . ASN A 1 293 ? 0.651 7.141 22.582 1.00 69.69 293 ASN A C 1
ATOM 2343 O O . ASN A 1 293 ? 0.217 6.775 23.683 1.00 69.69 293 ASN A O 1
ATOM 2347 N N . ALA A 1 294 ? 1.235 6.281 21.742 1.00 78.00 294 ALA A N 1
ATOM 2348 C CA . ALA A 1 294 ? 1.481 4.892 22.093 1.00 78.00 294 ALA A CA 1
ATOM 2349 C C . ALA A 1 294 ? 2.645 4.792 23.085 1.00 78.00 294 ALA A C 1
ATOM 2351 O O . ALA A 1 294 ? 3.696 5.396 22.898 1.00 78.00 294 ALA A O 1
ATOM 2352 N N . ILE A 1 295 ? 2.464 3.981 24.123 1.00 78.75 295 ILE A N 1
ATOM 2353 C CA . ILE A 1 295 ? 3.487 3.736 25.148 1.00 78.75 295 ILE A CA 1
ATOM 2354 C C . ILE A 1 295 ? 4.010 2.309 25.033 1.00 78.75 295 ILE A C 1
ATOM 2356 O O . ILE A 1 295 ? 3.266 1.418 24.611 1.00 78.75 295 ILE A O 1
ATOM 2360 N N . ARG A 1 296 ? 5.273 2.073 25.396 1.00 83.50 296 ARG A N 1
ATOM 2361 C CA . ARG A 1 296 ? 5.840 0.720 25.386 1.00 83.50 296 ARG A CA 1
ATOM 2362 C C . ARG A 1 296 ? 5.462 -0.021 26.662 1.00 83.50 296 ARG A C 1
ATOM 2364 O O . ARG A 1 296 ? 5.801 0.415 27.750 1.00 83.50 296 ARG A O 1
ATOM 2371 N N . ILE A 1 297 ? 4.734 -1.122 26.504 1.00 82.19 297 ILE A N 1
ATOM 2372 C CA . ILE A 1 297 ? 4.302 -2.008 27.602 1.00 82.19 297 ILE A CA 1
ATOM 2373 C C . ILE A 1 297 ? 4.622 -3.470 27.278 1.00 82.19 297 ILE A C 1
ATOM 2375 O O . ILE A 1 297 ? 4.838 -4.278 28.176 1.00 82.19 297 ILE A O 1
ATOM 2379 N N . TYR A 1 298 ? 4.612 -3.842 25.998 1.00 84.31 298 TYR A N 1
ATOM 2380 C CA . TYR A 1 298 ? 4.891 -5.210 25.583 1.00 84.31 298 TYR A CA 1
ATOM 2381 C C . TYR A 1 298 ? 6.399 -5.417 25.401 1.00 84.31 298 TYR A C 1
ATOM 2383 O O . TYR A 1 298 ? 7.104 -4.470 25.044 1.00 84.31 298 TYR A O 1
ATOM 2391 N N . PRO A 1 299 ? 6.905 -6.646 25.598 1.00 84.69 299 PRO A N 1
ATOM 2392 C CA . PRO A 1 299 ? 8.284 -6.956 25.256 1.00 84.69 299 PRO A CA 1
ATOM 2393 C C . PRO A 1 299 ? 8.512 -6.803 23.746 1.00 84.69 299 PRO A C 1
ATOM 2395 O O . PRO A 1 299 ? 7.636 -7.107 22.932 1.00 84.69 299 PRO A O 1
ATOM 2398 N N . ILE A 1 300 ? 9.698 -6.322 23.378 1.00 88.81 300 ILE A N 1
ATOM 2399 C CA . ILE A 1 300 ? 10.087 -6.104 21.983 1.00 88.81 300 ILE A CA 1
ATOM 2400 C C . ILE A 1 300 ? 10.487 -7.450 21.381 1.00 88.81 300 ILE A C 1
ATOM 2402 O O . ILE A 1 300 ? 11.441 -8.081 21.825 1.00 88.81 300 ILE A O 1
ATOM 2406 N N . VAL A 1 301 ? 9.748 -7.877 20.362 1.00 88.75 301 VAL A N 1
ATOM 2407 C CA . VAL A 1 301 ? 10.016 -9.109 19.611 1.00 88.75 301 VAL A CA 1
ATOM 2408 C C . VAL A 1 301 ? 10.599 -8.802 18.239 1.00 88.75 301 VAL A C 1
ATOM 2410 O O . VAL A 1 301 ? 11.496 -9.493 17.767 1.00 88.75 301 VAL A O 1
ATOM 2413 N N . ILE A 1 302 ? 10.087 -7.753 17.602 1.00 89.38 302 ILE A N 1
ATOM 2414 C CA . ILE A 1 302 ? 10.597 -7.227 16.343 1.00 89.38 302 ILE A CA 1
ATOM 2415 C C . ILE A 1 302 ? 11.188 -5.853 16.640 1.00 89.38 302 ILE A C 1
ATOM 2417 O O . ILE A 1 302 ? 10.486 -4.978 17.146 1.00 89.38 302 ILE A O 1
ATOM 2421 N N . GLY A 1 303 ? 12.475 -5.672 16.339 1.00 87.31 303 GLY A N 1
ATOM 2422 C CA . GLY A 1 303 ? 13.149 -4.384 16.503 1.00 87.31 303 GLY A CA 1
ATOM 2423 C C . GLY A 1 303 ? 12.519 -3.292 15.636 1.00 87.31 303 GLY A C 1
ATOM 2424 O O . GLY A 1 303 ? 11.981 -3.574 14.561 1.00 87.31 303 GLY A O 1
ATOM 2425 N N . ASP A 1 304 ? 12.599 -2.041 16.092 1.00 83.38 304 ASP A N 1
ATOM 2426 C CA . ASP A 1 304 ? 11.957 -0.909 15.411 1.00 83.38 304 ASP A CA 1
ATOM 2427 C C . ASP A 1 304 ? 12.469 -0.707 13.986 1.00 83.38 304 ASP A C 1
ATOM 2429 O O . ASP A 1 304 ? 11.690 -0.373 13.102 1.00 83.38 304 ASP A O 1
ATOM 2433 N N . GLU A 1 305 ? 13.747 -0.982 13.735 1.00 78.69 305 GLU A N 1
ATOM 2434 C CA . GLU A 1 305 ? 14.343 -0.884 12.404 1.00 78.69 305 GLU A CA 1
ATOM 2435 C C . GLU A 1 305 ? 13.680 -1.849 11.403 1.00 78.69 305 GLU A C 1
ATOM 2437 O O . GLU A 1 305 ? 13.217 -1.443 10.333 1.00 78.69 305 GLU A O 1
ATOM 2442 N N . LEU A 1 306 ? 13.558 -3.130 11.777 1.00 82.94 306 LEU A N 1
ATOM 2443 C CA . LEU A 1 306 ? 12.914 -4.150 10.947 1.00 82.94 306 LEU A CA 1
ATOM 2444 C C . LEU A 1 306 ? 11.419 -3.856 10.765 1.00 82.94 306 LEU A C 1
ATOM 2446 O O . LEU A 1 306 ? 10.882 -4.035 9.670 1.00 82.94 306 LEU A O 1
ATOM 2450 N N . PHE A 1 307 ? 10.750 -3.386 11.820 1.00 89.31 307 PHE A N 1
ATOM 2451 C CA . PHE A 1 307 ? 9.333 -3.038 11.766 1.00 89.31 307 PHE A CA 1
ATOM 2452 C C . PHE A 1 307 ? 9.078 -1.851 10.827 1.00 89.31 307 PHE A C 1
ATOM 2454 O O . PHE A 1 307 ? 8.257 -1.958 9.913 1.00 89.31 307 PHE A O 1
ATOM 2461 N N . SER A 1 308 ? 9.824 -0.757 10.996 1.00 80.06 308 SER A N 1
ATOM 2462 C CA . SER A 1 308 ? 9.739 0.444 10.156 1.00 80.06 308 SER A CA 1
ATOM 2463 C C . SER A 1 308 ? 10.045 0.133 8.690 1.00 80.06 308 SER A C 1
ATOM 2465 O O . SER A 1 308 ? 9.379 0.653 7.792 1.00 80.06 308 SER A O 1
ATOM 2467 N N . LYS A 1 309 ? 10.972 -0.800 8.428 1.00 77.75 309 LYS A N 1
ATOM 2468 C CA . LYS A 1 309 ? 11.254 -1.293 7.073 1.00 77.75 309 LYS A CA 1
ATOM 2469 C C . LYS A 1 309 ? 10.066 -1.951 6.413 1.00 77.75 309 LYS A C 1
ATOM 2471 O O . LYS A 1 309 ? 9.721 -1.625 5.277 1.00 77.75 309 LYS A O 1
ATOM 2476 N N . VAL A 1 310 ? 9.411 -2.851 7.127 1.00 83.69 310 VAL A N 1
ATOM 2477 C CA . VAL A 1 310 ? 8.229 -3.539 6.613 1.00 83.69 310 VAL A CA 1
ATOM 2478 C C . VAL A 1 310 ? 7.049 -2.571 6.458 1.00 83.69 310 VAL A C 1
ATOM 2480 O O . VAL A 1 310 ? 6.320 -2.654 5.466 1.00 83.69 310 VAL A O 1
ATOM 2483 N N . GLU A 1 311 ? 6.896 -1.608 7.371 1.00 81.75 311 GLU A N 1
ATOM 2484 C CA . GLU A 1 311 ? 5.869 -0.566 7.296 1.00 81.75 311 GLU A CA 1
ATOM 2485 C C . GLU A 1 311 ? 6.033 0.316 6.048 1.00 81.75 311 GLU A C 1
ATOM 2487 O O . GLU A 1 311 ? 5.083 0.439 5.270 1.00 81.75 311 GLU A O 1
ATOM 2492 N N . SER A 1 312 ? 7.248 0.812 5.793 1.00 75.38 312 SER A N 1
ATOM 2493 C CA . SER A 1 312 ? 7.583 1.597 4.598 1.00 75.38 312 SER A CA 1
ATOM 2494 C C . SER A 1 312 ? 7.358 0.812 3.302 1.00 75.38 312 SER A C 1
ATOM 2496 O O . SER A 1 312 ? 6.723 1.309 2.371 1.00 75.38 312 SER A O 1
ATOM 2498 N N . LEU A 1 313 ? 7.799 -0.452 3.243 1.00 75.00 313 LEU A N 1
ATOM 2499 C CA . LEU A 1 313 ? 7.577 -1.316 2.078 1.00 75.00 313 LEU A CA 1
ATOM 2500 C C . LEU A 1 313 ? 6.085 -1.536 1.798 1.00 75.00 313 LEU A C 1
ATOM 2502 O O . LEU A 1 313 ? 5.652 -1.502 0.645 1.00 75.00 313 LEU A O 1
ATOM 2506 N N . MET A 1 314 ? 5.275 -1.765 2.833 1.00 76.69 314 MET A N 1
ATOM 2507 C CA . MET A 1 314 ? 3.831 -1.896 2.649 1.00 76.69 314 MET A CA 1
ATOM 2508 C C . MET A 1 314 ? 3.169 -0.573 2.243 1.00 76.69 314 MET A C 1
ATOM 2510 O O . MET A 1 314 ? 2.256 -0.596 1.420 1.00 76.69 314 MET A O 1
ATOM 2514 N N . ASP A 1 315 ? 3.609 0.568 2.773 1.00 70.19 315 ASP A N 1
ATOM 2515 C CA . ASP A 1 315 ? 3.044 1.877 2.424 1.00 70.19 315 ASP A CA 1
ATOM 2516 C C . ASP A 1 315 ? 3.390 2.287 0.989 1.00 70.19 315 ASP A C 1
ATOM 2518 O O . ASP A 1 315 ? 2.513 2.763 0.265 1.00 70.19 315 A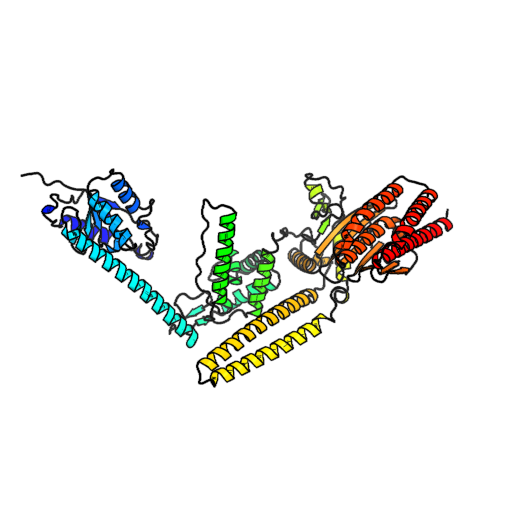SP A O 1
ATOM 2522 N N . LYS A 1 316 ? 4.607 1.982 0.521 1.00 64.75 316 LYS A N 1
ATOM 2523 C CA . LYS A 1 316 ? 4.998 2.119 -0.892 1.00 64.75 316 LYS A CA 1
ATOM 2524 C C . LYS A 1 316 ? 4.097 1.294 -1.810 1.00 64.75 316 LYS A C 1
ATOM 2526 O O . LYS A 1 316 ? 3.623 1.805 -2.821 1.00 64.75 316 LYS A O 1
ATOM 2531 N N . ASN A 1 317 ? 3.776 0.058 -1.426 1.00 61.03 317 ASN A N 1
ATOM 2532 C CA . ASN A 1 317 ? 2.863 -0.801 -2.189 1.00 61.03 317 ASN A CA 1
ATOM 2533 C C . ASN A 1 317 ? 1.413 -0.275 -2.226 1.00 61.03 317 ASN A C 1
ATOM 2535 O O . ASN A 1 317 ? 0.662 -0.630 -3.134 1.00 61.03 317 ASN A O 1
ATOM 2539 N N . ILE A 1 318 ? 1.007 0.556 -1.258 1.00 54.72 318 ILE A N 1
ATOM 2540 C CA . ILE A 1 318 ? -0.315 1.206 -1.218 1.00 54.72 318 ILE A CA 1
ATOM 2541 C C . ILE A 1 318 ? -0.319 2.503 -2.043 1.00 54.72 318 ILE A C 1
ATOM 2543 O O . ILE A 1 318 ? -1.288 2.769 -2.758 1.00 54.72 318 ILE A O 1
ATOM 2547 N N . GLN A 1 319 ? 0.744 3.310 -1.946 1.00 44.97 319 GLN A N 1
ATOM 2548 C CA . GLN A 1 319 ? 0.896 4.572 -2.682 1.00 44.97 319 GLN A CA 1
ATOM 2549 C C . GLN A 1 319 ? 1.146 4.346 -4.179 1.00 44.97 319 GLN A C 1
ATOM 2551 O O . GLN A 1 319 ? 0.628 5.098 -5.006 1.00 44.97 319 GLN A O 1
ATOM 2556 N N . ALA A 1 320 ? 1.823 3.254 -4.543 1.00 48.66 320 ALA A N 1
ATOM 2557 C CA . ALA A 1 320 ? 1.834 2.712 -5.896 1.00 48.66 320 ALA A CA 1
ATOM 2558 C C . ALA A 1 320 ? 0.451 2.113 -6.218 1.00 48.66 320 ALA A C 1
ATOM 2560 O O . ALA A 1 320 ? 0.242 0.900 -6.183 1.00 48.66 320 ALA A O 1
ATOM 2561 N N . ARG A 1 321 ? -0.541 2.976 -6.477 1.00 37.34 321 ARG A N 1
ATOM 2562 C CA . ARG A 1 321 ? -1.905 2.572 -6.846 1.00 37.34 321 ARG A CA 1
ATOM 2563 C C . ARG A 1 321 ? -1.852 1.508 -7.954 1.00 37.34 321 ARG A C 1
ATOM 2565 O O . ARG A 1 321 ? -1.446 1.785 -9.079 1.00 37.34 321 ARG A O 1
ATOM 2572 N N . LYS A 1 322 ? -2.349 0.317 -7.593 1.00 36.97 322 LYS A N 1
ATOM 2573 C CA . LYS A 1 322 ? -2.302 -0.987 -8.282 1.00 36.97 322 LYS A CA 1
ATOM 2574 C C . LYS A 1 322 ? -0.937 -1.686 -8.158 1.00 36.97 322 LYS A C 1
ATOM 2576 O O . LYS A 1 322 ? -0.037 -1.370 -8.936 1.00 36.97 322 LYS A O 1
ATOM 2581 N N . PRO A 1 323 ? -0.798 -2.733 -7.311 1.00 38.59 323 PRO A N 1
ATOM 2582 C CA . PRO A 1 323 ? 0.243 -3.723 -7.556 1.00 38.59 323 PRO A CA 1
ATOM 2583 C C . PRO A 1 323 ? 0.077 -4.189 -9.003 1.00 38.59 323 PRO A C 1
ATOM 2585 O O . PRO A 1 323 ? -0.982 -4.692 -9.390 1.00 38.59 323 PRO A O 1
ATOM 2588 N N . ARG A 1 324 ? 1.092 -3.931 -9.832 1.00 46.25 324 ARG A N 1
ATOM 2589 C CA . ARG A 1 324 ? 1.135 -4.400 -11.216 1.00 46.25 324 ARG A CA 1
ATOM 2590 C C . ARG A 1 324 ? 0.985 -5.911 -11.148 1.00 46.25 324 ARG A C 1
ATOM 2592 O O . ARG A 1 324 ? 1.894 -6.589 -10.676 1.00 46.25 324 ARG A O 1
ATOM 2599 N N . SER A 1 325 ? -0.193 -6.409 -11.532 1.00 40.53 325 SER A N 1
ATOM 2600 C CA . SER A 1 325 ? -0.534 -7.830 -11.488 1.00 40.53 325 SER A CA 1
ATOM 2601 C C . SER A 1 325 ? 0.573 -8.608 -12.184 1.00 40.53 325 SER A C 1
ATOM 2603 O O . SER A 1 325 ? 0.715 -8.586 -13.409 1.00 40.53 325 SER A O 1
ATOM 2605 N N . THR A 1 326 ? 1.427 -9.237 -11.387 1.00 47.00 326 THR A N 1
ATOM 2606 C CA . THR A 1 326 ? 2.428 -10.153 -11.891 1.00 47.00 326 THR A CA 1
ATOM 2607 C C . THR A 1 326 ? 1.671 -11.434 -12.159 1.00 47.00 326 THR A C 1
ATOM 2609 O O . THR A 1 326 ? 1.274 -12.148 -11.240 1.00 47.00 326 THR A O 1
ATOM 2612 N N . THR A 1 327 ? 1.382 -11.685 -13.436 1.00 53.12 327 THR A N 1
ATOM 2613 C CA . THR A 1 327 ? 0.742 -12.934 -13.855 1.00 53.12 327 THR A CA 1
ATOM 2614 C C . THR A 1 327 ? 1.480 -14.118 -13.232 1.00 53.12 327 THR A C 1
ATOM 2616 O O . THR A 1 327 ? 2.708 -14.112 -13.137 1.00 53.12 327 THR A O 1
ATOM 2619 N N . THR A 1 328 ? 0.747 -15.151 -12.809 1.00 52.22 328 THR A N 1
ATOM 2620 C CA . THR A 1 328 ? 1.270 -16.282 -12.021 1.00 52.22 328 THR A CA 1
ATOM 2621 C C . THR A 1 328 ? 2.523 -16.926 -12.630 1.00 52.22 328 THR A C 1
ATOM 2623 O O . THR A 1 328 ? 3.358 -17.440 -11.891 1.00 52.22 328 THR A O 1
ATOM 2626 N N . LYS A 1 329 ? 2.691 -16.852 -13.959 1.00 59.12 329 LYS A N 1
ATOM 2627 C CA . LYS A 1 329 ? 3.832 -17.411 -14.701 1.00 59.12 329 LYS A CA 1
ATOM 2628 C C . LYS A 1 329 ? 4.905 -16.400 -15.123 1.00 59.12 329 LYS A C 1
ATOM 2630 O O . LYS A 1 329 ? 5.908 -16.822 -15.672 1.00 59.12 329 LYS A O 1
ATOM 2635 N N . GLN A 1 330 ? 4.696 -15.098 -14.921 1.00 71.12 330 GLN A N 1
ATOM 2636 C CA . GLN A 1 330 ? 5.645 -14.050 -15.316 1.00 71.12 330 GLN A CA 1
ATOM 2637 C C . GLN A 1 330 ? 6.233 -14.229 -16.732 1.00 71.12 330 GLN A C 1
ATOM 2639 O O . GLN A 1 330 ? 7.443 -14.191 -16.970 1.00 71.12 330 GLN A O 1
ATOM 2644 N N . ARG A 1 331 ? 5.331 -14.437 -17.701 1.00 78.69 331 ARG A N 1
ATOM 2645 C CA . ARG A 1 331 ? 5.717 -14.633 -19.108 1.00 78.69 331 ARG A CA 1
ATOM 2646 C C . ARG A 1 331 ? 6.505 -13.446 -19.657 1.00 78.69 331 ARG A C 1
ATOM 2648 O O . ARG A 1 331 ? 7.441 -13.638 -20.417 1.00 78.69 331 ARG A O 1
ATOM 2655 N N . ASN A 1 332 ? 6.139 -12.241 -19.225 1.00 87.44 332 ASN A N 1
ATOM 2656 C CA . ASN A 1 332 ? 6.939 -11.039 -19.401 1.00 87.44 332 ASN A CA 1
ATOM 2657 C C . ASN A 1 332 ? 7.779 -10.805 -18.134 1.00 87.44 332 ASN A C 1
ATOM 2659 O O . ASN A 1 332 ? 7.218 -10.528 -17.073 1.00 87.44 332 ASN A O 1
ATOM 2663 N N . LEU A 1 333 ? 9.100 -10.912 -18.248 1.00 86.81 333 LEU A N 1
ATOM 2664 C CA . LEU A 1 333 ? 10.070 -10.606 -17.197 1.00 86.81 333 LEU A CA 1
ATOM 2665 C C . LEU A 1 333 ? 10.126 -9.110 -16.896 1.00 86.81 333 LEU A C 1
ATOM 2667 O O . LEU A 1 333 ? 10.385 -8.715 -15.769 1.00 86.81 333 LEU A O 1
ATOM 2671 N N . PHE A 1 334 ? 9.834 -8.275 -17.887 1.00 89.00 334 PHE A N 1
ATOM 2672 C CA . PHE A 1 334 ? 9.809 -6.819 -17.779 1.00 89.00 334 PHE A CA 1
ATOM 2673 C C . PHE A 1 334 ? 8.387 -6.306 -17.523 1.00 89.00 334 PHE A C 1
ATOM 2675 O O . PHE A 1 334 ? 8.084 -5.135 -17.753 1.00 89.00 334 PHE A O 1
ATOM 2682 N N . ASN A 1 335 ? 7.485 -7.177 -17.052 1.00 85.00 335 ASN A N 1
ATOM 2683 C CA . ASN A 1 335 ? 6.113 -6.798 -16.745 1.00 85.00 335 ASN A CA 1
ATOM 2684 C C . ASN A 1 335 ? 6.100 -5.602 -15.789 1.00 85.00 335 ASN A C 1
ATOM 2686 O O . ASN A 1 335 ? 6.757 -5.621 -14.749 1.00 85.00 335 ASN A O 1
ATOM 2690 N N . GLY A 1 336 ? 5.346 -4.566 -16.147 1.00 77.81 336 GLY A N 1
ATOM 2691 C CA . GLY A 1 336 ? 5.288 -3.329 -15.379 1.00 77.81 336 GLY A CA 1
ATOM 2692 C C . GLY A 1 336 ? 6.251 -2.233 -15.826 1.00 77.81 336 GLY A C 1
ATOM 2693 O O . GLY A 1 336 ? 5.890 -1.067 -15.704 1.00 77.81 336 GLY A O 1
ATOM 2694 N N . ILE A 1 337 ? 7.413 -2.577 -16.379 1.00 87.75 337 ILE A N 1
ATOM 2695 C CA . ILE A 1 337 ? 8.403 -1.598 -16.859 1.00 87.75 337 ILE A CA 1
ATOM 2696 C C . ILE A 1 337 ? 8.476 -1.539 -18.391 1.00 87.75 337 ILE A C 1
ATOM 2698 O O . ILE A 1 337 ? 8.776 -0.482 -18.932 1.00 87.75 337 ILE A O 1
ATOM 2702 N N . SER A 1 338 ? 8.112 -2.608 -19.109 1.00 92.25 338 SER A N 1
ATOM 2703 C CA . SER A 1 338 ? 8.092 -2.621 -20.578 1.00 92.25 338 SER A CA 1
ATOM 2704 C C . SER A 1 338 ? 6.927 -1.810 -21.162 1.00 92.25 338 SER A C 1
ATOM 2706 O O . SER A 1 338 ? 5.754 -2.119 -20.898 1.00 92.25 338 SER A O 1
ATOM 2708 N N . ARG A 1 339 ? 7.239 -0.825 -22.005 1.00 92.69 339 ARG A N 1
ATOM 2709 C CA . ARG A 1 339 ? 6.317 0.098 -22.682 1.00 92.69 339 ARG A CA 1
ATOM 2710 C C . ARG A 1 339 ? 6.497 0.043 -24.198 1.00 92.69 339 ARG A C 1
ATOM 2712 O O . ARG A 1 339 ? 7.526 -0.386 -24.702 1.00 92.69 339 ARG A O 1
ATOM 2719 N N . CYS A 1 340 ? 5.464 0.421 -24.934 1.00 91.38 340 CYS A N 1
ATOM 2720 C CA . CYS A 1 340 ? 5.513 0.559 -26.380 1.00 91.38 340 CYS A CA 1
ATOM 2721 C C . CYS A 1 340 ? 6.247 1.856 -26.717 1.00 91.38 340 CYS A C 1
ATOM 2723 O O . CYS A 1 340 ? 5.882 2.899 -26.179 1.00 91.38 340 CYS A O 1
ATOM 2725 N N . LEU A 1 341 ? 7.233 1.803 -27.612 1.00 88.06 341 LEU A N 1
ATOM 2726 C CA . LEU A 1 341 ? 7.953 3.001 -28.047 1.00 88.06 341 LEU A CA 1
ATOM 2727 C C . LEU A 1 341 ? 7.048 3.991 -28.801 1.00 88.06 341 LEU A C 1
ATOM 2729 O O . LEU A 1 341 ? 7.192 5.188 -28.620 1.00 88.06 341 LEU A O 1
ATOM 2733 N N . VAL A 1 342 ? 6.063 3.492 -29.558 1.00 84.88 342 VAL A N 1
ATOM 2734 C CA . VAL A 1 342 ? 5.175 4.323 -30.396 1.00 84.88 342 VAL A CA 1
ATOM 2735 C C . VAL A 1 342 ? 4.100 5.053 -29.582 1.00 84.88 342 VAL A C 1
ATOM 2737 O O . VAL A 1 342 ? 3.818 6.213 -29.835 1.00 84.88 342 VAL A O 1
ATOM 2740 N N . CYS A 1 343 ? 3.459 4.386 -28.613 1.00 84.69 343 CYS A N 1
ATOM 2741 C CA . CYS A 1 343 ? 2.299 4.955 -27.899 1.00 84.69 343 CYS A CA 1
ATOM 2742 C C . CYS A 1 343 ? 2.434 4.989 -26.369 1.00 84.69 343 CYS A C 1
ATOM 2744 O O . CYS A 1 343 ? 1.462 5.273 -25.671 1.00 84.69 343 CYS A O 1
ATOM 2746 N N . GLY A 1 344 ? 3.573 4.572 -25.808 1.00 84.81 344 GLY A N 1
ATOM 2747 C CA . GLY A 1 344 ? 3.808 4.525 -24.356 1.00 84.81 344 GLY A CA 1
ATOM 2748 C C . GLY A 1 344 ? 2.971 3.498 -23.573 1.00 84.81 344 GLY A C 1
ATOM 2749 O O . GLY A 1 344 ? 3.164 3.309 -22.367 1.00 84.81 344 GLY A O 1
ATOM 2750 N N . SER A 1 345 ? 2.047 2.787 -24.224 1.00 87.38 345 SER A N 1
ATOM 2751 C CA . SER A 1 345 ? 1.194 1.791 -23.565 1.00 87.38 345 SER A CA 1
ATOM 2752 C C . SER A 1 345 ? 1.982 0.564 -23.093 1.00 87.38 345 SER A C 1
ATOM 2754 O O . SER A 1 345 ? 3.033 0.257 -23.651 1.00 87.38 345 SER A O 1
ATOM 2756 N N . PRO A 1 346 ? 1.505 -0.179 -22.077 1.00 88.50 346 PRO A N 1
ATOM 2757 C CA . PRO A 1 346 ? 2.177 -1.393 -21.615 1.00 88.50 346 PRO A CA 1
ATOM 2758 C C . PRO A 1 346 ? 2.377 -2.434 -22.727 1.00 88.50 346 PRO A C 1
ATOM 2760 O O . PRO A 1 346 ? 1.490 -2.645 -23.559 1.00 88.50 346 PRO A O 1
ATOM 2763 N N . MET A 1 347 ? 3.518 -3.127 -22.700 1.00 89.31 347 MET A N 1
ATOM 2764 C CA . MET A 1 347 ? 3.796 -4.263 -23.587 1.00 89.31 347 MET A CA 1
ATOM 2765 C C . MET A 1 347 ? 3.456 -5.592 -22.907 1.00 89.31 347 MET A C 1
ATOM 2767 O O . MET A 1 347 ? 3.818 -5.838 -21.755 1.00 89.31 347 MET A O 1
ATOM 2771 N N . ASN A 1 348 ? 2.798 -6.477 -23.650 1.00 88.88 348 ASN A N 1
ATOM 2772 C CA . ASN A 1 348 ? 2.467 -7.837 -23.238 1.00 88.88 348 ASN A CA 1
ATOM 2773 C C . ASN A 1 348 ? 3.249 -8.861 -24.059 1.00 88.88 348 ASN A C 1
ATOM 2775 O O . ASN A 1 348 ? 3.601 -8.605 -25.206 1.00 88.88 348 ASN A O 1
ATOM 2779 N N . VAL A 1 349 ? 3.456 -10.052 -23.495 1.00 90.25 349 VAL A N 1
ATOM 2780 C CA . VAL A 1 349 ? 4.042 -11.180 -24.230 1.00 90.25 349 VAL A CA 1
ATOM 2781 C C . VAL A 1 349 ? 2.934 -12.049 -24.812 1.00 90.25 349 VAL A C 1
ATOM 2783 O O . VAL A 1 349 ? 2.135 -12.635 -24.076 1.00 90.25 349 VAL A O 1
ATOM 2786 N N . GLN A 1 350 ? 2.897 -12.142 -26.138 1.00 88.44 350 GLN A N 1
ATOM 2787 C CA . GLN A 1 350 ? 2.038 -13.049 -26.888 1.00 88.44 350 GLN A CA 1
ATOM 2788 C C . GLN A 1 350 ? 2.840 -14.275 -27.328 1.00 88.44 350 GLN A C 1
ATOM 2790 O O . GLN A 1 350 ? 3.904 -14.147 -27.925 1.00 88.44 350 GLN A O 1
ATOM 2795 N N . SER A 1 351 ? 2.310 -15.467 -27.056 1.00 87.50 351 SER A N 1
ATOM 2796 C CA . SER A 1 351 ? 2.836 -16.720 -27.604 1.00 87.50 351 SER A CA 1
ATOM 2797 C C . SER A 1 351 ? 2.063 -17.092 -28.866 1.00 87.50 351 SER A C 1
ATOM 2799 O O . SER A 1 351 ? 0.832 -17.037 -28.869 1.00 87.50 351 SER A O 1
ATOM 2801 N N . MET A 1 352 ? 2.785 -17.454 -29.919 1.00 86.81 352 MET A N 1
ATOM 2802 C CA . MET A 1 352 ? 2.236 -17.967 -31.172 1.00 86.81 352 MET A CA 1
ATOM 2803 C C . MET A 1 352 ? 2.070 -19.492 -31.097 1.00 86.81 352 MET A C 1
ATOM 2805 O O . MET A 1 352 ? 2.606 -20.140 -30.197 1.00 86.81 352 MET A O 1
ATOM 2809 N N . SER A 1 353 ? 1.334 -20.077 -32.046 1.00 81.00 353 SER A N 1
ATOM 2810 C CA . SER A 1 353 ? 1.086 -21.528 -32.120 1.00 81.00 353 SER A CA 1
ATOM 2811 C C . SER A 1 353 ? 2.370 -22.359 -32.217 1.00 81.00 353 SER A C 1
ATOM 2813 O O . SER A 1 353 ? 2.434 -23.456 -31.677 1.00 81.00 353 SER A O 1
ATOM 2815 N N . ASN A 1 354 ? 3.415 -21.807 -32.835 1.00 82.56 354 ASN A N 1
ATOM 2816 C CA . ASN A 1 354 ? 4.741 -22.416 -32.953 1.00 82.56 354 ASN A CA 1
ATOM 2817 C C . ASN A 1 354 ? 5.614 -22.280 -31.684 1.00 82.56 354 ASN A C 1
ATOM 2819 O O . ASN A 1 354 ? 6.806 -22.571 -31.728 1.00 82.56 354 ASN A O 1
ATOM 2823 N N . GLY A 1 355 ? 5.069 -21.768 -30.575 1.00 79.00 355 GLY A N 1
ATOM 2824 C CA . GLY A 1 355 ? 5.800 -21.545 -29.324 1.00 79.00 355 GLY A CA 1
ATOM 2825 C C . GLY A 1 355 ? 6.657 -20.274 -29.286 1.00 79.00 355 GLY A C 1
ATOM 2826 O O . GLY A 1 355 ? 7.152 -19.918 -28.217 1.00 79.00 355 GLY A O 1
ATOM 2827 N N . SER A 1 356 ? 6.794 -19.544 -30.399 1.00 85.62 356 SER A N 1
ATOM 2828 C CA . SER A 1 356 ? 7.539 -18.279 -30.443 1.00 85.62 356 SER A CA 1
ATOM 2829 C C . SER A 1 356 ? 6.824 -17.192 -29.642 1.00 85.62 356 SER A C 1
ATOM 2831 O O . SER A 1 356 ? 5.595 -17.085 -29.668 1.00 85.62 356 SER A O 1
ATOM 2833 N N . GLN A 1 357 ? 7.594 -16.373 -28.929 1.00 90.19 357 GLN A N 1
ATOM 2834 C CA . GLN A 1 357 ? 7.077 -15.322 -28.058 1.00 90.19 357 GLN A CA 1
ATOM 2835 C C . GLN A 1 357 ? 7.424 -13.939 -28.610 1.00 90.19 357 GLN A C 1
ATOM 2837 O O . GLN A 1 357 ? 8.550 -13.703 -29.046 1.00 90.19 357 GLN A O 1
ATOM 2842 N N . TYR A 1 358 ? 6.465 -13.017 -28.552 1.00 92.00 358 TYR A N 1
ATOM 2843 C CA . TYR A 1 358 ? 6.620 -11.650 -29.039 1.00 92.00 358 TYR A CA 1
ATOM 2844 C C . TYR A 1 358 ? 6.089 -10.634 -28.038 1.00 92.00 358 TYR A C 1
ATOM 2846 O O . TYR A 1 358 ? 5.038 -10.826 -27.426 1.00 92.00 358 TYR A O 1
ATOM 2854 N N . PHE A 1 359 ? 6.808 -9.529 -27.921 1.00 92.56 359 PHE A N 1
ATOM 2855 C CA . PHE A 1 359 ? 6.325 -8.293 -27.342 1.00 92.56 359 PHE A CA 1
ATOM 2856 C C . PHE A 1 359 ? 5.260 -7.686 -28.261 1.00 92.56 359 PHE A C 1
ATOM 2858 O O . PHE A 1 359 ? 5.490 -7.484 -29.455 1.00 92.56 359 PHE A O 1
ATOM 2865 N N . ARG A 1 360 ? 4.092 -7.389 -27.690 1.00 91.00 360 ARG A N 1
ATOM 2866 C CA . ARG A 1 360 ? 2.954 -6.770 -28.367 1.00 91.00 360 ARG A CA 1
ATOM 2867 C C . ARG A 1 360 ? 2.377 -5.639 -27.528 1.00 91.00 360 ARG A C 1
ATOM 2869 O O . ARG A 1 360 ? 2.139 -5.815 -26.331 1.00 91.00 360 ARG A O 1
ATOM 2876 N N . CYS A 1 361 ? 2.090 -4.512 -28.168 1.00 90.69 361 CYS A N 1
ATOM 2877 C CA . CYS A 1 361 ? 1.435 -3.377 -27.529 1.00 90.69 361 CYS A CA 1
ATOM 2878 C C . CYS A 1 361 ? 0.026 -3.747 -27.029 1.00 90.69 361 CYS A C 1
ATOM 2880 O O . CYS A 1 361 ? -0.743 -4.417 -27.724 1.00 90.69 361 CYS A O 1
ATOM 2882 N N . TYR A 1 362 ? -0.329 -3.300 -25.819 1.00 86.75 362 TYR A N 1
ATOM 2883 C CA . TYR A 1 362 ? -1.659 -3.509 -25.245 1.00 86.75 362 TYR A CA 1
ATOM 2884 C C . TYR A 1 362 ? -2.782 -2.911 -26.110 1.00 86.75 362 TYR A C 1
ATOM 2886 O O . TYR A 1 362 ? -3.736 -3.623 -26.411 1.00 86.75 362 TYR A O 1
ATOM 2894 N N . ARG A 1 363 ? -2.649 -1.659 -26.573 1.00 83.94 363 ARG A N 1
ATOM 2895 C CA . ARG A 1 363 ? -3.677 -0.987 -27.398 1.00 83.94 363 ARG A CA 1
ATOM 2896 C C . ARG A 1 363 ? -3.870 -1.668 -28.757 1.00 83.94 363 ARG A C 1
ATOM 2898 O O . ARG A 1 363 ? -4.990 -1.986 -29.141 1.00 83.94 363 ARG A O 1
ATOM 2905 N N . GLN A 1 364 ? -2.773 -2.067 -29.407 1.00 84.62 364 GLN A N 1
ATOM 2906 C CA . GLN A 1 364 ? -2.810 -2.878 -30.635 1.00 84.62 364 GLN A CA 1
ATOM 2907 C C . GLN A 1 364 ? -3.489 -4.251 -30.429 1.00 84.62 364 GLN A C 1
ATOM 2909 O O . GLN A 1 364 ? -3.958 -4.898 -31.371 1.00 84.62 364 GLN A O 1
ATOM 2914 N N . ARG A 1 365 ? -3.504 -4.772 -29.197 1.00 82.19 365 ARG A N 1
ATOM 2915 C CA . ARG A 1 365 ? -4.204 -6.017 -28.869 1.00 82.19 365 ARG A CA 1
ATOM 2916 C C . ARG A 1 365 ? -5.703 -5.802 -28.685 1.00 82.19 365 ARG A C 1
ATOM 2918 O O . ARG A 1 365 ? -6.455 -6.657 -29.148 1.00 82.19 365 ARG A O 1
ATOM 2925 N N . THR A 1 366 ? -6.121 -4.742 -27.994 1.00 78.31 366 THR A N 1
ATOM 2926 C CA . THR A 1 366 ? -7.539 -4.519 -27.673 1.00 78.31 366 THR A CA 1
ATOM 2927 C C . THR A 1 366 ? -8.328 -3.870 -28.808 1.00 78.31 366 THR A C 1
ATOM 2929 O O . THR A 1 366 ? -9.540 -4.016 -28.825 1.00 78.31 366 THR A O 1
ATOM 2932 N N . LYS A 1 367 ? -7.653 -3.272 -29.804 1.00 68.25 367 LYS A N 1
ATOM 2933 C CA . LYS A 1 367 ? -8.256 -2.573 -30.961 1.00 68.25 367 LYS A CA 1
ATOM 2934 C C . LYS A 1 367 ? -9.070 -1.317 -30.601 1.00 68.25 367 LYS A C 1
ATOM 2936 O O . LYS A 1 367 ? -9.711 -0.762 -31.484 1.00 68.25 367 LYS A O 1
ATOM 2941 N N . ASP A 1 368 ? -9.018 -0.861 -29.349 1.00 58.56 368 ASP A N 1
ATOM 2942 C CA . ASP A 1 368 ? -9.779 0.310 -28.881 1.00 58.56 368 ASP A CA 1
ATOM 2943 C C . ASP A 1 368 ? -9.176 1.638 -29.371 1.00 58.56 368 ASP A C 1
ATOM 2945 O O . ASP A 1 368 ? -9.887 2.620 -29.544 1.00 58.56 368 ASP A O 1
ATOM 2949 N N . GLU A 1 369 ? -7.865 1.658 -29.638 1.00 60.97 369 GLU A N 1
ATOM 2950 C CA . GLU A 1 369 ? -7.125 2.794 -30.195 1.00 60.97 369 GLU A CA 1
ATOM 2951 C C . GLU A 1 369 ? -6.051 2.265 -31.161 1.00 60.97 369 GLU A C 1
ATOM 2953 O O . GLU A 1 369 ? -5.326 1.315 -30.833 1.00 60.97 369 GLU A O 1
ATOM 2958 N N . HIS A 1 370 ? -5.956 2.845 -32.362 1.00 71.31 370 HIS A N 1
ATOM 2959 C CA . HIS A 1 370 ? -5.012 2.397 -33.389 1.00 71.31 370 HIS A CA 1
ATOM 2960 C C . HIS A 1 370 ? -3.573 2.727 -32.967 1.00 71.31 370 HIS A C 1
ATOM 2962 O O . HIS A 1 370 ? -3.219 3.881 -32.749 1.00 71.31 370 HIS A O 1
ATOM 2968 N N . CYS A 1 371 ? -2.743 1.692 -32.818 1.00 81.44 371 CYS A N 1
ATOM 2969 C CA . CYS A 1 371 ? -1.305 1.815 -32.601 1.00 81.44 371 CYS A CA 1
ATOM 2970 C C . CYS A 1 371 ? -0.581 0.908 -33.598 1.00 81.44 371 CYS A C 1
ATOM 2972 O O . CYS A 1 371 ? -0.750 -0.315 -33.550 1.00 81.44 371 CYS A O 1
ATOM 2974 N N . ASP A 1 372 ? 0.277 1.502 -34.426 1.00 82.94 372 ASP A N 1
ATOM 2975 C CA . ASP A 1 372 ? 0.972 0.828 -35.536 1.00 82.94 372 ASP A CA 1
ATOM 2976 C C . ASP A 1 372 ? 2.269 0.118 -35.114 1.00 82.94 372 ASP A C 1
ATOM 2978 O O . ASP A 1 372 ? 3.110 -0.259 -35.930 1.00 82.94 372 ASP A O 1
ATOM 2982 N N . SER A 1 373 ? 2.442 -0.106 -33.809 1.00 86.25 373 SER A N 1
ATOM 2983 C CA . SER A 1 373 ? 3.597 -0.816 -33.262 1.00 86.25 373 SER A CA 1
ATOM 2984 C C . SER A 1 373 ? 3.679 -2.248 -33.802 1.00 86.25 373 SER A C 1
ATOM 2986 O O . SER A 1 373 ? 2.726 -3.021 -33.712 1.00 86.25 373 SER A O 1
ATOM 2988 N N . LYS A 1 374 ? 4.836 -2.639 -34.343 1.00 89.38 374 LYS A N 1
ATOM 2989 C CA . LYS A 1 374 ? 5.078 -4.000 -34.848 1.00 89.38 374 LYS A CA 1
ATOM 2990 C C . LYS A 1 374 ? 5.552 -4.949 -33.738 1.00 89.38 374 LYS A C 1
ATOM 2992 O O . LYS A 1 374 ? 6.061 -4.530 -32.701 1.00 89.38 374 LYS A O 1
ATOM 2997 N N . LEU A 1 375 ? 5.397 -6.256 -33.968 1.00 90.31 375 LEU A N 1
ATOM 2998 C CA . LEU A 1 375 ? 5.819 -7.295 -33.023 1.00 90.31 375 LEU A CA 1
ATOM 2999 C C . LEU A 1 375 ? 7.350 -7.362 -32.910 1.00 90.31 375 LEU A C 1
ATOM 3001 O O . LEU A 1 375 ? 8.043 -7.501 -33.922 1.00 90.31 375 LEU A O 1
ATOM 3005 N N . VAL A 1 376 ? 7.853 -7.347 -31.672 1.00 91.62 376 VAL A N 1
ATOM 3006 C CA . VAL A 1 376 ? 9.282 -7.504 -31.339 1.00 91.62 376 VAL A CA 1
ATOM 3007 C C . VAL A 1 376 ? 9.505 -8.902 -30.761 1.00 91.62 376 VAL A C 1
ATOM 3009 O O . VAL A 1 376 ? 8.702 -9.374 -29.953 1.00 91.62 376 VAL A O 1
ATOM 3012 N N . ARG A 1 377 ? 10.554 -9.614 -31.181 1.00 91.44 377 ARG A N 1
ATOM 3013 C CA . ARG A 1 377 ? 10.790 -11.009 -30.774 1.00 91.44 377 ARG A CA 1
ATOM 3014 C C . ARG A 1 377 ? 11.261 -11.103 -29.318 1.00 91.44 377 ARG A C 1
ATOM 3016 O O . ARG A 1 377 ? 12.398 -10.789 -29.007 1.00 91.44 377 ARG A O 1
ATOM 3023 N N . TYR A 1 378 ? 10.407 -11.615 -28.433 1.00 91.44 378 TYR A N 1
ATOM 3024 C CA . TYR A 1 378 ? 10.600 -11.523 -26.983 1.00 91.44 378 TYR A CA 1
ATOM 3025 C C . TYR A 1 378 ? 11.799 -12.321 -26.458 1.00 91.44 378 TYR A C 1
ATOM 3027 O O . TYR A 1 378 ? 12.534 -11.822 -25.615 1.00 91.44 378 TYR A O 1
ATOM 3035 N N . SER A 1 379 ? 11.992 -13.560 -26.918 1.00 87.69 379 SER A N 1
ATOM 3036 C CA . SER A 1 379 ? 13.015 -14.453 -26.351 1.00 87.69 379 SER A CA 1
ATOM 3037 C C . SER A 1 379 ? 14.441 -13.931 -26.553 1.00 87.69 379 SER A C 1
ATOM 3039 O O . SER A 1 379 ? 15.273 -14.069 -25.657 1.00 87.69 379 SER A O 1
ATOM 3041 N N . ASP A 1 380 ? 14.702 -13.308 -27.702 1.00 88.12 380 ASP A N 1
ATOM 3042 C CA . ASP A 1 380 ? 16.006 -12.720 -28.013 1.00 88.12 380 ASP A CA 1
ATOM 3043 C C . ASP A 1 380 ? 16.161 -11.364 -27.311 1.00 88.12 380 ASP A C 1
ATOM 3045 O O . ASP A 1 380 ? 17.183 -11.134 -26.664 1.00 88.12 380 ASP A O 1
ATOM 3049 N N . SER A 1 381 ? 15.105 -10.532 -27.295 1.00 90.19 381 SER A N 1
ATOM 3050 C CA . SER A 1 381 ? 15.076 -9.280 -26.524 1.00 90.19 381 SER A CA 1
ATOM 3051 C C . SER A 1 381 ? 15.340 -9.504 -25.036 1.00 90.19 381 SER A C 1
ATOM 3053 O O . SER A 1 381 ? 16.079 -8.745 -24.421 1.00 90.19 381 SER A O 1
ATOM 3055 N N . GLU A 1 382 ? 14.744 -10.540 -24.438 1.00 91.00 382 GLU A N 1
ATOM 3056 C CA . GLU A 1 382 ? 14.898 -10.849 -23.015 1.00 91.00 382 GLU A CA 1
ATOM 3057 C C . GLU A 1 382 ? 16.350 -11.152 -22.662 1.00 91.00 382 GLU A C 1
ATOM 3059 O O . GLU A 1 382 ? 16.884 -10.584 -21.711 1.00 91.00 382 GLU A O 1
ATOM 3064 N N . ARG A 1 383 ? 17.002 -12.011 -23.448 1.00 87.56 383 ARG A N 1
ATOM 3065 C CA . ARG A 1 383 ? 18.408 -12.363 -23.237 1.00 87.56 383 ARG A CA 1
ATOM 3066 C C . ARG A 1 383 ? 19.323 -11.174 -23.480 1.00 87.56 383 ARG A C 1
ATOM 3068 O O . ARG A 1 383 ? 20.247 -10.964 -22.702 1.00 87.56 383 ARG A O 1
ATOM 3075 N N . PHE A 1 384 ? 19.077 -10.416 -24.543 1.00 90.00 384 PHE A N 1
ATOM 3076 C CA . PHE A 1 384 ? 19.868 -9.241 -24.881 1.00 90.00 384 PHE A CA 1
ATOM 3077 C C . PHE A 1 384 ? 19.805 -8.180 -23.776 1.00 90.00 384 PHE A C 1
ATOM 3079 O O . PHE A 1 384 ? 20.844 -7.788 -23.251 1.00 90.00 384 PHE A O 1
ATOM 3086 N N . LEU A 1 385 ? 18.597 -7.793 -23.350 1.00 88.75 385 LEU A N 1
ATOM 3087 C CA . LEU A 1 385 ? 18.400 -6.798 -22.294 1.00 88.75 385 LEU A CA 1
ATOM 3088 C C . LEU A 1 385 ? 19.021 -7.250 -20.969 1.00 88.75 385 LEU A C 1
ATOM 3090 O O . LEU A 1 385 ? 19.687 -6.459 -20.312 1.00 88.75 385 LEU A O 1
ATOM 3094 N N . LEU A 1 386 ? 18.863 -8.523 -20.585 1.00 86.81 386 LEU A N 1
ATOM 3095 C CA . LEU A 1 386 ? 19.492 -9.052 -19.371 1.00 86.81 386 LEU A CA 1
ATOM 3096 C C . LEU A 1 386 ? 21.023 -9.029 -19.436 1.00 86.81 386 LEU A C 1
ATOM 3098 O O . LEU A 1 386 ? 21.654 -8.679 -18.443 1.00 86.81 386 LEU A O 1
ATOM 3102 N N . ASN A 1 387 ? 21.619 -9.392 -20.577 1.00 84.06 387 ASN A N 1
ATOM 3103 C CA . ASN A 1 387 ? 23.071 -9.321 -20.763 1.00 84.06 387 ASN A CA 1
ATOM 3104 C C . ASN A 1 387 ? 23.570 -7.879 -20.687 1.00 84.06 387 ASN A C 1
ATOM 3106 O O . ASN A 1 387 ? 24.560 -7.620 -20.011 1.00 84.06 387 ASN A O 1
ATOM 3110 N N . HIS A 1 388 ? 22.870 -6.952 -21.343 1.00 83.88 388 HIS A N 1
ATOM 3111 C CA . HIS A 1 388 ? 23.226 -5.541 -21.306 1.00 83.88 388 HIS A CA 1
ATOM 3112 C C . HIS A 1 388 ? 23.161 -4.999 -19.875 1.00 83.88 388 HIS A C 1
ATOM 3114 O O . HIS A 1 388 ? 24.154 -4.485 -19.380 1.00 83.88 388 HIS A O 1
ATOM 3120 N N . ILE A 1 389 ? 22.045 -5.214 -19.169 1.00 80.50 389 ILE A N 1
ATOM 3121 C CA . ILE A 1 389 ? 21.866 -4.748 -17.786 1.00 80.50 389 ILE A CA 1
ATOM 3122 C C . ILE A 1 389 ? 22.888 -5.391 -16.835 1.00 80.50 389 ILE A C 1
ATOM 3124 O O . ILE A 1 389 ? 23.356 -4.724 -15.919 1.00 80.50 389 ILE A O 1
ATOM 3128 N N . LYS A 1 390 ? 23.268 -6.660 -17.051 1.00 75.81 390 LYS A N 1
ATOM 3129 C CA . LYS A 1 390 ? 24.339 -7.324 -16.285 1.00 75.81 390 LYS A CA 1
ATOM 3130 C C . LYS A 1 390 ? 25.711 -6.682 -16.527 1.00 75.81 390 LYS A C 1
ATOM 3132 O O . LYS A 1 390 ? 26.529 -6.667 -15.616 1.00 75.81 390 LYS A O 1
ATOM 3137 N N . GLY A 1 391 ? 25.970 -6.215 -17.747 1.00 69.06 391 GLY A N 1
ATOM 3138 C CA . GLY A 1 391 ? 27.233 -5.587 -18.141 1.00 69.06 391 GLY A CA 1
ATOM 3139 C C . GLY A 1 391 ? 27.355 -4.108 -17.768 1.00 69.06 391 GLY A C 1
ATOM 3140 O O . GLY A 1 391 ? 28.434 -3.548 -17.939 1.00 69.06 391 GLY A O 1
ATOM 3141 N N . LEU A 1 392 ? 26.286 -3.474 -17.277 1.00 71.38 392 LEU A N 1
ATOM 3142 C CA . LEU A 1 392 ? 26.333 -2.098 -16.790 1.00 71.38 392 LEU A CA 1
ATOM 3143 C C . LEU A 1 392 ? 27.102 -2.041 -15.466 1.00 71.38 392 LEU A C 1
ATOM 3145 O O . LEU A 1 392 ? 26.748 -2.731 -14.508 1.00 71.38 392 LEU A O 1
ATOM 3149 N N . ASP A 1 393 ? 28.123 -1.187 -15.389 1.00 62.47 393 ASP A N 1
ATOM 3150 C CA . ASP A 1 393 ? 28.770 -0.879 -14.117 1.00 62.47 393 ASP A CA 1
ATOM 3151 C C . ASP A 1 393 ? 27.832 0.002 -13.287 1.00 62.47 393 ASP A C 1
ATOM 3153 O O . ASP A 1 393 ? 27.770 1.224 -13.436 1.00 62.47 393 ASP A O 1
ATOM 3157 N N . LEU A 1 394 ? 27.059 -0.644 -12.414 1.00 59.06 394 LEU A N 1
ATOM 3158 C CA . LEU A 1 394 ? 26.114 0.023 -11.521 1.00 59.06 394 LEU A CA 1
ATOM 3159 C C . LEU A 1 394 ? 26.804 1.051 -10.609 1.00 59.06 394 LEU A C 1
ATOM 3161 O O . LEU A 1 394 ? 26.125 1.939 -10.108 1.00 59.06 394 LEU A O 1
ATOM 3165 N N . ASN A 1 395 ? 28.129 0.989 -10.424 1.00 53.22 395 ASN A N 1
ATOM 3166 C CA . ASN A 1 395 ? 28.861 2.005 -9.665 1.00 53.22 395 ASN A CA 1
ATOM 3167 C C . ASN A 1 395 ? 29.012 3.320 -10.444 1.00 53.22 395 ASN A C 1
ATOM 3169 O O . ASN A 1 395 ? 29.013 4.383 -9.833 1.00 53.22 395 ASN A O 1
ATOM 3173 N N . VAL A 1 396 ? 29.094 3.263 -11.778 1.00 54.31 396 VAL A N 1
ATOM 3174 C CA . VAL A 1 396 ? 29.137 4.448 -12.655 1.00 54.31 396 VAL A CA 1
ATOM 3175 C C . VAL A 1 396 ? 27.744 5.073 -12.806 1.00 54.31 396 VAL A C 1
ATOM 3177 O O . VAL A 1 396 ? 27.626 6.284 -12.946 1.00 54.31 396 VAL A O 1
ATOM 3180 N N . ILE A 1 397 ? 26.685 4.258 -12.730 1.00 53.97 397 ILE A N 1
ATOM 3181 C CA . ILE A 1 397 ? 25.278 4.692 -12.855 1.00 53.97 397 ILE A CA 1
ATOM 3182 C C . ILE A 1 397 ? 24.696 5.222 -11.533 1.00 53.97 397 ILE A C 1
ATOM 3184 O O . ILE A 1 397 ? 23.676 5.897 -11.556 1.00 53.97 397 ILE A O 1
ATOM 3188 N N . TYR A 1 398 ? 25.297 4.896 -10.387 1.00 54.16 398 TYR A N 1
ATOM 3189 C CA . TYR A 1 398 ? 24.761 5.268 -9.068 1.00 54.16 398 TYR A CA 1
ATOM 3190 C C . TYR A 1 398 ? 25.787 5.902 -8.115 1.00 54.16 398 TYR A C 1
ATOM 3192 O O . TYR A 1 398 ? 25.462 6.064 -6.945 1.00 54.16 398 TYR A O 1
ATOM 3200 N N . GLY A 1 399 ? 27.008 6.200 -8.587 1.00 51.00 399 GLY A N 1
ATOM 3201 C CA . GLY A 1 399 ? 28.055 6.997 -7.923 1.00 51.00 399 GLY A CA 1
ATOM 3202 C C . GLY A 1 399 ? 28.310 6.721 -6.432 1.00 51.00 399 GLY A C 1
ATOM 3203 O O . GLY A 1 399 ? 27.555 7.158 -5.570 1.00 51.00 399 GLY A O 1
ATOM 3204 N N . GLN A 1 400 ? 29.437 6.096 -6.070 1.00 47.62 400 GLN A N 1
ATOM 3205 C CA . GLN A 1 400 ? 29.730 5.829 -4.649 1.00 47.62 400 GLN A CA 1
ATOM 3206 C C . GLN A 1 400 ? 30.275 7.008 -3.819 1.00 47.62 400 GLN A C 1
ATOM 3208 O O . GLN A 1 400 ? 30.235 6.924 -2.594 1.00 47.62 400 GLN A O 1
ATOM 3213 N N . ASP A 1 401 ? 30.713 8.127 -4.397 1.00 47.00 401 ASP A N 1
ATOM 3214 C CA . ASP A 1 401 ? 31.584 9.033 -3.622 1.00 47.00 401 ASP A CA 1
ATOM 3215 C C . ASP A 1 401 ? 30.890 10.199 -2.884 1.00 47.00 401 ASP A C 1
ATOM 3217 O O . ASP A 1 401 ? 31.505 10.816 -2.013 1.00 47.00 401 ASP A O 1
ATOM 3221 N N . VAL A 1 402 ? 29.605 10.493 -3.134 1.00 48.44 402 VAL A N 1
ATOM 3222 C CA . VAL A 1 402 ? 28.923 11.660 -2.510 1.00 48.44 402 VAL A CA 1
ATOM 3223 C C . VAL A 1 402 ? 27.980 11.278 -1.355 1.00 48.44 402 VAL A C 1
ATOM 3225 O O . VAL A 1 402 ? 27.797 12.049 -0.408 1.00 48.44 402 VAL A O 1
ATOM 3228 N N . GLU A 1 403 ? 27.410 10.069 -1.359 1.00 51.75 403 GLU A N 1
ATOM 3229 C CA . GLU A 1 403 ? 26.445 9.654 -0.326 1.00 51.75 403 GLU A CA 1
ATOM 3230 C C . GLU A 1 403 ? 27.120 9.124 0.956 1.00 51.75 403 GLU A C 1
ATOM 3232 O O . GLU A 1 403 ? 26.575 9.282 2.049 1.00 51.75 403 GLU A O 1
ATOM 3237 N N . GLN A 1 404 ? 28.325 8.550 0.870 1.00 49.50 404 GLN A N 1
ATOM 3238 C CA . GLN A 1 404 ? 28.976 7.903 2.017 1.00 49.50 404 GLN A CA 1
ATOM 3239 C C . GLN A 1 404 ? 29.513 8.918 3.047 1.00 49.50 404 GLN A C 1
ATOM 3241 O O . GLN A 1 404 ? 29.312 8.737 4.249 1.00 49.50 404 GLN A O 1
ATOM 3246 N N . SER A 1 405 ? 30.066 10.044 2.580 1.00 50.81 405 SER A N 1
ATOM 3247 C CA . SER A 1 405 ? 30.475 11.180 3.425 1.00 50.81 405 SER A CA 1
ATOM 3248 C C . SER A 1 405 ? 29.277 11.866 4.097 1.00 50.81 405 SER A C 1
ATOM 3250 O O . SER A 1 405 ? 29.329 12.227 5.275 1.00 50.81 405 SER A O 1
ATOM 3252 N N . SER A 1 406 ? 28.155 11.970 3.378 1.00 60.06 406 SER A N 1
ATOM 3253 C CA . SER A 1 406 ? 26.898 12.514 3.901 1.00 60.06 406 SER A CA 1
ATOM 3254 C C . SER A 1 406 ? 26.310 11.626 5.005 1.00 60.06 406 SER A C 1
ATOM 3256 O O . SER A 1 406 ? 25.942 12.137 6.063 1.00 60.06 406 SER A O 1
ATOM 3258 N N . VAL A 1 407 ? 26.287 10.298 4.826 1.00 64.50 407 VAL A N 1
ATOM 3259 C CA . VAL A 1 407 ? 25.803 9.351 5.851 1.00 64.50 407 VAL A CA 1
ATOM 3260 C C . VAL A 1 407 ? 26.699 9.341 7.089 1.00 64.50 407 VAL A C 1
ATOM 3262 O O . VAL A 1 407 ? 26.182 9.326 8.205 1.00 64.50 407 VAL A O 1
ATOM 3265 N N . GLU A 1 408 ? 28.023 9.375 6.929 1.00 67.69 408 GLU A N 1
ATOM 3266 C CA . GLU A 1 408 ? 28.956 9.453 8.061 1.00 67.69 408 GLU A CA 1
ATOM 3267 C C . GLU A 1 408 ? 28.788 10.758 8.848 1.00 67.69 408 GLU A C 1
ATOM 3269 O O . GLU A 1 408 ? 28.740 10.730 10.081 1.00 67.69 408 GLU A O 1
ATOM 3274 N N . SER A 1 409 ? 28.583 11.886 8.157 1.00 75.62 409 SER A N 1
ATOM 3275 C CA . SER A 1 409 ? 28.282 13.164 8.812 1.00 75.62 409 SER A CA 1
ATOM 3276 C C . SER A 1 409 ? 26.963 13.121 9.596 1.00 75.62 409 SER A C 1
ATOM 3278 O O . SER A 1 409 ? 26.916 13.559 10.747 1.00 75.62 409 SER A O 1
ATOM 3280 N N . LEU A 1 410 ? 25.909 12.518 9.031 1.00 77.88 410 LEU A N 1
ATOM 3281 C CA . LEU A 1 410 ? 24.604 12.380 9.682 1.00 77.88 410 LEU A CA 1
ATOM 3282 C C . LEU A 1 410 ? 24.666 11.414 10.875 1.00 77.88 410 LEU A C 1
ATOM 3284 O O . LEU A 1 410 ? 24.052 11.671 11.910 1.00 77.88 410 LEU A O 1
ATOM 3288 N N . LYS A 1 411 ? 25.441 10.325 10.776 1.00 76.81 411 LYS A N 1
ATOM 3289 C CA . LYS A 1 411 ? 25.697 9.398 11.893 1.00 76.81 411 LYS A CA 1
ATOM 3290 C C . LYS A 1 411 ? 26.465 10.073 13.027 1.00 76.81 411 LYS A C 1
ATOM 3292 O O . LYS A 1 411 ? 26.122 9.871 14.191 1.00 76.81 411 LYS A O 1
ATOM 3297 N N . SER A 1 412 ? 27.449 10.908 12.695 1.00 81.69 412 SER A N 1
ATOM 3298 C CA . SER A 1 412 ? 28.165 11.736 13.669 1.00 81.69 412 SER A CA 1
ATOM 3299 C C . SER A 1 412 ? 27.212 12.709 14.380 1.00 81.69 412 SER A C 1
ATOM 3301 O O . SER A 1 412 ? 27.135 12.718 15.609 1.00 81.69 412 SER A O 1
ATOM 3303 N N . GLN A 1 413 ? 26.360 13.419 13.629 1.00 82.81 413 GLN A N 1
ATOM 3304 C CA . GLN A 1 413 ? 25.325 14.293 14.200 1.00 82.81 413 GLN A CA 1
ATOM 3305 C C . GLN A 1 413 ? 24.331 13.537 15.099 1.00 82.81 413 GLN A C 1
ATOM 3307 O O . GLN A 1 413 ? 23.916 14.050 16.141 1.00 82.81 413 GLN A O 1
ATOM 3312 N N . LEU A 1 414 ? 23.958 12.309 14.729 1.00 83.44 414 LEU A N 1
ATOM 3313 C CA . LEU A 1 414 ? 23.078 11.455 15.528 1.00 83.44 414 LEU A CA 1
ATOM 3314 C C . LEU A 1 414 ? 23.735 11.040 16.853 1.00 83.44 414 LEU A C 1
ATOM 3316 O O . LEU A 1 414 ? 23.069 11.042 17.894 1.00 83.44 414 LEU A O 1
ATOM 3320 N N . SER A 1 415 ? 25.032 10.729 16.830 1.00 80.88 415 SER A N 1
ATOM 3321 C CA . SER A 1 415 ? 25.830 10.439 18.028 1.00 80.88 415 SER A CA 1
ATOM 3322 C C . SER A 1 415 ? 25.917 11.657 18.958 1.00 80.88 415 SER A C 1
ATOM 3324 O O . SER A 1 415 ? 25.667 11.548 20.164 1.00 80.88 415 SER A O 1
ATOM 3326 N N . ASP A 1 416 ? 26.159 12.844 18.399 1.00 85.06 416 ASP A N 1
ATOM 3327 C CA . ASP A 1 416 ? 26.215 14.103 19.149 1.00 85.06 416 ASP A CA 1
ATOM 3328 C C . ASP A 1 416 ? 24.878 14.450 19.814 1.00 85.06 416 ASP A C 1
ATOM 3330 O O . ASP A 1 416 ? 24.831 14.858 20.978 1.00 85.06 416 ASP A O 1
ATOM 3334 N N . ILE A 1 417 ? 23.765 14.299 19.090 1.00 82.00 417 ILE A N 1
ATOM 3335 C CA . ILE A 1 417 ? 22.425 14.555 19.636 1.00 82.00 417 ILE A CA 1
ATOM 3336 C C . ILE A 1 417 ? 22.076 13.532 20.716 1.00 82.00 417 ILE A C 1
ATOM 3338 O O . ILE A 1 417 ? 21.489 13.906 21.733 1.00 82.00 417 ILE A O 1
ATOM 3342 N N . SER A 1 418 ? 22.466 12.269 20.541 1.00 77.62 418 SER A N 1
ATOM 3343 C CA . SER A 1 418 ? 22.253 11.226 21.551 1.00 77.62 418 SER A CA 1
ATOM 3344 C C . SER A 1 418 ? 23.007 11.549 22.844 1.00 77.62 418 SER A C 1
ATOM 3346 O O . SER A 1 418 ? 22.404 11.562 23.914 1.00 77.62 418 SER A O 1
ATOM 3348 N N . SER A 1 419 ? 24.265 11.977 22.731 1.00 81.44 419 SER A N 1
ATOM 3349 C CA . SER A 1 419 ? 25.085 12.401 23.873 1.00 81.44 419 SER A CA 1
ATOM 3350 C C . SER A 1 419 ? 24.491 13.619 24.599 1.00 81.44 419 SER A C 1
ATOM 3352 O O . SER A 1 419 ? 24.490 13.690 25.827 1.00 81.44 419 SER A O 1
ATOM 3354 N N . LYS A 1 420 ? 23.910 14.572 23.854 1.00 83.62 420 LYS A N 1
ATOM 3355 C CA . LYS A 1 420 ? 23.190 15.729 24.424 1.00 83.62 420 LYS A CA 1
ATOM 3356 C C . LYS A 1 420 ? 21.903 15.326 25.148 1.00 83.62 420 LYS A C 1
ATOM 3358 O O . LYS A 1 420 ? 21.569 15.932 26.163 1.00 83.62 420 LYS A O 1
ATOM 3363 N N . ILE A 1 421 ? 21.171 14.330 24.644 1.00 76.56 421 ILE A N 1
ATOM 3364 C CA . ILE A 1 421 ? 19.982 13.786 25.319 1.00 76.56 421 ILE A CA 1
ATOM 3365 C C . ILE A 1 421 ? 20.382 13.118 26.638 1.00 76.56 421 ILE A C 1
ATOM 3367 O O . ILE A 1 421 ? 19.698 13.314 27.642 1.00 76.56 421 ILE A O 1
ATOM 3371 N N . ASP A 1 422 ? 21.494 12.387 26.657 1.00 76.12 422 ASP A N 1
ATOM 3372 C CA . ASP A 1 422 ? 21.996 11.740 27.870 1.00 76.12 422 ASP A CA 1
ATOM 3373 C C . ASP A 1 422 ? 22.470 12.761 28.908 1.00 76.12 422 ASP A C 1
ATOM 3375 O O . ASP A 1 422 ? 22.107 12.652 30.079 1.00 76.12 422 ASP A O 1
ATOM 3379 N N . ALA A 1 423 ? 23.158 13.825 28.484 1.00 79.56 423 ALA A N 1
ATOM 3380 C CA . ALA A 1 423 ? 23.507 14.941 29.364 1.00 79.56 423 ALA A CA 1
ATOM 3381 C C . ALA A 1 423 ? 22.263 15.617 29.975 1.00 79.56 423 ALA A C 1
ATOM 3383 O O . ALA A 1 423 ? 22.236 15.894 31.174 1.00 79.56 423 ALA A O 1
ATOM 3384 N N . LEU A 1 424 ? 21.203 15.824 29.182 1.00 77.50 424 LEU A N 1
ATOM 3385 C CA . LEU A 1 424 ? 19.927 16.351 29.680 1.00 77.50 424 LEU A CA 1
ATOM 3386 C C . LEU A 1 424 ? 19.247 15.384 30.660 1.00 77.50 424 LEU A C 1
ATOM 3388 O O . LEU A 1 424 ? 18.655 15.834 31.635 1.00 77.50 424 LEU A O 1
ATOM 3392 N N . ASN A 1 425 ? 19.338 14.067 30.446 1.00 71.62 425 ASN A N 1
ATOM 3393 C CA . ASN A 1 425 ? 18.800 13.078 31.387 1.00 71.62 425 ASN A CA 1
ATOM 3394 C C . ASN A 1 425 ? 19.499 13.151 32.748 1.00 71.62 425 ASN A C 1
ATOM 3396 O O . ASN A 1 425 ? 18.827 13.073 33.774 1.00 71.62 425 ASN A O 1
ATOM 3400 N N . VAL A 1 426 ? 20.822 13.331 32.756 1.00 75.62 426 VAL A N 1
ATOM 3401 C CA . VAL A 1 426 ? 21.601 13.511 33.988 1.00 75.62 426 VAL A CA 1
ATOM 3402 C C . VAL A 1 426 ? 21.207 14.813 34.689 1.00 75.62 426 VAL A C 1
ATOM 3404 O O . VAL A 1 426 ? 20.930 14.798 35.884 1.00 75.62 426 VAL A O 1
ATOM 3407 N N . GLN A 1 427 ? 21.078 15.920 33.950 1.00 74.31 427 GLN A N 1
ATOM 3408 C CA . GLN A 1 427 ? 20.641 17.208 34.509 1.00 74.31 427 GLN A CA 1
ATOM 3409 C C . GLN A 1 427 ? 19.224 17.147 35.096 1.00 74.31 427 GLN A C 1
ATOM 3411 O O . GLN A 1 427 ? 18.969 17.711 36.155 1.00 74.31 427 GLN A O 1
ATOM 3416 N N . MET A 1 428 ? 18.312 16.409 34.456 1.00 66.19 428 MET A N 1
ATOM 3417 C CA . MET A 1 428 ? 16.958 16.182 34.971 1.00 66.19 428 MET A CA 1
ATOM 3418 C C . MET A 1 428 ? 16.933 15.359 36.265 1.00 66.19 428 MET A C 1
ATOM 3420 O O . MET A 1 428 ? 15.999 15.508 37.044 1.00 66.19 428 MET A O 1
ATOM 3424 N N . GLN A 1 429 ? 17.917 14.484 36.499 1.00 71.12 429 GLN A N 1
ATOM 3425 C CA . GLN A 1 429 ? 18.025 13.725 37.752 1.00 71.12 429 GLN A CA 1
ATOM 3426 C C . GLN A 1 429 ? 18.527 14.591 38.913 1.00 71.12 429 GLN A C 1
ATOM 3428 O O . GLN A 1 429 ? 18.216 14.297 40.064 1.00 71.12 429 GLN A O 1
ATOM 3433 N N . SER A 1 430 ? 19.293 15.644 38.617 1.00 70.94 430 SER A N 1
ATOM 3434 C CA . SER A 1 430 ? 19.820 16.590 39.606 1.00 70.94 430 SER A CA 1
ATOM 3435 C C . SER A 1 430 ? 18.957 17.840 39.813 1.00 70.94 430 SER A C 1
ATOM 3437 O O . SER A 1 430 ? 19.227 18.595 40.742 1.00 70.94 430 SER A O 1
ATOM 3439 N N . ALA A 1 431 ? 17.955 18.078 38.960 1.00 63.41 431 ALA A N 1
ATOM 3440 C CA . ALA A 1 431 ? 17.098 19.259 39.030 1.00 63.41 431 ALA A CA 1
ATOM 3441 C C . ALA A 1 431 ? 16.162 19.189 40.247 1.00 63.41 431 ALA A C 1
ATOM 3443 O O . ALA A 1 431 ? 15.392 18.238 40.401 1.00 63.41 431 ALA A O 1
ATOM 3444 N N . SER A 1 432 ? 16.233 20.202 41.109 1.00 52.47 432 SER A N 1
ATOM 3445 C CA . SER A 1 432 ? 15.417 20.328 42.323 1.00 52.47 432 SER A CA 1
ATOM 3446 C C . SER A 1 432 ? 14.215 21.265 42.155 1.00 52.47 432 SER A C 1
ATOM 3448 O O . SER A 1 432 ? 13.307 21.222 42.984 1.00 52.47 432 SER A O 1
ATOM 3450 N N . ASP A 1 433 ? 14.195 22.077 41.093 1.00 65.50 433 ASP A N 1
ATOM 3451 C CA . ASP A 1 433 ? 13.147 23.055 40.786 1.00 65.50 433 ASP A CA 1
ATOM 3452 C C . ASP A 1 433 ? 12.212 22.570 39.656 1.00 65.50 433 ASP A C 1
ATOM 3454 O O . ASP A 1 433 ? 12.652 22.027 38.638 1.00 65.50 433 ASP A O 1
ATOM 3458 N N . GLU A 1 434 ? 10.901 22.775 39.828 1.00 51.38 434 GLU A N 1
ATOM 3459 C CA . GLU A 1 434 ? 9.866 22.405 38.854 1.00 51.38 434 GLU A CA 1
ATOM 3460 C C . GLU A 1 434 ? 9.961 23.238 37.564 1.00 51.38 434 GLU A C 1
ATOM 3462 O O . GLU A 1 434 ? 9.700 22.711 36.475 1.00 51.38 434 GLU A O 1
ATOM 3467 N N . GLU A 1 435 ? 10.372 24.509 37.650 1.00 51.88 435 GLU A N 1
ATOM 3468 C CA . GLU A 1 435 ? 10.552 25.371 36.472 1.00 51.88 435 GLU A CA 1
ATOM 3469 C C . GLU A 1 435 ? 11.772 24.946 35.639 1.00 51.88 435 GLU A C 1
ATOM 3471 O O . GLU A 1 435 ? 11.695 24.843 34.407 1.00 51.88 435 GLU A O 1
ATOM 3476 N N . GLU A 1 436 ? 12.875 24.605 36.306 1.00 57.00 436 GLU A N 1
ATOM 3477 C CA . GLU A 1 436 ? 14.084 24.064 35.679 1.00 57.00 436 GLU A CA 1
ATOM 3478 C C . GLU A 1 436 ? 13.805 22.712 35.000 1.00 57.00 436 GLU A C 1
ATOM 3480 O O . GLU A 1 436 ? 14.177 22.494 33.840 1.00 57.00 436 GLU A O 1
ATOM 3485 N N . LEU A 1 437 ? 13.054 21.826 35.665 1.00 50.88 437 LEU A N 1
ATOM 3486 C CA . LEU A 1 437 ? 12.647 20.535 35.109 1.00 50.88 437 LEU A CA 1
ATOM 3487 C C . LEU A 1 437 ? 11.770 20.698 33.855 1.00 50.88 437 LEU A C 1
ATOM 3489 O O . LEU A 1 437 ? 11.933 19.961 32.875 1.00 50.88 437 LEU A O 1
ATOM 3493 N N . PHE A 1 438 ? 10.857 21.674 33.850 1.00 50.59 438 PHE A N 1
ATOM 3494 C CA . PHE A 1 438 ? 9.993 21.961 32.704 1.00 50.59 438 PHE A CA 1
ATOM 3495 C C . PHE A 1 438 ? 10.790 22.460 31.488 1.00 50.59 438 PHE A C 1
ATOM 3497 O O . PHE A 1 438 ? 10.562 21.998 30.362 1.00 50.59 438 PHE A O 1
ATOM 3504 N N . LEU A 1 439 ? 11.769 23.343 31.706 1.00 58.44 439 LEU A N 1
ATOM 3505 C CA . LEU A 1 439 ? 12.676 23.823 30.660 1.00 58.44 439 LEU A CA 1
ATOM 3506 C C . LEU A 1 439 ? 13.522 22.679 30.080 1.00 58.44 439 LEU A C 1
ATOM 3508 O O . LEU A 1 439 ? 13.561 22.499 28.857 1.00 58.44 439 LEU A O 1
ATOM 3512 N N . LEU A 1 440 ? 14.122 21.846 30.937 1.00 58.72 440 LEU A N 1
ATOM 3513 C CA . LEU A 1 440 ? 14.913 20.677 30.528 1.00 58.72 440 LEU A CA 1
ATOM 3514 C C . LEU A 1 440 ? 14.076 19.662 29.730 1.00 58.72 440 LEU A C 1
ATOM 3516 O O . LEU A 1 440 ? 14.531 19.144 28.703 1.00 58.72 440 LEU A O 1
ATOM 3520 N N . MET A 1 441 ? 12.817 19.433 30.122 1.00 51.28 441 MET A N 1
ATOM 3521 C CA . MET A 1 441 ? 11.877 18.609 29.354 1.00 51.28 441 MET A CA 1
ATOM 3522 C C . MET A 1 441 ? 11.572 19.194 27.969 1.00 51.28 441 MET A C 1
ATOM 3524 O O . MET A 1 441 ? 11.467 18.440 26.996 1.00 51.28 441 MET A O 1
ATOM 3528 N N . GLY A 1 442 ? 11.437 20.518 27.860 1.00 52.75 442 GLY A N 1
ATOM 3529 C CA . GLY A 1 442 ? 11.254 21.215 26.586 1.00 52.75 442 GLY A CA 1
ATOM 3530 C C . GLY A 1 442 ? 12.441 21.018 25.639 1.00 52.75 442 GLY A C 1
ATOM 3531 O O . GLY A 1 442 ? 12.255 20.617 24.484 1.00 52.75 442 GLY A O 1
ATOM 3532 N N . PHE A 1 443 ? 13.666 21.206 26.140 1.00 66.62 443 PHE A N 1
ATOM 3533 C CA . PHE A 1 443 ? 14.893 20.978 25.368 1.00 66.62 443 PHE A CA 1
ATOM 3534 C C . PHE A 1 443 ? 15.042 19.519 24.933 1.00 66.62 443 PHE A C 1
ATOM 3536 O O . PHE A 1 443 ? 15.351 19.250 23.768 1.00 66.62 443 PHE A O 1
ATOM 3543 N N . LYS A 1 444 ? 14.742 18.570 25.825 1.00 65.19 444 LYS A N 1
ATOM 3544 C CA . LYS A 1 444 ? 14.773 17.136 25.520 1.00 65.19 444 LYS A CA 1
ATOM 3545 C C . LYS A 1 444 ? 13.802 16.766 24.399 1.00 65.19 444 LYS A C 1
ATOM 3547 O O . LYS A 1 444 ? 14.192 16.053 23.477 1.00 65.19 444 LYS A O 1
ATOM 3552 N N . ARG A 1 445 ? 12.562 17.274 24.423 1.00 60.38 445 ARG A N 1
ATOM 3553 C CA . ARG A 1 445 ? 11.576 17.023 23.350 1.00 60.38 445 ARG A CA 1
ATOM 3554 C C . ARG A 1 445 ? 12.074 17.510 21.99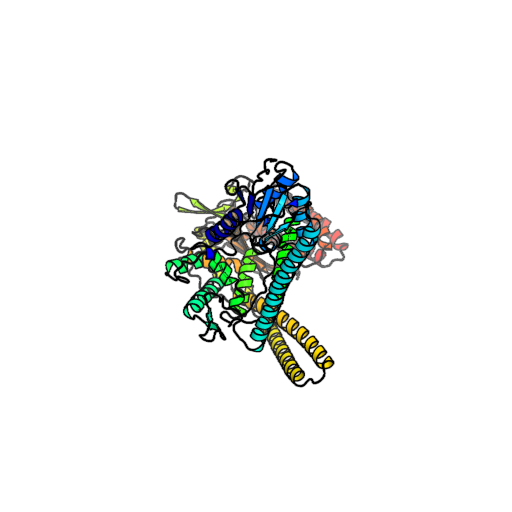3 1.00 60.38 445 ARG A C 1
ATOM 3556 O O . ARG A 1 445 ? 11.948 16.784 21.011 1.00 60.38 445 ARG A O 1
ATOM 3563 N N . LYS A 1 446 ? 12.680 18.700 21.944 1.00 66.81 446 LYS A N 1
ATOM 3564 C CA . LYS A 1 446 ? 13.237 19.257 20.705 1.00 66.81 446 LYS A CA 1
ATOM 3565 C C . LYS A 1 446 ? 14.374 18.390 20.150 1.00 66.81 446 LYS A C 1
ATOM 3567 O O . LYS A 1 446 ? 14.372 18.078 18.965 1.00 66.81 446 LYS A O 1
ATOM 3572 N N . ARG A 1 447 ? 15.293 17.930 21.007 1.00 74.44 447 ARG A N 1
ATOM 3573 C CA . ARG A 1 447 ? 16.408 17.053 20.599 1.00 74.44 447 ARG A CA 1
ATOM 3574 C C . ARG A 1 447 ? 15.961 15.652 20.180 1.00 74.44 447 ARG A C 1
ATOM 3576 O O . ARG A 1 447 ? 16.550 15.086 19.268 1.00 74.44 447 ARG A O 1
ATOM 3583 N N . ILE A 1 448 ? 14.908 15.105 20.792 1.00 65.81 448 ILE A N 1
ATOM 3584 C CA . ILE A 1 448 ? 14.313 13.828 20.362 1.00 65.81 448 ILE A CA 1
ATOM 3585 C C . ILE A 1 448 ? 13.703 13.958 18.963 1.00 65.81 448 ILE A C 1
ATOM 3587 O O . ILE A 1 448 ? 13.953 13.092 18.130 1.00 65.81 448 ILE A O 1
ATOM 3591 N N . ALA A 1 449 ? 12.975 15.044 18.688 1.00 65.56 449 ALA A N 1
ATOM 3592 C CA . ALA A 1 449 ? 12.420 15.298 17.359 1.00 65.56 449 ALA A CA 1
ATOM 3593 C C . ALA A 1 449 ? 13.525 15.444 16.295 1.00 65.56 449 ALA A C 1
ATOM 3595 O O . ALA A 1 449 ? 13.437 14.831 15.237 1.00 65.56 449 ALA A O 1
ATOM 3596 N N . GLU A 1 450 ? 14.602 16.180 16.602 1.00 75.19 450 GLU A N 1
ATOM 3597 C CA . GLU A 1 450 ? 15.777 16.301 15.721 1.00 75.19 450 GLU A CA 1
ATOM 3598 C C . GLU A 1 450 ? 16.442 14.935 15.454 1.00 75.19 450 GLU A C 1
ATOM 3600 O O . GLU A 1 450 ? 16.759 14.603 14.308 1.00 75.19 450 GLU A O 1
ATOM 3605 N N . ARG A 1 451 ? 16.595 14.098 16.492 1.00 75.62 451 ARG A N 1
ATOM 3606 C CA . ARG A 1 451 ? 17.128 12.731 16.364 1.00 75.62 451 ARG A CA 1
ATOM 3607 C C . ARG A 1 451 ? 16.262 11.863 15.452 1.00 75.62 451 ARG A C 1
ATOM 3609 O O . ARG A 1 451 ? 16.804 11.129 14.632 1.00 75.62 451 ARG A O 1
ATOM 3616 N N . GLU A 1 452 ? 14.939 11.930 15.596 1.00 64.38 452 GLU A N 1
ATOM 3617 C CA . GLU A 1 452 ? 14.001 11.181 14.751 1.00 64.38 452 GLU A CA 1
ATOM 3618 C C . GLU A 1 452 ? 14.106 11.621 13.287 1.00 64.38 452 GLU A C 1
ATOM 3620 O O . GLU A 1 452 ? 14.258 10.768 12.416 1.00 64.38 452 GLU A O 1
ATOM 3625 N N . THR A 1 453 ? 14.162 12.929 13.012 1.00 72.44 453 THR A N 1
ATOM 3626 C CA . THR A 1 453 ? 14.330 13.434 11.639 1.00 72.44 453 THR A CA 1
ATOM 3627 C C . THR A 1 453 ? 15.642 12.996 10.986 1.00 72.44 453 THR A C 1
ATOM 3629 O O . THR A 1 453 ? 15.637 12.573 9.831 1.00 72.44 453 THR A O 1
ATOM 3632 N N . ILE A 1 454 ? 16.766 13.035 11.711 1.00 72.81 454 ILE A N 1
ATOM 3633 C CA . ILE A 1 454 ? 18.070 12.600 11.181 1.00 72.81 454 ILE A CA 1
ATOM 3634 C C . ILE A 1 454 ? 18.089 11.082 10.985 1.00 72.81 454 ILE A C 1
ATOM 3636 O O . ILE A 1 454 ? 18.595 10.592 9.978 1.00 72.81 454 ILE A O 1
ATOM 3640 N N . SER A 1 455 ? 17.486 10.322 11.903 1.00 65.62 455 SER A N 1
ATOM 3641 C CA . SER A 1 455 ? 17.365 8.870 11.761 1.00 65.62 455 SER A CA 1
ATOM 3642 C C . SER A 1 455 ? 16.516 8.481 10.548 1.00 65.62 455 SER A C 1
ATOM 3644 O O . SER A 1 455 ? 16.858 7.519 9.865 1.00 65.62 455 SER A O 1
ATOM 3646 N N . GLU A 1 456 ? 15.439 9.214 10.252 1.00 65.81 456 GLU A N 1
ATOM 3647 C CA . GLU A 1 456 ? 14.634 9.013 9.042 1.00 65.81 456 GLU A CA 1
ATOM 3648 C C . GLU A 1 456 ? 15.420 9.339 7.764 1.00 65.81 456 GLU A C 1
ATOM 3650 O O . GLU A 1 456 ? 15.308 8.613 6.774 1.00 65.81 456 GLU A O 1
ATOM 3655 N N . GLN A 1 457 ? 16.248 10.388 7.780 1.00 71.00 457 GLN A N 1
ATOM 3656 C CA . GLN A 1 457 ? 17.115 10.754 6.655 1.00 71.00 457 GLN A CA 1
ATOM 3657 C C . GLN A 1 457 ? 18.196 9.701 6.390 1.00 71.00 457 GLN A C 1
ATOM 3659 O O . GLN A 1 457 ? 18.333 9.255 5.252 1.00 71.00 457 GLN A O 1
ATOM 3664 N N . ILE A 1 458 ? 18.902 9.244 7.432 1.00 68.56 458 ILE A N 1
ATOM 3665 C CA . ILE A 1 458 ? 19.878 8.146 7.332 1.00 68.56 458 ILE A CA 1
ATOM 3666 C C . ILE A 1 458 ? 19.190 6.899 6.787 1.00 68.56 458 ILE A C 1
ATOM 3668 O O . ILE A 1 458 ? 19.670 6.299 5.837 1.00 68.56 458 ILE A O 1
ATOM 3672 N N . TYR A 1 459 ? 18.023 6.549 7.326 1.00 59.19 459 TYR A N 1
ATOM 3673 C CA . TYR A 1 459 ? 17.269 5.375 6.902 1.00 59.19 459 TYR A CA 1
ATOM 3674 C C . TYR A 1 459 ? 16.811 5.444 5.437 1.00 59.19 459 TYR A C 1
ATOM 3676 O O . TYR A 1 459 ? 16.758 4.426 4.737 1.00 59.19 459 TYR A O 1
ATOM 3684 N N . LYS A 1 460 ? 16.467 6.641 4.956 1.00 64.69 460 LYS A N 1
ATOM 3685 C CA . LYS A 1 460 ? 16.117 6.882 3.557 1.00 64.69 460 LYS A CA 1
ATOM 3686 C C . LYS A 1 460 ? 17.332 6.658 2.652 1.00 64.69 460 LYS A C 1
ATOM 3688 O O . LYS A 1 460 ? 17.231 5.856 1.728 1.00 64.69 460 LYS A O 1
ATOM 3693 N N . ILE A 1 461 ? 18.471 7.267 2.981 1.00 62.78 461 ILE A N 1
ATOM 3694 C CA . ILE A 1 461 ? 19.719 7.158 2.209 1.00 62.78 461 ILE A CA 1
ATOM 3695 C C . ILE A 1 461 ? 20.286 5.729 2.266 1.00 62.78 461 ILE A C 1
ATOM 3697 O O . ILE A 1 461 ? 20.647 5.151 1.247 1.00 62.78 461 ILE A O 1
ATOM 3701 N N . GLU A 1 462 ? 20.300 5.090 3.437 1.00 56.41 462 GLU A N 1
ATOM 3702 C CA . GLU A 1 462 ? 20.802 3.723 3.600 1.00 56.41 462 GLU A CA 1
ATOM 3703 C C . GLU A 1 462 ? 19.956 2.707 2.831 1.00 56.41 462 GLU A C 1
ATOM 3705 O O . GLU A 1 462 ? 20.519 1.827 2.182 1.00 56.41 462 GLU A O 1
ATOM 3710 N N . ASN A 1 463 ? 18.624 2.832 2.829 1.00 50.88 463 ASN A N 1
ATOM 3711 C CA . ASN A 1 463 ? 17.779 1.982 1.986 1.00 50.88 463 ASN A CA 1
ATOM 3712 C C . ASN A 1 463 ? 17.969 2.248 0.496 1.00 50.88 463 ASN A C 1
ATOM 3714 O O . ASN A 1 463 ? 17.893 1.306 -0.289 1.00 50.88 463 ASN A O 1
ATOM 3718 N N . GLU A 1 464 ? 18.185 3.502 0.108 1.00 50.97 464 GLU A N 1
ATOM 3719 C CA . GLU A 1 464 ? 18.482 3.877 -1.273 1.00 50.97 464 GLU A CA 1
ATOM 3720 C C . GLU A 1 464 ? 19.821 3.263 -1.722 1.00 50.97 464 GLU A C 1
ATOM 3722 O O . GLU A 1 464 ? 19.866 2.623 -2.770 1.00 50.97 464 GLU A O 1
ATOM 3727 N N . SER A 1 465 ? 20.851 3.266 -0.869 1.00 48.06 465 SER A N 1
ATOM 3728 C CA . SER A 1 465 ? 22.134 2.596 -1.139 1.00 48.06 465 SER A CA 1
ATOM 3729 C C . SER A 1 465 ? 22.052 1.056 -1.107 1.00 48.06 465 SER A C 1
ATOM 3731 O O . SER A 1 465 ? 22.724 0.368 -1.878 1.00 48.06 465 SER A O 1
ATOM 3733 N N . HIS A 1 466 ? 21.196 0.471 -0.259 1.00 42.16 466 HIS A N 1
ATOM 3734 C CA . HIS A 1 466 ? 20.997 -0.983 -0.190 1.00 42.16 466 HIS A CA 1
ATOM 3735 C C . HIS A 1 466 ? 20.279 -1.544 -1.424 1.00 42.16 466 HIS A C 1
ATOM 3737 O O . HIS A 1 466 ? 20.477 -2.711 -1.765 1.00 42.16 466 HIS A O 1
ATOM 3743 N N . ILE A 1 467 ? 19.455 -0.727 -2.092 1.00 43.47 467 ILE A N 1
ATOM 3744 C CA . ILE A 1 467 ? 18.848 -1.055 -3.389 1.00 43.47 467 ILE A CA 1
ATOM 3745 C C . ILE A 1 467 ? 19.932 -1.171 -4.474 1.00 43.47 467 ILE A C 1
ATOM 3747 O O . ILE A 1 467 ? 19.833 -2.059 -5.320 1.00 43.47 467 ILE A O 1
ATOM 3751 N N . VAL A 1 468 ? 20.984 -0.348 -4.397 1.00 42.78 468 VAL A N 1
ATOM 3752 C CA . VAL A 1 468 ? 22.130 -0.332 -5.328 1.00 42.78 468 VAL A CA 1
ATOM 3753 C C . VAL A 1 468 ? 23.116 -1.485 -5.060 1.00 42.78 468 VAL A C 1
ATOM 3755 O O . VAL A 1 468 ? 23.679 -2.045 -5.994 1.00 42.78 468 VAL A O 1
ATOM 3758 N N . LYS A 1 469 ? 23.284 -1.919 -3.800 1.00 41.72 469 LYS A N 1
ATOM 3759 C CA . LYS A 1 469 ? 24.252 -2.968 -3.397 1.00 41.72 469 LYS A CA 1
ATOM 3760 C C . LYS A 1 469 ? 23.764 -4.423 -3.498 1.00 41.72 469 LYS A C 1
ATOM 3762 O O . LYS A 1 469 ? 24.500 -5.334 -3.113 1.00 41.72 469 LYS A O 1
ATOM 3767 N N . LEU A 1 470 ? 22.548 -4.696 -3.979 1.00 43.00 470 LEU A N 1
ATOM 3768 C CA . LEU A 1 470 ? 22.061 -6.073 -4.161 1.00 43.00 470 LEU A CA 1
ATOM 3769 C C . LEU A 1 470 ? 22.760 -6.742 -5.357 1.00 43.00 470 LEU A C 1
ATOM 3771 O O . LEU A 1 470 ? 22.214 -6.825 -6.454 1.00 43.00 470 LEU A O 1
ATOM 3775 N N . ASN A 1 471 ? 23.973 -7.239 -5.119 1.00 47.75 471 ASN A N 1
ATOM 3776 C CA . ASN A 1 471 ? 24.774 -7.976 -6.087 1.00 47.75 471 ASN A CA 1
ATOM 3777 C C . ASN A 1 471 ? 24.170 -9.378 -6.296 1.00 47.75 471 ASN A C 1
ATOM 3779 O O . ASN A 1 471 ? 24.490 -10.334 -5.588 1.00 47.75 471 ASN A O 1
ATOM 3783 N N . TYR A 1 472 ? 23.205 -9.476 -7.208 1.00 52.62 472 TYR A N 1
ATOM 3784 C CA . TYR A 1 472 ? 22.618 -10.738 -7.652 1.00 52.62 472 TYR A CA 1
ATOM 3785 C C . TYR A 1 472 ? 23.360 -11.182 -8.912 1.00 52.62 472 TYR A C 1
ATOM 3787 O O . TYR A 1 472 ? 23.234 -10.546 -9.957 1.00 52.62 472 TYR A O 1
ATOM 3795 N N . ASP A 1 473 ? 24.117 -12.277 -8.842 1.00 57.41 473 ASP A N 1
ATOM 3796 C CA . ASP A 1 473 ? 24.681 -12.868 -10.055 1.00 57.41 473 ASP A CA 1
ATOM 3797 C C . ASP A 1 473 ? 23.539 -13.445 -10.906 1.00 57.41 473 ASP A C 1
ATOM 3799 O O . ASP A 1 473 ? 22.878 -14.424 -10.547 1.00 57.41 473 ASP A O 1
ATOM 3803 N N . TYR A 1 474 ? 23.241 -12.781 -12.022 1.00 62.44 474 TYR A N 1
ATOM 3804 C CA . TYR A 1 474 ? 22.223 -13.236 -12.956 1.00 62.44 474 TYR A CA 1
ATOM 3805 C C . TYR A 1 474 ? 22.742 -14.456 -13.732 1.00 62.44 474 TYR A C 1
ATOM 3807 O O . TYR A 1 474 ? 23.517 -14.308 -14.684 1.00 62.44 474 TYR A O 1
ATOM 3815 N N . ASP A 1 475 ? 22.257 -15.656 -13.397 1.00 73.38 475 ASP A N 1
ATOM 3816 C CA . ASP A 1 475 ? 22.272 -16.780 -14.338 1.00 73.38 475 ASP A CA 1
ATOM 3817 C C . ASP A 1 475 ? 21.170 -16.568 -15.387 1.00 73.38 475 ASP A C 1
ATOM 3819 O O . ASP A 1 475 ? 19.998 -16.922 -15.216 1.00 73.38 475 ASP A O 1
ATOM 3823 N N . ILE A 1 476 ? 21.563 -15.963 -16.505 1.00 77.94 476 ILE A N 1
ATOM 3824 C CA . ILE A 1 476 ? 20.668 -15.596 -17.605 1.00 77.94 476 ILE A CA 1
ATOM 3825 C C . ILE A 1 476 ? 19.990 -16.833 -18.205 1.00 77.94 476 ILE A C 1
ATOM 3827 O O . ILE A 1 476 ? 18.835 -16.744 -18.634 1.00 77.94 476 ILE A O 1
ATOM 3831 N N . LYS A 1 477 ? 20.642 -18.007 -18.192 1.00 79.50 477 LYS A N 1
ATOM 3832 C CA . LYS A 1 477 ? 20.040 -19.251 -18.696 1.00 79.50 477 LYS A CA 1
ATOM 3833 C C . LYS A 1 477 ? 18.919 -19.720 -17.770 1.00 79.50 477 LYS A C 1
ATOM 3835 O O . LYS A 1 477 ? 17.836 -20.054 -18.257 1.00 79.50 477 LYS A O 1
ATOM 3840 N N . ALA A 1 478 ? 19.137 -19.682 -16.456 1.00 80.38 478 ALA A N 1
ATOM 3841 C CA . ALA A 1 478 ? 18.118 -20.036 -15.469 1.00 80.38 478 ALA A CA 1
ATOM 3842 C C . ALA A 1 478 ? 16.934 -19.053 -15.450 1.00 80.38 478 ALA A C 1
ATOM 3844 O O . ALA A 1 478 ? 15.794 -19.479 -15.254 1.00 80.38 478 ALA A O 1
ATOM 3845 N N . ILE A 1 479 ? 17.181 -17.759 -15.683 1.00 81.50 479 ILE A N 1
ATOM 3846 C CA . ILE A 1 479 ? 16.140 -16.716 -15.736 1.00 81.50 479 ILE A CA 1
ATOM 3847 C C . ILE A 1 479 ? 15.319 -16.818 -17.022 1.00 81.50 479 ILE A C 1
ATOM 3849 O O . ILE A 1 479 ? 14.094 -16.706 -16.975 1.00 81.50 479 ILE A O 1
ATOM 3853 N N . SER A 1 480 ? 15.965 -17.080 -18.162 1.00 79.38 480 SER A N 1
ATOM 3854 C CA . SER A 1 480 ? 15.291 -17.247 -19.461 1.00 79.38 480 SER A CA 1
ATOM 3855 C C . SER A 1 480 ? 14.356 -18.466 -19.494 1.00 79.38 480 SER A C 1
ATOM 3857 O O . SER A 1 480 ? 13.501 -18.586 -20.374 1.00 79.38 480 SER A O 1
ATOM 3859 N N . ASN A 1 481 ? 14.490 -19.391 -18.538 1.00 81.69 481 ASN A N 1
ATOM 3860 C CA . ASN A 1 481 ? 13.579 -20.517 -18.395 1.00 81.69 481 ASN A CA 1
ATOM 3861 C C . ASN A 1 481 ? 12.227 -20.061 -17.818 1.00 81.69 481 ASN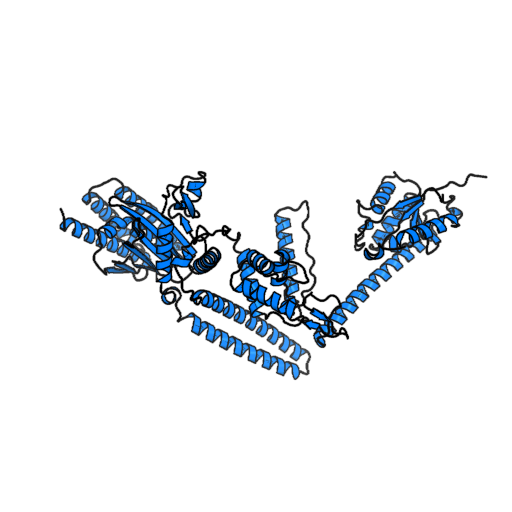 A C 1
ATOM 3863 O O . ASN A 1 481 ? 12.095 -19.773 -16.629 1.00 81.69 481 ASN A O 1
ATOM 3867 N N . GLN A 1 482 ? 11.190 -20.078 -18.657 1.00 78.44 482 GLN A N 1
ATOM 3868 C CA . GLN A 1 482 ? 9.821 -19.669 -18.315 1.00 78.44 482 GLN A CA 1
ATOM 3869 C C . GLN A 1 482 ? 9.189 -20.474 -17.164 1.00 78.44 482 GLN A C 1
ATOM 3871 O O . GLN A 1 482 ? 8.246 -20.000 -16.530 1.00 78.44 482 GLN A O 1
ATOM 3876 N N . ASN A 1 483 ? 9.698 -21.675 -16.867 1.00 77.25 483 ASN A N 1
ATOM 3877 C CA . ASN A 1 483 ? 9.219 -22.488 -15.748 1.00 77.25 483 ASN A CA 1
ATOM 3878 C C . ASN A 1 483 ? 9.780 -22.025 -14.395 1.00 77.25 483 ASN A C 1
ATOM 3880 O O . ASN A 1 483 ? 9.211 -22.355 -13.355 1.00 77.25 483 ASN A O 1
ATOM 3884 N N . ASN A 1 484 ? 10.851 -21.226 -14.382 1.00 80.38 484 ASN A N 1
ATOM 3885 C CA . ASN A 1 484 ? 11.457 -20.716 -13.157 1.00 80.38 484 ASN A CA 1
ATOM 3886 C C . ASN A 1 484 ? 10.753 -19.439 -12.667 1.00 80.38 484 ASN A C 1
ATOM 3888 O O . ASN A 1 484 ? 11.314 -18.343 -12.630 1.00 80.38 484 ASN A O 1
ATOM 3892 N N . THR A 1 485 ? 9.475 -19.571 -12.307 1.00 74.50 485 THR A N 1
ATOM 3893 C CA . THR A 1 485 ? 8.611 -18.425 -11.988 1.00 74.50 485 THR A CA 1
ATOM 3894 C C . THR A 1 485 ? 9.071 -17.647 -10.758 1.00 74.50 485 THR A C 1
ATOM 3896 O O . THR A 1 485 ? 8.837 -16.445 -10.681 1.00 74.50 485 THR A O 1
ATOM 3899 N N . VAL A 1 486 ? 9.707 -18.312 -9.788 1.00 67.00 486 VAL A N 1
ATOM 3900 C CA . VAL A 1 486 ? 10.189 -17.670 -8.555 1.00 67.00 486 VAL A CA 1
ATOM 3901 C C . VAL A 1 486 ? 11.404 -16.793 -8.846 1.00 67.00 486 VAL A C 1
ATOM 3903 O O . VAL A 1 486 ? 11.416 -15.631 -8.443 1.00 67.00 486 VAL A O 1
ATOM 3906 N N . LEU A 1 487 ? 12.395 -17.315 -9.580 1.00 74.38 487 LEU A N 1
ATOM 3907 C CA . LEU A 1 487 ? 13.589 -16.552 -9.946 1.00 74.38 487 LEU A CA 1
ATOM 3908 C C . LEU A 1 487 ? 13.230 -15.364 -10.837 1.00 74.38 487 LEU A C 1
ATOM 3910 O O . LEU A 1 487 ? 13.628 -14.243 -10.541 1.00 74.38 487 LEU A O 1
ATOM 3914 N N . ARG A 1 488 ? 12.389 -15.584 -11.856 1.00 80.06 488 ARG A N 1
ATOM 3915 C CA . ARG A 1 488 ? 11.913 -14.513 -12.744 1.00 80.06 488 ARG A CA 1
ATOM 3916 C C . ARG A 1 488 ? 11.233 -13.391 -11.958 1.00 80.06 488 ARG A C 1
ATOM 3918 O O . ARG A 1 488 ? 11.532 -12.221 -12.190 1.00 80.06 488 ARG A O 1
ATOM 3925 N N . ARG A 1 489 ? 10.387 -13.733 -10.970 1.00 72.81 489 ARG A N 1
ATOM 3926 C CA . ARG A 1 489 ? 9.701 -12.734 -10.127 1.00 72.81 489 ARG A CA 1
ATOM 3927 C C . ARG A 1 489 ? 10.676 -11.887 -9.335 1.00 72.81 489 ARG A C 1
ATOM 3929 O O . ARG A 1 489 ? 10.523 -10.668 -9.320 1.00 72.81 489 ARG A O 1
ATOM 3936 N N . LYS A 1 490 ? 11.677 -12.521 -8.722 1.00 71.31 490 LYS A N 1
ATOM 3937 C CA . LYS A 1 490 ? 12.746 -11.806 -8.020 1.00 71.31 490 LYS A CA 1
ATOM 3938 C C . LYS A 1 490 ? 13.485 -10.878 -8.981 1.00 71.31 490 LYS A C 1
ATOM 3940 O O . LYS A 1 490 ? 13.573 -9.688 -8.707 1.00 71.31 490 LYS A O 1
ATOM 3945 N N . THR A 1 491 ? 13.917 -11.381 -10.138 1.00 75.62 491 THR A N 1
ATOM 3946 C CA . THR A 1 491 ? 14.608 -10.588 -11.166 1.00 75.62 491 THR A CA 1
ATOM 3947 C C . THR A 1 491 ? 13.792 -9.377 -11.619 1.00 75.62 491 THR A C 1
ATOM 3949 O O . THR A 1 491 ? 14.321 -8.276 -11.630 1.00 75.62 491 THR A O 1
ATOM 3952 N N . ASN A 1 492 ? 12.500 -9.526 -11.926 1.00 82.12 492 ASN A N 1
ATOM 3953 C CA . ASN A 1 492 ? 11.640 -8.391 -12.289 1.00 82.12 492 ASN A CA 1
ATOM 3954 C C . ASN A 1 492 ? 11.584 -7.323 -11.188 1.00 82.12 492 ASN A C 1
ATOM 3956 O O . ASN A 1 492 ? 11.652 -6.138 -11.497 1.00 82.12 492 ASN A O 1
ATOM 3960 N N . MET A 1 493 ? 11.474 -7.741 -9.923 1.00 69.00 493 MET A N 1
ATOM 3961 C CA . MET A 1 493 ? 11.451 -6.819 -8.790 1.00 69.00 493 MET A CA 1
ATOM 3962 C C . MET A 1 493 ? 12.772 -6.045 -8.689 1.00 69.00 493 MET A C 1
ATOM 3964 O O . MET A 1 493 ? 12.750 -4.824 -8.554 1.00 69.00 493 MET A O 1
ATOM 3968 N N . HIS A 1 494 ? 13.909 -6.733 -8.842 1.00 72.31 494 HIS A N 1
ATOM 3969 C CA . HIS A 1 494 ? 15.229 -6.098 -8.888 1.00 72.31 494 HIS A CA 1
ATOM 3970 C C . HIS A 1 494 ? 15.338 -5.098 -10.041 1.00 72.31 494 HIS A C 1
ATOM 3972 O O . HIS A 1 494 ? 15.667 -3.937 -9.814 1.00 72.31 494 HIS A O 1
ATOM 3978 N N . LEU A 1 495 ? 14.974 -5.513 -11.257 1.00 77.81 495 LEU A N 1
ATOM 3979 C CA . LEU A 1 495 ? 14.992 -4.642 -12.430 1.00 77.81 495 LEU A CA 1
ATOM 3980 C C . LEU A 1 495 ? 14.100 -3.413 -12.243 1.00 77.81 495 LEU A C 1
ATOM 3982 O O . LEU A 1 495 ? 14.504 -2.319 -12.608 1.00 77.81 495 LEU A O 1
ATOM 3986 N N . SER A 1 496 ? 12.921 -3.557 -11.633 1.00 76.25 496 SER A N 1
ATOM 3987 C CA . SER A 1 496 ? 11.998 -2.435 -11.419 1.00 76.25 496 SER A CA 1
ATOM 3988 C C . SER A 1 496 ? 12.477 -1.393 -10.404 1.00 76.25 496 SER A C 1
ATOM 3990 O O . SER A 1 496 ? 11.983 -0.266 -10.422 1.00 76.25 496 SER A O 1
ATOM 3992 N N . ASN A 1 497 ? 13.430 -1.754 -9.538 1.00 68.94 497 ASN A N 1
ATOM 3993 C CA . ASN A 1 497 ? 14.052 -0.814 -8.607 1.00 68.94 497 ASN A CA 1
ATOM 3994 C C . ASN A 1 497 ? 15.142 0.037 -9.276 1.00 68.94 497 ASN A C 1
ATOM 3996 O O . ASN A 1 497 ? 15.426 1.129 -8.800 1.00 68.94 497 ASN A O 1
ATOM 4000 N N . ILE A 1 498 ? 15.743 -0.466 -10.357 1.00 71.75 498 ILE A N 1
ATOM 4001 C CA . ILE A 1 498 ? 16.838 0.185 -11.094 1.00 71.75 498 ILE A CA 1
ATOM 4002 C C . ILE A 1 498 ? 16.276 0.964 -12.292 1.00 71.75 498 ILE A C 1
ATOM 4004 O O . ILE A 1 498 ? 16.589 2.133 -12.509 1.00 71.75 498 ILE A O 1
ATOM 4008 N N . ILE A 1 499 ? 15.380 0.321 -13.039 1.00 80.38 499 ILE A N 1
ATOM 4009 C CA . ILE A 1 499 ? 14.850 0.785 -14.318 1.00 80.38 499 ILE A CA 1
ATOM 4010 C C . ILE A 1 499 ? 13.430 1.311 -14.124 1.00 80.38 499 ILE A C 1
ATOM 4012 O O . ILE A 1 499 ? 12.549 0.611 -13.610 1.00 80.38 499 ILE A O 1
ATOM 4016 N N . SER A 1 500 ? 13.188 2.534 -14.587 1.00 83.44 500 SER A N 1
ATOM 4017 C CA . SER A 1 500 ? 11.876 3.174 -14.532 1.00 83.44 500 SER A CA 1
ATOM 4018 C C . SER A 1 500 ? 10.981 2.702 -15.680 1.00 83.44 500 SER A C 1
ATOM 4020 O O . SER A 1 500 ? 9.815 2.342 -15.459 1.00 83.44 500 SER A O 1
ATOM 4022 N N . SER A 1 501 ? 11.525 2.619 -16.898 1.00 88.12 501 SER A N 1
ATOM 4023 C CA . SER A 1 501 ? 10.817 2.081 -18.059 1.00 88.12 501 SER A CA 1
ATOM 4024 C C . SER A 1 501 ? 11.757 1.524 -19.129 1.00 88.12 501 SER A C 1
ATOM 4026 O O . SER A 1 501 ? 12.896 1.954 -19.246 1.00 88.12 501 SER A O 1
ATOM 4028 N N . ILE A 1 502 ? 11.263 0.558 -19.907 1.00 92.56 502 ILE A N 1
ATOM 4029 C CA . ILE A 1 502 ? 11.924 0.046 -21.114 1.00 92.56 502 ILE A CA 1
ATOM 4030 C C . ILE A 1 502 ? 10.931 0.187 -22.262 1.00 92.56 502 ILE A C 1
ATOM 4032 O O . ILE A 1 502 ? 9.981 -0.596 -22.352 1.00 92.56 502 ILE A O 1
ATOM 4036 N N . LYS A 1 503 ? 11.100 1.186 -23.122 1.00 91.94 503 LYS A N 1
ATOM 4037 C CA . LYS A 1 503 ? 10.293 1.345 -24.331 1.00 91.94 503 LYS A CA 1
ATOM 4038 C C . LYS A 1 503 ? 10.866 0.471 -25.445 1.00 91.94 503 LYS A C 1
ATOM 4040 O O . LYS A 1 503 ? 12.027 0.611 -25.803 1.00 91.94 503 LYS A O 1
ATOM 4045 N N . CYS A 1 504 ? 10.047 -0.412 -26.006 1.00 92.75 504 CYS A N 1
ATOM 4046 C CA . CYS A 1 504 ? 10.448 -1.325 -27.076 1.00 92.75 504 CYS A CA 1
ATOM 4047 C C . CYS A 1 504 ? 9.712 -0.988 -28.378 1.00 92.75 504 CYS A C 1
ATOM 4049 O O . CYS A 1 504 ? 8.486 -0.808 -28.372 1.00 92.75 504 CYS A O 1
ATOM 4051 N N . GLY A 1 505 ? 10.436 -0.974 -29.497 1.00 90.12 505 GLY A N 1
ATOM 4052 C CA . GLY A 1 505 ? 9.885 -0.758 -30.835 1.00 90.12 505 GLY A CA 1
ATOM 4053 C C . GLY A 1 505 ? 10.611 -1.566 -31.908 1.00 90.12 505 GLY A C 1
ATOM 4054 O O . GLY A 1 505 ? 11.762 -1.958 -31.734 1.00 90.12 505 GLY A O 1
ATOM 4055 N N . ARG A 1 506 ? 9.918 -1.824 -33.021 1.00 89.69 506 ARG A N 1
ATOM 4056 C CA . ARG A 1 506 ? 10.484 -2.412 -34.240 1.00 89.69 506 ARG A CA 1
ATOM 4057 C C . ARG A 1 506 ? 10.289 -1.435 -35.390 1.00 89.69 506 ARG A C 1
ATOM 4059 O O . ARG A 1 506 ? 9.155 -1.015 -35.620 1.00 89.69 506 ARG A O 1
ATOM 4066 N N . PHE A 1 507 ? 11.355 -1.208 -36.147 1.00 83.44 507 PHE A N 1
ATOM 4067 C CA . PHE A 1 507 ? 11.350 -0.427 -37.379 1.00 83.44 507 PHE A CA 1
ATOM 4068 C C . PHE A 1 507 ? 11.931 -1.281 -38.503 1.00 83.44 507 PHE A C 1
ATOM 4070 O O . PHE A 1 507 ? 12.833 -2.088 -38.280 1.00 83.44 507 PHE A O 1
ATOM 4077 N N . ASP A 1 508 ? 11.353 -1.163 -39.691 1.00 82.00 508 ASP A N 1
ATOM 4078 C CA . ASP A 1 508 ? 11.847 -1.844 -40.884 1.00 82.00 508 ASP A CA 1
ATOM 4079 C C . ASP A 1 508 ? 12.450 -0.756 -41.783 1.00 82.00 508 ASP A C 1
ATOM 4081 O O . ASP A 1 508 ? 11.728 0.153 -42.190 1.00 82.00 508 ASP A O 1
ATOM 4085 N N . LEU A 1 509 ? 13.764 -0.824 -41.996 1.00 73.12 509 LEU A N 1
ATOM 4086 C CA . LEU A 1 509 ? 14.560 0.053 -42.856 1.00 73.12 509 LEU A CA 1
ATOM 4087 C C . LEU A 1 509 ? 14.729 -0.581 -44.247 1.00 73.12 509 LEU A C 1
ATOM 4089 O O . LEU A 1 509 ? 14.302 -1.716 -44.481 1.00 73.12 509 LEU A O 1
ATOM 4093 N N . SER A 1 510 ? 15.354 0.151 -45.171 1.00 63.41 510 SER A N 1
ATOM 4094 C CA . SER A 1 510 ? 15.666 -0.298 -46.536 1.00 63.41 510 SER A CA 1
ATOM 4095 C C . SER A 1 510 ? 16.586 -1.523 -46.583 1.00 63.41 510 SER A C 1
ATOM 4097 O O . SER A 1 510 ? 16.432 -2.359 -47.472 1.00 63.41 510 SER A O 1
ATOM 4099 N N . ASP A 1 511 ? 17.502 -1.659 -45.623 1.00 65.31 511 ASP A N 1
ATOM 4100 C CA . ASP A 1 511 ? 18.530 -2.705 -45.567 1.00 65.31 511 ASP A CA 1
ATOM 4101 C C . ASP A 1 511 ? 18.214 -3.840 -44.563 1.00 65.31 511 ASP A C 1
ATOM 4103 O O . ASP A 1 511 ? 18.857 -4.895 -44.576 1.00 65.31 511 ASP A O 1
ATOM 4107 N N . GLY A 1 512 ? 17.195 -3.677 -43.708 1.00 75.38 512 GLY A N 1
ATOM 4108 C CA . GLY A 1 512 ? 16.854 -4.671 -42.695 1.00 75.38 512 GLY A CA 1
ATOM 4109 C C . GLY A 1 512 ? 15.853 -4.229 -41.626 1.00 75.38 512 GLY A C 1
ATOM 4110 O O . GLY A 1 512 ? 15.316 -3.128 -41.614 1.00 75.38 512 GLY A O 1
ATOM 4111 N N . THR A 1 513 ? 15.572 -5.135 -40.687 1.00 84.38 513 THR A N 1
ATOM 4112 C CA . THR A 1 513 ? 14.715 -4.861 -39.522 1.00 84.38 513 THR A CA 1
ATOM 4113 C C . THR A 1 513 ? 15.573 -4.561 -38.300 1.00 84.38 513 THR A C 1
ATOM 4115 O O . THR A 1 513 ? 16.409 -5.390 -37.924 1.00 84.38 513 THR A O 1
ATOM 4118 N N . ILE A 1 514 ? 15.266 -3.461 -37.614 1.00 86.75 514 ILE A N 1
ATOM 4119 C CA . ILE A 1 514 ? 15.908 -3.062 -36.360 1.00 86.75 514 ILE A CA 1
ATOM 4120 C C . ILE A 1 514 ? 14.929 -3.061 -35.183 1.00 86.75 514 ILE A C 1
ATOM 4122 O O . ILE A 1 514 ? 13.727 -2.804 -35.330 1.00 86.75 514 ILE A O 1
ATOM 4126 N N . TYR A 1 515 ? 15.453 -3.337 -33.991 1.00 90.88 515 TYR A N 1
ATOM 4127 C CA . TYR A 1 515 ? 14.756 -3.162 -32.720 1.00 90.88 515 TYR A CA 1
ATOM 4128 C C . TYR A 1 515 ? 15.418 -2.059 -31.907 1.00 90.88 515 TYR A C 1
ATOM 4130 O O . TYR A 1 515 ? 16.641 -2.042 -31.767 1.00 90.88 515 TYR A O 1
ATOM 4138 N N . ILE A 1 516 ? 14.588 -1.183 -31.342 1.00 88.69 516 ILE A N 1
ATOM 4139 C CA . ILE A 1 516 ? 15.009 -0.091 -30.465 1.00 88.69 516 ILE A CA 1
ATOM 4140 C C . ILE A 1 516 ? 14.494 -0.370 -29.054 1.00 88.69 516 ILE A C 1
ATOM 4142 O O . ILE A 1 516 ? 13.304 -0.662 -28.867 1.00 88.69 516 ILE A O 1
ATOM 4146 N N . TYR A 1 517 ? 15.392 -0.269 -28.076 1.00 92.12 517 TYR A N 1
ATOM 4147 C CA . TYR A 1 517 ? 15.090 -0.343 -26.651 1.00 92.12 517 TYR A CA 1
ATOM 4148 C C . TYR A 1 517 ? 15.558 0.942 -25.962 1.00 92.12 517 TYR A C 1
ATOM 4150 O O . TYR A 1 517 ? 16.753 1.123 -25.767 1.00 92.12 517 TYR A O 1
ATOM 4158 N N . ASP A 1 518 ? 14.627 1.817 -25.587 1.00 89.38 518 ASP A N 1
ATOM 4159 C CA . ASP A 1 518 ? 14.894 3.005 -24.760 1.00 89.38 518 ASP A CA 1
ATOM 4160 C C . ASP A 1 518 ? 14.690 2.625 -23.287 1.00 89.38 518 ASP A C 1
ATOM 4162 O O . ASP A 1 518 ? 13.570 2.364 -22.840 1.00 89.38 518 ASP A O 1
ATOM 4166 N N . ILE A 1 519 ? 15.799 2.500 -22.564 1.00 89.56 519 ILE A N 1
ATOM 4167 C CA . ILE A 1 519 ? 15.871 2.169 -21.146 1.00 89.56 519 ILE A CA 1
ATOM 4168 C C . ILE A 1 519 ? 16.051 3.468 -20.373 1.00 89.56 519 ILE A C 1
ATOM 4170 O O . ILE A 1 519 ? 17.074 4.133 -20.495 1.00 89.56 519 ILE A O 1
ATOM 4174 N N . SER A 1 520 ? 15.080 3.800 -19.532 1.00 83.75 520 SER A N 1
ATOM 4175 C CA . SER A 1 520 ? 15.161 4.934 -18.613 1.00 83.75 520 SER A CA 1
ATOM 4176 C C . SER A 1 520 ? 15.379 4.438 -17.183 1.00 83.75 520 SER A C 1
ATOM 4178 O O . SER A 1 520 ? 14.788 3.430 -16.772 1.00 83.75 520 SER A O 1
ATOM 4180 N N . TYR A 1 521 ? 16.194 5.147 -16.406 1.00 81.81 521 TYR A N 1
ATOM 4181 C CA . TYR A 1 521 ? 16.555 4.764 -15.035 1.00 81.81 521 TYR A CA 1
ATOM 4182 C C . TYR A 1 521 ? 15.865 5.666 -14.010 1.00 81.81 521 TYR A C 1
ATOM 4184 O O . TYR A 1 521 ? 15.126 6.584 -14.366 1.00 81.81 521 TYR A O 1
ATOM 4192 N N . HIS A 1 522 ? 16.038 5.356 -12.724 1.00 66.62 522 HIS A N 1
ATOM 4193 C CA . HIS A 1 522 ? 15.548 6.206 -11.631 1.00 66.62 522 HIS A CA 1
ATOM 4194 C C . HIS A 1 522 ? 16.579 7.250 -11.145 1.00 66.62 522 HIS A C 1
ATOM 4196 O O . HIS A 1 522 ? 16.186 8.112 -10.363 1.00 66.62 522 HIS A O 1
ATOM 4202 N N . ARG A 1 523 ? 17.868 7.172 -11.540 1.00 63.59 523 ARG A N 1
ATOM 4203 C CA . ARG A 1 523 ? 18.979 8.066 -11.106 1.00 63.59 523 ARG A CA 1
ATOM 4204 C C . ARG A 1 523 ? 20.093 8.190 -12.171 1.00 63.59 523 ARG A C 1
ATOM 4206 O O . ARG A 1 523 ? 20.061 7.405 -13.109 1.00 63.59 523 ARG A O 1
ATOM 4213 N N . ASP A 1 524 ? 21.012 9.152 -11.980 1.00 57.09 524 ASP A N 1
ATOM 4214 C CA . ASP A 1 524 ? 22.261 9.607 -12.666 1.00 57.09 524 ASP A CA 1
ATOM 4215 C C . ASP A 1 524 ? 22.482 9.371 -14.176 1.00 57.09 524 ASP A C 1
ATOM 4217 O O . ASP A 1 524 ? 23.047 10.227 -14.862 1.00 57.09 524 ASP A O 1
ATOM 4221 N N . VAL A 1 525 ? 22.034 8.254 -14.738 1.00 63.19 525 VAL A N 1
ATOM 4222 C CA . VAL A 1 525 ? 21.902 8.073 -16.185 1.00 63.19 525 VAL A CA 1
ATOM 4223 C C . VAL A 1 525 ? 20.437 8.224 -16.536 1.00 63.19 525 VAL A C 1
ATOM 4225 O O . VAL A 1 525 ? 19.595 7.441 -16.111 1.00 63.19 525 VAL A O 1
ATOM 4228 N N . LEU A 1 526 ? 20.111 9.228 -17.338 1.00 65.38 526 LEU A N 1
ATOM 4229 C CA . LEU A 1 526 ? 18.724 9.484 -17.693 1.00 65.38 526 LEU A CA 1
ATOM 4230 C C . LEU A 1 526 ? 18.211 8.363 -18.592 1.00 65.38 526 LEU A C 1
ATOM 4232 O O . LEU A 1 526 ? 17.149 7.788 -18.321 1.00 65.38 526 LEU A O 1
ATOM 4236 N N . LYS A 1 527 ? 18.991 8.013 -19.626 1.00 79.56 527 LYS A N 1
ATOM 4237 C CA . LYS A 1 527 ? 18.590 7.015 -20.619 1.00 79.56 527 LYS A CA 1
ATOM 4238 C C . LYS A 1 527 ? 19.748 6.288 -21.293 1.00 79.56 527 LYS A C 1
ATOM 4240 O O . LYS A 1 527 ? 20.792 6.870 -21.572 1.00 79.56 527 LYS A O 1
ATOM 4245 N N . HIS A 1 528 ? 19.483 5.040 -21.661 1.00 85.69 528 HIS A N 1
ATOM 4246 C CA . HIS A 1 528 ? 20.242 4.274 -22.642 1.00 85.69 528 HIS A CA 1
ATOM 4247 C C . HIS A 1 528 ? 19.311 3.836 -23.774 1.00 85.69 528 HIS A C 1
ATOM 4249 O O . HIS A 1 528 ? 18.303 3.178 -23.525 1.00 85.69 528 HIS A O 1
ATOM 4255 N N . VAL A 1 529 ? 19.658 4.148 -25.021 1.00 84.62 529 VAL A N 1
ATOM 4256 C CA . VAL A 1 529 ? 18.933 3.675 -26.206 1.00 84.62 529 VAL A CA 1
ATOM 4257 C C . VAL A 1 529 ? 19.781 2.634 -26.915 1.00 84.62 529 VAL A C 1
ATOM 4259 O O . VAL A 1 529 ? 20.873 2.922 -27.397 1.00 84.62 529 VAL A O 1
ATOM 4262 N N . LEU A 1 530 ? 19.276 1.409 -26.984 1.00 87.75 530 LEU A N 1
ATOM 4263 C CA . LEU A 1 530 ? 19.947 0.286 -27.626 1.00 87.75 530 LEU A CA 1
ATOM 4264 C C . LEU A 1 530 ? 19.293 0.010 -28.971 1.00 87.75 530 LEU A C 1
ATOM 4266 O O . LEU A 1 530 ? 18.098 -0.289 -29.031 1.00 87.75 530 LEU A O 1
ATOM 4270 N N . ILE A 1 531 ? 20.086 0.058 -30.036 1.00 85.56 531 ILE A N 1
ATOM 4271 C CA . ILE A 1 531 ? 19.649 -0.247 -31.396 1.00 85.56 531 ILE A CA 1
ATOM 4272 C C . ILE A 1 531 ? 20.274 -1.579 -31.797 1.00 85.56 531 ILE A C 1
ATOM 4274 O O . ILE A 1 531 ? 21.493 -1.759 -31.753 1.00 85.56 531 ILE A O 1
ATOM 4278 N N . THR A 1 532 ? 19.433 -2.531 -32.187 1.00 87.44 532 THR A N 1
ATOM 4279 C CA . THR A 1 532 ? 19.853 -3.892 -32.535 1.00 87.44 532 THR A CA 1
ATOM 4280 C C . THR A 1 532 ? 19.244 -4.355 -33.850 1.00 87.44 532 THR A C 1
ATOM 4282 O O . THR A 1 532 ? 18.221 -3.824 -34.275 1.00 87.44 532 THR A O 1
ATOM 4285 N N . ASP A 1 533 ? 19.832 -5.375 -34.472 1.00 86.25 533 ASP A N 1
ATOM 4286 C CA . ASP A 1 533 ? 19.182 -6.082 -35.580 1.00 86.25 533 ASP A CA 1
ATOM 4287 C C . ASP A 1 533 ? 18.057 -7.027 -35.099 1.00 86.25 533 ASP A C 1
ATOM 4289 O O . ASP A 1 533 ? 17.797 -7.196 -33.905 1.00 86.25 533 ASP A O 1
ATOM 4293 N N . ASN A 1 534 ? 17.385 -7.700 -36.034 1.00 81.69 534 ASN A N 1
ATOM 4294 C CA . ASN A 1 534 ? 16.303 -8.645 -35.735 1.00 81.69 534 ASN A CA 1
ATOM 4295 C C . ASN A 1 534 ? 16.714 -9.892 -34.918 1.00 81.69 534 ASN A C 1
ATOM 4297 O O . ASN A 1 534 ? 15.831 -10.633 -34.472 1.00 81.69 534 ASN A O 1
ATOM 4301 N N . ARG A 1 535 ? 18.017 -10.130 -34.711 1.00 83.06 535 ARG A N 1
ATOM 4302 C CA . ARG A 1 535 ? 18.579 -11.172 -33.834 1.00 83.06 535 ARG A CA 1
ATOM 4303 C C . ARG A 1 535 ? 19.095 -10.603 -32.509 1.00 83.06 535 ARG A C 1
ATOM 4305 O O . ARG A 1 535 ? 19.660 -11.348 -31.715 1.00 83.06 535 ARG A O 1
ATOM 4312 N N . CYS A 1 536 ? 18.842 -9.321 -32.248 1.00 83.88 536 CYS A N 1
ATOM 4313 C CA . CYS A 1 536 ? 19.311 -8.583 -31.081 1.00 83.88 536 CYS A CA 1
ATOM 4314 C C . CYS A 1 536 ? 20.846 -8.473 -30.986 1.00 83.88 536 CYS A C 1
ATOM 4316 O O . CYS A 1 536 ? 21.385 -8.420 -29.882 1.00 83.88 536 CYS A O 1
ATOM 4318 N N . ASN A 1 537 ? 21.560 -8.411 -32.117 1.00 85.12 537 ASN A N 1
ATOM 4319 C CA . ASN A 1 537 ? 22.963 -7.984 -32.107 1.00 85.12 537 ASN A CA 1
ATOM 4320 C C . ASN A 1 537 ? 23.023 -6.454 -32.032 1.00 85.12 537 ASN A C 1
ATOM 4322 O O . ASN A 1 537 ? 22.354 -5.781 -32.821 1.00 85.12 537 ASN A O 1
ATOM 4326 N N . LEU A 1 538 ? 23.812 -5.910 -31.102 1.00 83.62 538 LEU A N 1
ATOM 4327 C CA . LEU A 1 538 ? 23.969 -4.464 -30.918 1.00 83.62 538 LEU A CA 1
ATOM 4328 C C . LEU A 1 538 ? 24.610 -3.827 -32.158 1.00 83.62 538 LEU A C 1
ATOM 4330 O O . LEU A 1 538 ? 25.673 -4.259 -32.597 1.00 83.62 538 LEU A O 1
ATOM 4334 N N . ARG A 1 539 ? 23.950 -2.805 -32.709 1.00 80.56 539 ARG A N 1
ATOM 4335 C CA . ARG A 1 539 ? 24.434 -2.004 -33.844 1.00 80.56 539 ARG A CA 1
ATOM 4336 C C . ARG A 1 539 ? 24.923 -0.640 -33.395 1.00 80.56 539 ARG A C 1
ATOM 4338 O O . ARG A 1 539 ? 25.978 -0.203 -33.826 1.00 80.56 539 ARG A O 1
ATOM 4345 N N . SER A 1 540 ? 24.167 0.003 -32.513 1.00 78.19 540 SER A N 1
ATOM 4346 C CA . SER A 1 540 ? 24.494 1.317 -31.973 1.00 78.19 540 SER A CA 1
ATOM 4347 C C . SER A 1 540 ? 23.888 1.464 -30.579 1.00 78.19 540 SER A C 1
ATOM 4349 O O . SER A 1 540 ? 22.899 0.803 -30.240 1.00 78.19 540 SER A O 1
ATOM 4351 N N . MET A 1 541 ? 24.511 2.304 -29.760 1.00 81.44 541 MET A N 1
ATOM 4352 C CA . MET A 1 541 ? 24.073 2.621 -28.410 1.00 81.44 541 MET A CA 1
ATOM 4353 C C . MET A 1 541 ? 24.152 4.125 -28.214 1.00 81.44 541 MET A C 1
ATOM 4355 O O . MET A 1 541 ? 25.174 4.733 -28.516 1.00 81.44 541 MET A O 1
ATOM 4359 N N . ILE A 1 542 ? 23.082 4.688 -27.667 1.00 80.38 542 ILE A N 1
ATOM 4360 C CA . ILE A 1 542 ? 23.012 6.087 -27.272 1.00 80.38 542 ILE A CA 1
ATOM 4361 C C . ILE A 1 542 ? 22.941 6.145 -25.751 1.00 80.38 542 ILE A C 1
ATOM 4363 O O . ILE A 1 542 ? 22.175 5.397 -25.140 1.00 80.38 542 ILE A O 1
ATOM 4367 N N . THR A 1 543 ? 23.712 7.030 -25.135 1.00 81.62 543 THR A N 1
ATOM 4368 C CA . THR A 1 543 ? 23.674 7.276 -23.690 1.00 81.62 543 THR A CA 1
ATOM 4369 C C . THR A 1 543 ? 23.385 8.742 -23.424 1.00 81.62 543 THR A C 1
ATOM 4371 O O . THR A 1 543 ? 24.053 9.604 -23.986 1.00 81.62 543 THR A O 1
ATOM 4374 N N . ILE A 1 544 ? 22.415 9.014 -22.550 1.00 77.31 544 ILE A N 1
ATOM 4375 C CA . ILE A 1 544 ? 22.093 10.355 -22.055 1.00 77.31 544 ILE A CA 1
ATOM 4376 C C . ILE A 1 544 ? 22.376 10.378 -20.554 1.00 77.31 544 ILE A C 1
ATOM 4378 O O . ILE A 1 544 ? 21.696 9.711 -19.768 1.00 77.31 544 ILE A O 1
ATOM 4382 N N . SER A 1 545 ? 23.394 11.136 -20.160 1.00 75.62 545 SER A N 1
ATOM 4383 C CA . SER A 1 545 ? 23.800 11.306 -18.757 1.00 75.62 545 SER A CA 1
ATOM 4384 C C . SER A 1 545 ? 23.127 12.520 -18.103 1.00 75.62 545 SER A C 1
ATOM 4386 O O . SER A 1 545 ? 22.655 13.415 -18.801 1.00 75.62 545 SER A O 1
ATOM 4388 N N . ASN A 1 546 ? 23.108 12.587 -16.765 1.00 65.56 546 ASN A N 1
ATOM 4389 C CA . ASN A 1 546 ? 22.550 13.730 -16.023 1.00 65.56 546 ASN A CA 1
ATOM 4390 C C . ASN A 1 546 ? 23.277 15.064 -16.301 1.00 65.56 546 ASN A C 1
ATOM 4392 O O . ASN A 1 546 ? 22.684 16.130 -16.190 1.00 65.56 546 ASN A O 1
ATOM 4396 N N . ASN A 1 547 ? 24.535 15.016 -16.755 1.00 64.25 547 ASN A N 1
ATOM 4397 C CA . ASN A 1 547 ? 25.270 16.198 -17.227 1.00 64.25 547 ASN A CA 1
ATOM 4398 C C . ASN A 1 547 ? 24.856 16.622 -18.653 1.00 64.25 547 ASN A C 1
ATOM 4400 O O . ASN A 1 547 ? 25.556 17.404 -19.287 1.00 64.25 547 ASN A O 1
ATOM 4404 N N . CYS A 1 548 ? 23.759 16.070 -19.183 1.00 65.19 548 CYS A N 1
ATOM 4405 C CA . CYS A 1 548 ? 23.263 16.282 -20.543 1.00 65.19 548 CYS A CA 1
ATOM 4406 C C . CYS A 1 548 ? 24.328 16.030 -21.624 1.00 65.19 548 CYS A C 1
ATOM 4408 O O . CYS A 1 548 ? 24.344 16.683 -22.666 1.00 65.19 548 CYS A O 1
ATOM 4410 N N . VAL A 1 549 ? 25.222 15.067 -21.385 1.00 70.56 549 VAL A N 1
ATOM 4411 C CA . VAL A 1 549 ? 26.120 14.562 -22.426 1.00 70.56 549 VAL A CA 1
ATOM 4412 C C . VAL A 1 549 ? 25.404 13.432 -23.152 1.00 70.56 549 VAL A C 1
ATOM 4414 O O . VAL A 1 549 ? 25.050 12.425 -22.524 1.00 70.56 549 VAL A O 1
ATOM 4417 N N . LEU A 1 550 ? 25.200 13.624 -24.453 1.00 77.31 550 LEU A N 1
ATOM 4418 C CA . LEU A 1 550 ? 24.687 12.639 -25.393 1.00 77.31 550 LEU A CA 1
ATOM 4419 C C . LEU A 1 550 ? 25.868 11.942 -26.074 1.00 77.31 550 LEU A C 1
ATOM 4421 O O . LEU A 1 550 ? 26.617 12.561 -26.824 1.00 77.31 550 LEU A O 1
ATOM 4425 N N . ASP A 1 551 ? 26.023 10.649 -25.835 1.00 79.69 551 ASP A N 1
ATOM 4426 C CA . ASP A 1 551 ? 27.027 9.814 -26.496 1.00 79.69 551 ASP A CA 1
ATOM 4427 C C . ASP A 1 551 ? 26.325 8.879 -27.479 1.00 79.69 551 ASP A C 1
ATOM 4429 O O . ASP A 1 551 ? 25.555 8.022 -27.049 1.00 79.69 551 ASP A O 1
ATOM 4433 N N . VAL A 1 552 ? 26.568 9.047 -28.782 1.00 75.44 552 VAL A N 1
ATOM 4434 C CA . VAL A 1 552 ? 26.026 8.184 -29.854 1.00 75.44 552 VAL A CA 1
ATOM 4435 C C . VAL A 1 552 ? 27.056 7.159 -30.356 1.00 75.44 552 VAL A C 1
ATOM 4437 O O . VAL A 1 552 ? 26.882 6.539 -31.405 1.00 75.44 552 VAL A O 1
ATOM 4440 N N . GLY A 1 553 ? 28.163 6.978 -29.630 1.00 74.19 553 GLY A N 1
ATOM 4441 C CA . GLY A 1 553 ? 29.205 5.985 -29.885 1.00 74.19 553 GLY A CA 1
ATOM 4442 C C . GLY A 1 553 ? 30.310 6.439 -30.842 1.00 74.19 553 GLY A C 1
ATOM 4443 O O . GLY A 1 553 ? 31.475 6.116 -30.616 1.00 74.19 553 GLY A O 1
ATOM 4444 N N . TYR A 1 554 ? 29.982 7.182 -31.902 1.00 69.19 554 TYR A N 1
ATOM 4445 C CA . TYR A 1 554 ? 30.976 7.789 -32.808 1.00 69.19 554 TYR A CA 1
ATOM 4446 C C . TYR A 1 554 ? 31.195 9.286 -32.551 1.00 69.19 554 TYR A C 1
ATOM 4448 O O . TYR A 1 554 ? 32.184 9.854 -33.013 1.00 69.19 554 TYR A O 1
ATOM 4456 N N . MET A 1 555 ? 30.301 9.904 -31.783 1.00 74.25 555 MET A N 1
ATOM 4457 C CA . MET A 1 555 ? 30.297 11.323 -31.457 1.00 74.25 555 MET A CA 1
ATOM 4458 C C . MET A 1 555 ? 29.743 11.515 -30.042 1.00 74.25 555 MET A C 1
ATOM 4460 O O . MET A 1 555 ? 28.783 10.847 -29.649 1.00 74.25 555 MET A O 1
ATOM 4464 N N . LYS A 1 556 ? 30.336 12.443 -29.292 1.00 79.19 556 LYS A N 1
ATOM 4465 C CA . LYS A 1 556 ? 29.827 12.929 -28.007 1.00 79.19 556 LYS A CA 1
ATOM 4466 C C . LYS A 1 556 ? 29.412 14.382 -28.138 1.00 79.19 556 LYS A C 1
ATOM 4468 O O . LYS A 1 556 ? 30.165 15.195 -28.664 1.00 79.19 556 LYS A O 1
ATOM 4473 N N . ILE A 1 557 ? 28.229 14.699 -27.634 1.00 71.06 557 ILE A N 1
ATOM 4474 C CA . ILE A 1 557 ? 27.674 16.048 -27.605 1.00 71.06 557 ILE A CA 1
ATOM 4475 C C . ILE A 1 557 ? 27.447 16.415 -26.142 1.00 71.06 557 ILE A C 1
ATOM 4477 O O . ILE A 1 557 ? 26.556 15.879 -25.489 1.00 71.06 557 ILE A O 1
ATOM 4481 N N . ASP A 1 558 ? 28.262 17.326 -25.625 1.00 72.81 558 ASP A N 1
ATOM 4482 C CA . ASP A 1 558 ? 28.054 17.961 -24.328 1.00 72.81 558 ASP A CA 1
ATOM 4483 C C . ASP A 1 558 ? 27.148 19.183 -24.519 1.00 72.81 558 ASP A C 1
ATOM 4485 O O . ASP A 1 558 ? 27.574 20.223 -25.034 1.00 72.81 558 ASP A O 1
ATOM 4489 N N . ILE A 1 559 ? 25.876 19.027 -24.145 1.00 64.62 559 ILE A N 1
ATOM 4490 C CA . ILE A 1 559 ? 24.838 20.035 -24.380 1.00 64.62 559 ILE A CA 1
ATOM 4491 C C . ILE A 1 559 ? 25.039 21.257 -23.473 1.00 64.62 559 ILE A C 1
ATOM 4493 O O . ILE A 1 559 ? 24.803 22.380 -23.923 1.00 64.62 559 ILE A O 1
ATOM 4497 N N . LEU A 1 560 ? 25.503 21.060 -22.232 1.00 60.16 560 LEU A N 1
ATOM 4498 C CA . LEU A 1 560 ? 25.691 22.141 -21.255 1.00 60.16 560 LEU A CA 1
ATOM 4499 C C . LEU A 1 560 ? 26.954 22.957 -21.533 1.00 60.16 560 LEU A C 1
ATOM 4501 O O . LEU A 1 560 ? 26.935 24.175 -21.390 1.00 60.16 560 LEU A O 1
ATOM 4505 N N . ASN A 1 561 ? 28.046 22.301 -21.936 1.00 60.09 561 ASN A N 1
ATOM 4506 C CA . ASN A 1 561 ? 29.320 22.971 -22.215 1.00 60.09 561 ASN A CA 1
ATOM 4507 C C . ASN A 1 561 ? 29.516 23.321 -23.695 1.00 60.09 561 ASN A C 1
ATOM 4509 O O . ASN A 1 561 ? 30.561 23.868 -24.052 1.00 60.09 561 ASN A O 1
ATOM 4513 N N . HIS A 1 562 ? 28.533 23.014 -24.545 1.00 57.50 562 HIS A N 1
ATOM 4514 C CA . HIS A 1 562 ? 28.525 23.321 -25.976 1.00 57.50 562 HIS A CA 1
ATOM 4515 C C . HIS A 1 562 ? 29.737 22.751 -26.721 1.00 57.50 562 HIS A C 1
ATOM 4517 O O . HIS A 1 562 ? 30.438 23.465 -27.436 1.00 57.50 562 HIS A O 1
ATOM 4523 N N . ARG A 1 563 ? 30.013 21.458 -26.528 1.00 62.38 563 ARG A N 1
ATOM 4524 C CA . ARG A 1 563 ? 31.139 20.781 -27.185 1.00 62.38 563 ARG A CA 1
ATOM 4525 C C . ARG A 1 563 ? 30.664 19.560 -27.946 1.00 62.38 563 ARG A C 1
ATOM 4527 O O . ARG A 1 563 ? 29.975 18.713 -27.387 1.00 62.38 563 ARG A O 1
ATOM 4534 N N . VAL A 1 564 ? 31.095 19.456 -29.198 1.00 66.56 564 VAL A N 1
ATOM 4535 C CA . VAL A 1 564 ? 30.953 18.245 -30.006 1.00 66.56 564 VAL A CA 1
ATOM 4536 C C . VAL A 1 564 ? 32.332 17.636 -30.196 1.00 66.56 564 VAL A C 1
ATOM 4538 O O . VAL A 1 564 ? 33.255 18.295 -30.670 1.00 66.56 564 VAL A O 1
ATOM 4541 N N . GLU A 1 565 ? 32.476 16.375 -29.813 1.00 74.25 565 GLU A N 1
ATOM 4542 C CA . GLU A 1 565 ? 33.701 15.606 -29.982 1.00 74.25 565 GLU A CA 1
ATOM 4543 C C . GLU A 1 565 ? 33.425 14.416 -30.901 1.00 74.25 565 GLU A C 1
ATOM 4545 O O . GLU A 1 565 ? 32.654 13.513 -30.568 1.00 74.25 565 GLU A O 1
ATOM 4550 N N . MET A 1 566 ? 34.068 14.408 -32.067 1.00 71.38 566 MET A N 1
ATOM 4551 C CA . MET A 1 566 ? 34.050 13.268 -32.981 1.00 71.38 566 MET A CA 1
ATOM 4552 C C . MET A 1 566 ? 35.077 12.235 -32.520 1.00 71.38 566 MET A C 1
ATOM 4554 O O . MET A 1 566 ? 36.277 12.495 -32.527 1.00 71.38 566 MET A O 1
ATOM 4558 N N . ILE A 1 567 ? 34.602 11.050 -32.138 1.00 78.00 567 ILE A N 1
ATOM 4559 C CA . ILE A 1 567 ? 35.443 9.942 -31.664 1.00 78.00 567 ILE A CA 1
ATOM 4560 C C . ILE A 1 567 ? 35.955 9.124 -32.853 1.00 78.00 567 ILE A C 1
ATOM 4562 O O . ILE A 1 567 ? 37.114 8.714 -32.887 1.00 78.00 567 ILE A O 1
ATOM 4566 N N . ARG A 1 568 ? 35.079 8.858 -33.829 1.00 80.06 568 ARG A N 1
ATOM 4567 C CA . ARG A 1 568 ? 35.393 8.116 -35.059 1.00 80.06 568 ARG A CA 1
ATOM 4568 C C . ARG A 1 568 ? 34.418 8.473 -36.179 1.00 80.06 568 ARG A C 1
ATOM 4570 O O . ARG A 1 568 ? 33.391 9.099 -35.939 1.00 80.06 568 ARG A O 1
ATOM 4577 N N . GLN A 1 569 ? 34.712 8.012 -37.391 1.00 69.56 569 GLN A N 1
ATOM 4578 C CA . GLN A 1 569 ? 33.778 8.120 -38.514 1.00 69.56 569 GLN A CA 1
ATOM 4579 C C . GLN A 1 569 ? 32.527 7.238 -38.292 1.00 69.56 569 GLN A C 1
ATOM 4581 O O . GLN A 1 569 ? 32.653 6.136 -37.728 1.00 69.56 569 GLN A O 1
ATOM 4586 N N . PRO A 1 570 ? 31.331 7.706 -38.704 1.00 67.06 570 PRO A N 1
ATOM 4587 C CA . PRO A 1 570 ? 30.097 6.936 -38.608 1.00 67.06 570 PRO A CA 1
ATOM 4588 C C . PRO A 1 570 ? 30.069 5.809 -39.648 1.00 67.06 570 PRO A C 1
ATOM 4590 O O . PRO A 1 570 ? 30.610 5.921 -40.745 1.00 67.06 570 PRO A O 1
ATOM 4593 N N . SER A 1 571 ? 29.428 4.700 -39.299 1.00 67.81 571 SER A N 1
ATOM 4594 C CA . SER A 1 571 ? 29.114 3.615 -40.235 1.00 67.81 571 SER A CA 1
ATOM 4595 C C . SER A 1 571 ? 27.851 3.920 -41.048 1.00 67.81 571 SER A C 1
ATOM 4597 O O . SER A 1 571 ? 27.040 4.746 -40.640 1.00 67.81 571 SER A O 1
ATOM 4599 N N . VAL A 1 572 ? 27.637 3.209 -42.164 1.00 65.00 572 VAL A N 1
ATOM 4600 C CA . VAL A 1 572 ? 26.442 3.361 -43.027 1.00 65.00 572 VAL A CA 1
ATOM 4601 C C . VAL A 1 572 ? 25.141 3.295 -42.217 1.00 65.00 572 VAL A C 1
ATOM 4603 O O . VAL A 1 572 ? 24.306 4.187 -42.314 1.00 65.00 572 VAL A O 1
ATOM 4606 N N . THR A 1 573 ? 25.009 2.301 -41.334 1.00 63.75 573 THR A N 1
ATOM 4607 C CA . THR A 1 573 ? 23.837 2.164 -40.457 1.00 63.75 573 THR A CA 1
ATOM 4608 C C . THR A 1 573 ? 23.678 3.346 -39.496 1.00 63.75 573 THR A C 1
ATOM 4610 O O . THR A 1 573 ? 22.560 3.739 -39.193 1.00 63.75 573 THR A O 1
ATOM 4613 N N . GLU A 1 574 ? 24.768 3.928 -38.991 1.00 66.69 574 GLU A N 1
ATOM 4614 C CA . GLU A 1 574 ? 24.690 5.107 -38.114 1.00 66.69 574 GLU A CA 1
ATOM 4615 C C . GLU A 1 574 ? 24.239 6.350 -38.903 1.00 66.69 574 GLU A C 1
ATOM 4617 O O . GLU A 1 574 ? 23.430 7.130 -38.408 1.00 66.69 574 GLU A O 1
ATOM 4622 N N . VAL A 1 575 ? 24.657 6.495 -40.162 1.00 66.81 575 VAL A N 1
ATOM 4623 C CA . VAL A 1 575 ? 24.214 7.590 -41.044 1.00 66.81 575 VAL A CA 1
ATOM 4624 C C . VAL A 1 575 ? 22.725 7.472 -41.376 1.00 66.81 575 VAL A C 1
ATOM 4626 O O . VAL A 1 575 ? 21.979 8.443 -41.239 1.00 66.81 575 VAL A O 1
ATOM 4629 N N . GLU A 1 576 ? 22.247 6.280 -41.722 1.00 63.59 576 GLU A N 1
ATOM 4630 C CA . GLU A 1 576 ? 20.818 6.037 -41.974 1.00 63.59 576 GLU A CA 1
ATOM 4631 C C . GLU A 1 576 ? 19.947 6.276 -40.725 1.00 63.59 576 GLU A C 1
ATOM 4633 O O . GLU A 1 576 ? 18.773 6.642 -40.829 1.00 63.59 576 GLU A O 1
ATOM 4638 N N . MET A 1 577 ? 20.531 6.147 -39.529 1.00 65.38 577 MET A N 1
ATOM 4639 C CA . MET A 1 577 ? 19.866 6.368 -38.242 1.00 65.38 577 MET A CA 1
ATOM 4640 C C . MET A 1 577 ? 19.890 7.826 -37.766 1.00 65.38 577 MET A C 1
ATOM 4642 O O . MET A 1 577 ? 19.394 8.116 -36.674 1.00 65.38 577 MET A O 1
ATOM 4646 N N . THR A 1 578 ? 20.368 8.765 -38.590 1.00 64.69 578 THR A N 1
ATOM 4647 C CA . THR A 1 578 ? 20.453 10.196 -38.242 1.00 64.69 578 THR A CA 1
ATOM 4648 C C . THR A 1 578 ? 19.122 10.763 -37.736 1.00 64.69 578 THR A C 1
ATOM 4650 O O . THR A 1 578 ? 19.111 11.513 -36.764 1.00 64.69 578 THR A O 1
ATOM 4653 N N . LYS A 1 579 ? 17.977 10.361 -38.311 1.00 63.38 579 LYS A N 1
ATOM 4654 C CA . LYS A 1 579 ? 16.647 10.804 -37.838 1.00 63.38 579 LYS A CA 1
ATOM 4655 C C . LYS A 1 579 ? 16.380 10.414 -36.379 1.00 63.38 579 LYS A C 1
ATOM 4657 O O . LYS A 1 579 ? 15.909 11.240 -35.606 1.00 63.38 579 LYS A O 1
ATOM 4662 N N . VAL A 1 580 ? 16.741 9.192 -35.992 1.00 66.56 580 VAL A N 1
ATOM 4663 C CA . VAL A 1 580 ? 16.590 8.699 -34.615 1.00 66.56 580 VAL A CA 1
ATOM 4664 C C . VAL A 1 580 ? 17.550 9.432 -33.678 1.00 66.56 580 VAL A C 1
ATOM 4666 O O . VAL A 1 580 ? 17.169 9.806 -32.573 1.00 66.56 580 VAL A O 1
ATOM 4669 N N . TYR A 1 581 ? 18.781 9.703 -34.118 1.00 68.62 581 TYR A N 1
ATOM 4670 C CA . TYR A 1 581 ? 19.730 10.493 -33.329 1.00 68.62 581 TYR A CA 1
ATOM 4671 C C . TYR A 1 581 ? 19.248 11.923 -33.090 1.00 68.62 581 TYR A C 1
ATOM 4673 O O . TYR A 1 581 ? 19.363 12.414 -31.971 1.00 68.62 581 TYR A O 1
ATOM 4681 N N . LEU A 1 582 ? 18.650 12.563 -34.097 1.00 64.50 582 LEU A N 1
ATOM 4682 C CA . LEU A 1 582 ? 18.074 13.902 -33.969 1.00 64.50 582 LEU A CA 1
ATOM 4683 C C . LEU A 1 582 ? 16.875 13.938 -33.006 1.00 64.50 582 LEU A C 1
ATOM 4685 O O . LEU A 1 582 ? 16.745 14.895 -32.245 1.00 64.50 582 LEU A O 1
ATOM 4689 N N . GLU A 1 583 ? 16.032 12.900 -32.984 1.00 68.94 583 GLU A N 1
ATOM 4690 C CA . GLU A 1 583 ? 14.943 12.778 -31.999 1.00 68.94 583 GLU A CA 1
ATOM 4691 C C . GLU A 1 583 ? 15.481 12.739 -30.560 1.00 68.94 583 GLU A C 1
ATOM 4693 O O . GLU A 1 583 ? 15.023 13.498 -29.706 1.00 68.94 583 GLU A O 1
ATOM 4698 N N . TYR A 1 584 ? 16.494 11.911 -30.289 1.00 69.81 584 TYR A N 1
ATOM 4699 C CA . TYR A 1 584 ? 17.085 11.814 -28.949 1.00 69.81 584 TYR A CA 1
ATOM 4700 C C . TYR A 1 584 ? 17.955 13.018 -28.578 1.00 69.81 584 TYR A C 1
ATOM 4702 O O . TYR A 1 584 ? 18.066 13.351 -27.399 1.00 69.81 584 TYR A O 1
ATOM 4710 N N . LEU A 1 585 ? 18.534 13.706 -29.563 1.00 65.38 585 LEU A N 1
ATOM 4711 C CA . LEU A 1 585 ? 19.195 14.990 -29.354 1.00 65.38 585 LEU A CA 1
ATOM 4712 C C . LEU A 1 585 ? 18.187 16.056 -28.905 1.00 65.38 585 LEU A C 1
ATOM 4714 O O . LEU A 1 585 ? 18.452 16.764 -27.936 1.00 65.38 585 LEU A O 1
ATOM 4718 N N . ASN A 1 586 ? 17.017 16.136 -29.550 1.00 65.12 586 ASN A N 1
ATOM 4719 C CA . ASN A 1 586 ? 15.932 17.022 -29.119 1.00 65.12 586 ASN A CA 1
ATOM 4720 C C . ASN A 1 586 ? 15.469 16.703 -27.694 1.00 65.12 586 ASN A C 1
ATOM 4722 O O . ASN A 1 586 ? 15.314 17.619 -26.892 1.00 65.12 586 ASN A O 1
ATOM 4726 N N . GLU A 1 587 ? 15.320 15.423 -27.352 1.00 66.00 587 GLU A N 1
ATOM 4727 C CA . GLU A 1 587 ? 14.966 15.016 -25.989 1.00 66.00 587 GLU A CA 1
ATOM 4728 C C . GLU A 1 587 ? 16.056 15.399 -24.968 1.00 66.00 587 GLU A C 1
ATOM 4730 O O . GLU A 1 587 ? 15.750 15.903 -23.889 1.00 66.00 587 GLU A O 1
ATOM 4735 N N . GLY A 1 588 ? 17.339 15.238 -25.313 1.00 63.12 588 GLY A N 1
ATOM 4736 C CA . GLY A 1 588 ? 18.454 15.710 -24.486 1.00 63.12 588 GLY A CA 1
ATOM 4737 C C . GLY A 1 588 ? 18.419 17.224 -24.244 1.00 63.12 588 GLY A C 1
ATOM 4738 O O . GLY A 1 588 ? 18.699 17.679 -23.136 1.00 63.12 588 GLY A O 1
ATOM 4739 N N . PHE A 1 589 ? 18.014 18.003 -25.251 1.00 61.53 589 PHE A N 1
ATOM 4740 C CA . PHE A 1 589 ? 17.780 19.437 -25.095 1.00 61.53 589 PHE A CA 1
ATOM 4741 C C . PHE A 1 589 ? 16.595 19.733 -24.170 1.00 61.53 589 PHE A C 1
ATOM 4743 O O . PHE A 1 589 ? 16.742 20.572 -23.289 1.00 61.53 589 PHE A O 1
ATOM 4750 N N . GLU A 1 590 ? 15.445 19.068 -24.329 1.00 63.88 590 GLU A N 1
ATOM 4751 C CA . GLU A 1 590 ? 14.276 19.263 -23.450 1.00 63.88 590 GLU A CA 1
ATOM 4752 C C . GLU A 1 590 ? 14.627 19.052 -21.972 1.00 63.88 590 GLU A C 1
ATOM 4754 O O . GLU A 1 590 ? 14.295 19.886 -21.133 1.00 63.88 590 GLU A O 1
ATOM 4759 N N . ILE A 1 591 ? 15.386 17.998 -21.670 1.00 62.16 591 ILE A N 1
ATOM 4760 C CA . ILE A 1 591 ? 15.873 17.698 -20.318 1.00 62.16 591 ILE A CA 1
ATOM 4761 C C . ILE A 1 591 ? 16.800 18.809 -19.803 1.00 62.16 591 ILE A C 1
ATOM 4763 O O . ILE A 1 591 ? 16.647 19.266 -18.670 1.00 62.16 591 ILE A O 1
ATOM 4767 N N . ALA A 1 592 ? 17.751 19.270 -20.623 1.00 58.00 592 ALA A N 1
ATOM 4768 C CA . ALA A 1 592 ? 18.633 20.376 -20.251 1.00 58.00 592 ALA A CA 1
ATOM 4769 C C . ALA A 1 592 ? 17.847 21.675 -19.970 1.00 58.00 592 ALA A C 1
ATOM 4771 O O . ALA A 1 592 ? 18.264 22.476 -19.136 1.00 58.00 592 ALA A O 1
ATOM 4772 N N . PHE A 1 593 ? 16.699 21.869 -20.631 1.00 52.22 593 PHE A N 1
ATOM 4773 C CA . PHE A 1 593 ? 15.816 23.021 -20.434 1.00 52.22 593 PHE A CA 1
ATOM 4774 C C . PHE A 1 593 ? 14.910 22.908 -19.202 1.00 52.22 593 PHE A C 1
ATOM 4776 O O . PHE A 1 593 ? 14.681 23.926 -18.557 1.00 52.22 593 PHE A O 1
ATOM 4783 N N . GLU A 1 594 ? 14.441 21.717 -18.811 1.00 51.69 594 GLU A N 1
ATOM 4784 C CA . GLU A 1 594 ? 13.705 21.535 -17.541 1.00 51.69 594 GLU A CA 1
ATOM 4785 C C . GLU A 1 594 ? 14.550 21.913 -16.310 1.00 51.69 594 GLU A C 1
ATOM 4787 O O . GLU A 1 594 ? 14.011 22.273 -15.263 1.00 51.69 594 GLU A O 1
ATOM 4792 N N . LEU A 1 595 ? 15.878 21.883 -16.439 1.00 50.88 595 LEU A N 1
ATOM 4793 C CA . LEU A 1 595 ? 16.818 22.317 -15.407 1.00 50.88 595 LEU A CA 1
ATOM 4794 C C . LEU A 1 595 ? 17.026 23.850 -15.369 1.00 50.88 595 LEU A C 1
ATOM 4796 O O . LEU A 1 595 ? 17.699 24.335 -14.458 1.00 50.88 595 LEU A O 1
ATOM 4800 N N . ILE A 1 596 ? 16.466 24.621 -16.319 1.00 44.59 596 ILE A N 1
ATOM 4801 C CA . ILE A 1 596 ? 16.714 26.066 -16.496 1.00 44.59 596 ILE A CA 1
ATOM 4802 C C . ILE A 1 596 ? 15.397 26.831 -16.786 1.00 44.59 596 ILE A C 1
ATOM 4804 O O . ILE A 1 596 ? 15.038 27.038 -17.939 1.00 44.59 596 ILE A O 1
ATOM 4808 N N . ASP A 1 597 ? 14.727 27.262 -15.707 1.00 42.91 597 ASP A N 1
ATOM 4809 C CA . ASP A 1 597 ? 13.686 28.312 -15.525 1.00 42.91 597 ASP A CA 1
ATOM 4810 C C . ASP A 1 597 ? 12.541 28.537 -16.568 1.00 42.91 597 ASP A C 1
ATOM 4812 O O . ASP A 1 597 ? 12.725 28.595 -17.784 1.00 42.91 597 ASP A O 1
ATOM 4816 N N . GLU A 1 598 ? 11.319 28.789 -16.066 1.00 40.84 598 GLU A N 1
ATOM 4817 C CA . GLU A 1 598 ? 10.028 28.767 -16.805 1.00 40.84 598 GLU A CA 1
ATOM 4818 C C . GLU A 1 598 ? 9.879 29.769 -17.979 1.00 40.84 598 GLU A C 1
ATOM 4820 O O . GLU A 1 598 ? 9.025 29.579 -18.853 1.00 40.84 598 GLU A O 1
ATOM 4825 N N . GLU A 1 599 ? 10.685 30.833 -18.062 1.00 42.88 599 GLU A N 1
ATOM 4826 C CA . GLU A 1 599 ? 10.578 31.835 -19.140 1.00 42.88 599 GLU A CA 1
ATOM 4827 C C . GLU A 1 599 ? 11.060 31.322 -20.514 1.00 42.88 599 GLU A C 1
ATOM 4829 O O . GLU A 1 599 ? 10.621 31.828 -21.553 1.00 42.88 599 GLU A O 1
ATOM 4834 N N . VAL A 1 600 ? 11.897 30.277 -20.550 1.00 44.66 600 VAL A N 1
ATOM 4835 C CA . VAL A 1 600 ? 12.487 29.710 -21.782 1.00 44.66 600 VAL A CA 1
ATOM 4836 C C . VAL A 1 600 ? 11.483 28.850 -22.572 1.00 44.66 600 VAL A C 1
ATOM 4838 O O . VAL A 1 600 ? 11.534 28.791 -23.805 1.00 44.66 600 VAL A O 1
ATOM 4841 N N . ILE A 1 601 ? 10.491 28.269 -21.888 1.00 41.88 601 ILE A N 1
ATOM 4842 C CA . ILE A 1 601 ? 9.458 27.385 -22.463 1.00 41.88 601 ILE A CA 1
ATOM 4843 C C . ILE A 1 601 ? 8.609 28.106 -23.530 1.00 41.88 601 ILE A C 1
ATOM 4845 O O . ILE A 1 601 ? 8.236 27.517 -24.544 1.00 41.88 601 ILE A O 1
ATOM 4849 N N . LYS A 1 602 ? 8.363 29.415 -23.376 1.00 44.84 602 LYS A N 1
ATOM 4850 C CA . LYS A 1 602 ? 7.592 30.212 -24.354 1.00 44.84 602 LYS A CA 1
ATOM 4851 C C . LYS A 1 602 ? 8.323 30.433 -25.679 1.00 44.84 602 LYS A C 1
ATOM 4853 O O . LYS A 1 602 ? 7.679 30.583 -26.715 1.00 44.84 602 LYS A O 1
ATOM 4858 N N . VAL A 1 603 ? 9.655 30.469 -25.657 1.00 44.34 603 VAL A N 1
ATOM 4859 C CA . VAL A 1 603 ? 10.483 30.648 -26.863 1.00 44.34 603 VAL A CA 1
ATOM 4860 C C . VAL A 1 603 ? 10.613 29.322 -27.627 1.00 44.34 603 VAL A C 1
ATOM 4862 O O . VAL A 1 603 ? 10.635 29.310 -28.858 1.00 44.34 603 VAL A O 1
ATOM 4865 N N . LEU A 1 604 ? 10.617 28.200 -26.902 1.00 44.06 604 LEU A N 1
ATOM 4866 C CA . LEU A 1 604 ? 10.635 26.835 -27.435 1.00 44.06 604 LEU A CA 1
ATOM 4867 C C . LEU A 1 604 ? 9.394 26.489 -28.274 1.00 44.06 604 LEU A C 1
ATOM 4869 O O . LEU A 1 604 ? 9.534 25.894 -29.340 1.00 44.06 604 LEU A O 1
ATOM 4873 N N . ASP A 1 605 ? 8.207 26.926 -27.854 1.00 46.06 605 ASP A N 1
ATOM 4874 C CA . ASP A 1 605 ? 6.938 26.625 -28.539 1.00 46.06 605 ASP A CA 1
ATOM 4875 C C . ASP A 1 605 ? 6.838 27.276 -29.940 1.00 46.06 605 ASP A C 1
ATOM 4877 O O . ASP A 1 605 ? 6.190 26.773 -30.860 1.00 46.06 605 ASP A O 1
ATOM 4881 N N . VAL A 1 606 ? 7.553 28.389 -30.137 1.00 46.81 606 VAL A N 1
ATOM 4882 C CA . VAL A 1 606 ? 7.669 29.080 -31.433 1.00 46.81 606 VAL A CA 1
ATOM 4883 C C . VAL A 1 606 ? 8.703 28.405 -32.343 1.00 46.81 606 VAL A C 1
ATOM 4885 O O . VAL A 1 606 ? 8.539 28.399 -33.564 1.00 46.81 606 VAL A O 1
ATOM 4888 N N . LEU A 1 607 ? 9.758 27.822 -31.766 1.00 44.44 607 LEU A N 1
ATOM 4889 C CA . LEU A 1 607 ? 10.832 27.149 -32.504 1.00 44.44 607 LEU A CA 1
ATOM 4890 C C . LEU A 1 607 ? 10.464 25.726 -32.924 1.00 44.44 607 LEU A C 1
ATOM 4892 O O . LEU A 1 607 ? 10.775 25.344 -34.051 1.00 44.44 607 LEU A O 1
ATOM 4896 N N . SER A 1 608 ? 9.752 24.979 -32.077 1.00 46.31 608 SER A N 1
ATOM 4897 C CA . SER A 1 608 ? 9.273 23.626 -32.393 1.00 46.31 608 SER A CA 1
ATOM 4898 C C . SER A 1 608 ? 8.427 23.618 -33.676 1.00 46.31 608 SER A C 1
ATOM 4900 O O . SER A 1 608 ? 8.698 22.862 -34.606 1.00 46.31 608 SER A O 1
ATOM 4902 N N . LYS A 1 609 ? 7.534 24.609 -33.824 1.00 52.25 609 LYS A N 1
ATOM 4903 C CA . LYS A 1 609 ? 6.724 24.820 -35.039 1.00 52.25 609 LYS A CA 1
ATOM 4904 C C . LYS A 1 609 ? 7.531 25.103 -36.307 1.00 52.25 609 LYS A C 1
ATOM 4906 O O . LYS A 1 609 ? 7.036 24.862 -37.401 1.00 52.25 609 LYS A O 1
ATOM 4911 N N . LYS A 1 610 ? 8.746 25.651 -36.200 1.00 48.56 610 LYS A N 1
ATOM 4912 C CA . LYS A 1 610 ? 9.615 25.914 -37.362 1.00 48.56 610 LYS A CA 1
ATOM 4913 C C . LYS A 1 610 ? 10.504 24.718 -37.711 1.00 48.56 610 LYS A C 1
ATOM 4915 O O . LYS A 1 610 ? 10.825 24.534 -38.880 1.00 48.56 610 LYS A O 1
ATOM 4920 N N . VAL A 1 611 ? 10.863 23.890 -36.728 1.00 44.03 611 VAL A N 1
ATOM 4921 C CA . VAL A 1 611 ? 11.566 22.615 -36.949 1.00 44.03 611 VAL A CA 1
ATOM 4922 C C . VAL A 1 611 ? 10.638 21.581 -37.594 1.00 44.03 611 VAL A C 1
ATOM 4924 O O . VAL A 1 611 ? 11.072 20.866 -38.492 1.00 44.03 611 VAL A O 1
ATOM 4927 N N . GLU A 1 612 ? 9.350 21.563 -37.239 1.00 49.84 612 GLU A N 1
ATOM 4928 C CA . GLU A 1 612 ? 8.333 20.749 -37.931 1.00 49.84 612 GLU A CA 1
ATOM 4929 C C . GLU A 1 612 ? 8.226 21.088 -39.431 1.00 49.84 612 GLU A C 1
ATOM 4931 O O . GLU A 1 612 ? 8.048 20.195 -40.260 1.00 49.84 612 GLU A O 1
ATOM 4936 N N . VAL A 1 613 ? 8.409 22.361 -39.809 1.00 49.91 613 VAL A N 1
ATOM 4937 C CA . VAL A 1 613 ? 8.435 22.783 -41.223 1.00 49.91 613 VAL A CA 1
ATOM 4938 C C . VAL A 1 613 ? 9.650 22.197 -41.949 1.00 49.91 613 VAL A C 1
ATOM 4940 O O . VAL A 1 613 ? 9.490 21.636 -43.027 1.00 49.91 613 VAL A O 1
ATOM 4943 N N . LEU A 1 614 ? 10.840 22.217 -41.341 1.00 45.81 614 LEU A N 1
ATOM 4944 C CA . LEU A 1 614 ? 12.032 21.567 -41.910 1.00 45.81 614 LEU A CA 1
ATOM 4945 C C . LEU A 1 614 ? 11.870 20.043 -42.032 1.00 45.81 614 LEU A C 1
ATOM 4947 O O . LEU A 1 614 ? 12.308 19.446 -43.013 1.00 45.81 614 LEU A O 1
ATOM 4951 N N . GLN A 1 615 ? 11.219 19.400 -41.059 1.00 45.53 615 GLN A N 1
ATOM 4952 C CA . GLN A 1 615 ? 10.942 17.960 -41.097 1.00 45.53 615 GLN A CA 1
ATOM 4953 C C . GLN A 1 615 ? 10.021 17.570 -42.260 1.00 45.53 615 GLN A C 1
ATOM 4955 O O . GLN A 1 615 ? 10.185 16.484 -42.819 1.00 45.53 615 GLN A O 1
ATOM 4960 N N . SER A 1 616 ? 9.092 18.450 -42.649 1.00 49.34 616 SER A N 1
ATOM 4961 C CA . SER A 1 616 ? 8.224 18.224 -43.808 1.00 49.34 616 SER A CA 1
ATOM 4962 C C . SER A 1 616 ? 8.993 18.255 -45.136 1.00 49.34 616 SER A C 1
ATOM 4964 O O . SER A 1 616 ? 8.765 17.397 -45.985 1.00 49.34 616 SER A O 1
ATOM 4966 N N . THR A 1 617 ? 10.000 19.123 -45.274 1.00 46.00 617 THR A N 1
ATOM 4967 C CA . THR A 1 617 ? 10.842 19.203 -46.479 1.00 46.00 617 THR A CA 1
ATOM 4968 C C . THR A 1 617 ? 11.700 17.945 -46.690 1.00 46.00 617 THR A C 1
ATOM 4970 O O . THR A 1 617 ? 11.873 17.474 -47.812 1.00 46.00 617 THR A O 1
ATOM 4973 N N . PHE A 1 618 ? 12.181 17.322 -45.607 1.00 45.50 618 PHE A N 1
ATOM 4974 C CA . PHE A 1 618 ? 12.930 16.054 -45.656 1.00 45.50 618 PHE A CA 1
ATOM 4975 C C . PHE A 1 618 ? 12.062 14.815 -45.971 1.00 45.50 618 PHE A C 1
ATOM 4977 O O . PHE A 1 618 ? 12.601 13.710 -46.100 1.00 45.50 618 PHE A O 1
ATOM 4984 N N . ALA A 1 619 ? 10.733 14.953 -46.052 1.00 42.59 619 ALA A N 1
ATOM 4985 C CA . ALA A 1 619 ? 9.809 13.848 -46.311 1.00 42.59 619 ALA A CA 1
ATOM 4986 C C . ALA A 1 619 ? 9.452 13.668 -47.801 1.00 42.59 619 ALA A C 1
ATOM 4988 O O . ALA A 1 619 ? 9.040 12.573 -48.181 1.00 42.59 619 ALA A O 1
ATOM 4989 N N . GLU A 1 620 ? 9.634 14.690 -48.646 1.00 41.44 620 GLU A N 1
ATOM 4990 C CA . GLU A 1 620 ? 9.097 14.711 -50.022 1.00 41.44 620 GLU A CA 1
ATOM 4991 C C . GLU A 1 620 ? 10.101 14.334 -51.136 1.00 41.44 620 GLU A C 1
ATOM 4993 O O . GLU A 1 620 ? 9.766 14.383 -52.315 1.00 41.44 620 GLU A O 1
ATOM 4998 N N . GLY A 1 621 ? 11.308 13.861 -50.799 1.00 48.69 621 GLY A N 1
ATOM 4999 C CA . GLY A 1 621 ? 12.264 13.344 -51.798 1.00 48.69 621 GLY A CA 1
ATOM 5000 C C . GLY A 1 621 ? 12.993 14.422 -52.613 1.00 48.69 621 GLY A C 1
ATOM 5001 O O . GLY A 1 621 ? 13.393 14.170 -53.748 1.00 48.69 621 GLY A O 1
ATOM 5002 N N . HIS A 1 622 ? 13.161 15.613 -52.038 1.00 46.22 622 HIS A N 1
ATOM 5003 C CA . HIS A 1 622 ? 13.859 16.742 -52.656 1.00 46.22 622 HIS A CA 1
ATOM 5004 C C . HIS A 1 622 ? 15.361 16.491 -52.880 1.00 46.22 622 HIS A C 1
ATOM 5006 O O . HIS A 1 622 ? 16.002 15.734 -52.149 1.00 46.22 622 HIS A O 1
ATOM 5012 N N . ASN A 1 623 ? 15.920 17.158 -53.898 1.00 49.22 623 ASN A N 1
ATOM 5013 C CA . ASN A 1 623 ? 17.347 17.138 -54.235 1.00 49.22 623 ASN A CA 1
ATOM 5014 C C . ASN A 1 623 ? 18.178 17.773 -53.097 1.00 49.22 623 ASN A C 1
ATOM 5016 O O . ASN A 1 623 ? 17.757 18.757 -52.490 1.00 49.22 623 ASN A O 1
ATOM 5020 N N . ILE A 1 624 ? 19.369 17.230 -52.828 1.00 45.75 624 ILE A N 1
ATOM 5021 C CA . ILE A 1 624 ? 20.312 17.679 -51.790 1.00 45.75 624 ILE A CA 1
ATOM 5022 C C . ILE A 1 624 ? 20.605 19.187 -51.896 1.00 45.75 624 ILE A C 1
ATOM 5024 O O . ILE A 1 624 ? 20.701 19.858 -50.870 1.00 45.75 624 ILE A O 1
ATOM 5028 N N . ASP A 1 625 ? 20.640 19.750 -53.107 1.00 44.28 625 ASP A N 1
ATOM 5029 C CA . ASP A 1 625 ? 20.821 21.195 -53.328 1.00 44.28 625 ASP A CA 1
ATOM 5030 C C . ASP A 1 625 ? 19.643 22.062 -52.836 1.00 44.28 625 ASP A C 1
ATOM 5032 O O . ASP A 1 625 ? 19.843 23.202 -52.412 1.00 44.28 625 ASP A O 1
ATOM 5036 N N . GLU A 1 626 ? 18.408 21.549 -52.865 1.00 48.03 626 GLU A N 1
ATOM 5037 C CA . GLU A 1 626 ? 17.234 22.255 -52.325 1.00 48.03 626 GLU A CA 1
ATOM 5038 C C . GLU A 1 626 ? 17.217 22.200 -50.795 1.00 48.03 626 GLU A C 1
ATOM 5040 O O . GLU A 1 626 ? 16.956 23.208 -50.141 1.00 48.03 626 GLU A O 1
ATOM 5045 N N . VAL A 1 627 ? 17.610 21.058 -50.225 1.00 49.16 627 VAL A N 1
ATOM 5046 C CA . VAL A 1 627 ? 17.789 20.893 -48.777 1.00 49.16 627 VAL A CA 1
ATOM 5047 C C . VAL A 1 627 ? 18.872 21.841 -48.248 1.00 49.16 627 VAL A C 1
ATOM 5049 O O . VAL A 1 627 ? 18.679 22.475 -47.212 1.00 49.16 627 VAL A O 1
ATOM 5052 N N . LEU A 1 628 ? 19.986 21.994 -48.973 1.00 46.91 628 LEU A N 1
ATOM 5053 C CA . LEU A 1 628 ? 21.057 22.935 -48.625 1.00 46.91 628 LEU A CA 1
ATOM 5054 C C . LEU A 1 628 ? 20.576 24.395 -48.659 1.00 46.91 628 LEU A C 1
ATOM 5056 O O . LEU A 1 628 ? 20.885 25.161 -47.746 1.00 46.91 628 LEU A O 1
ATOM 5060 N N . LYS A 1 629 ? 19.754 24.766 -49.647 1.00 52.00 629 LYS A N 1
ATOM 5061 C CA . LYS A 1 629 ? 19.139 26.102 -49.732 1.00 52.00 629 LYS A CA 1
ATOM 5062 C C . LYS A 1 629 ? 18.194 26.404 -48.574 1.00 52.00 629 LYS A C 1
ATOM 5064 O O . LYS A 1 629 ? 18.206 27.522 -48.061 1.00 52.00 629 LYS A O 1
ATOM 5069 N N . ASP A 1 630 ? 17.396 25.432 -48.149 1.00 50.00 630 ASP A N 1
ATOM 5070 C CA . ASP A 1 630 ? 16.458 25.614 -47.039 1.00 50.00 630 ASP A CA 1
ATOM 5071 C C . ASP A 1 630 ? 17.179 25.687 -45.686 1.00 50.00 630 ASP A C 1
ATOM 5073 O O . ASP A 1 630 ? 16.808 26.487 -44.821 1.00 50.00 630 ASP A O 1
ATOM 5077 N N . VAL A 1 631 ? 18.273 24.936 -45.522 1.00 48.16 631 VAL A N 1
ATOM 5078 C CA . VAL A 1 631 ? 19.178 25.056 -44.369 1.00 48.16 631 VAL A CA 1
ATOM 5079 C C . VAL A 1 631 ? 19.840 26.440 -44.336 1.00 48.16 631 VAL A C 1
ATOM 5081 O O . VAL A 1 631 ? 19.806 27.104 -43.296 1.00 48.16 631 VAL A O 1
ATOM 5084 N N . GLU A 1 632 ? 20.363 26.936 -45.462 1.00 49.38 632 GLU A N 1
ATOM 5085 C CA . GLU A 1 632 ? 20.918 28.295 -45.569 1.00 49.38 632 GLU A CA 1
ATOM 5086 C C . GLU A 1 632 ? 19.865 29.383 -45.303 1.00 49.38 632 GLU A C 1
ATOM 5088 O O . GLU A 1 632 ? 20.144 30.369 -44.611 1.00 49.38 632 GLU A O 1
ATOM 5093 N N . ALA A 1 633 ? 18.632 29.202 -45.786 1.00 51.22 633 ALA A N 1
ATOM 5094 C CA . ALA A 1 633 ? 17.527 30.126 -45.548 1.00 51.22 633 ALA A CA 1
ATOM 5095 C C . ALA A 1 633 ? 17.172 30.203 -44.056 1.00 51.22 633 ALA A C 1
ATOM 5097 O O . ALA A 1 633 ? 17.021 31.304 -43.509 1.00 51.22 633 ALA A O 1
ATOM 5098 N N . VAL A 1 634 ? 17.119 29.061 -43.367 1.00 49.19 634 VAL A N 1
ATOM 5099 C CA . VAL A 1 634 ? 16.894 29.002 -41.918 1.00 49.19 634 VAL A CA 1
ATOM 5100 C C . VAL A 1 634 ? 18.039 29.670 -41.156 1.00 49.19 634 VAL A C 1
ATOM 5102 O O . VAL A 1 634 ? 17.773 30.520 -40.305 1.00 49.19 634 VAL A O 1
ATOM 5105 N N . ILE A 1 635 ? 19.297 29.406 -41.517 1.00 47.50 635 ILE A N 1
ATOM 5106 C CA . ILE A 1 635 ? 20.473 30.062 -40.920 1.00 47.50 635 ILE A CA 1
ATOM 5107 C C . ILE A 1 635 ? 20.426 31.589 -41.123 1.00 47.50 635 ILE A C 1
ATOM 5109 O O . ILE A 1 635 ? 20.627 32.349 -40.170 1.00 47.50 635 ILE A O 1
ATOM 5113 N N . SER A 1 636 ? 20.085 32.063 -42.327 1.00 49.81 636 SER A N 1
ATOM 5114 C CA . SER A 1 636 ? 20.002 33.500 -42.641 1.00 49.81 636 SER A CA 1
ATOM 5115 C C . SER A 1 636 ? 18.908 34.228 -41.849 1.00 49.81 636 SER A C 1
ATOM 5117 O O . SER A 1 636 ? 19.062 35.400 -41.503 1.00 49.81 636 SER A O 1
ATOM 5119 N N . THR A 1 637 ? 17.834 33.515 -41.495 1.00 48.34 637 THR A N 1
ATOM 5120 C CA . THR A 1 637 ? 16.702 34.043 -40.718 1.00 48.34 637 THR A CA 1
ATOM 5121 C C . THR A 1 637 ? 16.983 34.041 -39.211 1.00 48.34 637 THR A C 1
ATOM 5123 O O . THR A 1 637 ? 16.431 34.855 -38.469 1.00 48.34 637 THR A O 1
ATOM 5126 N N . LEU A 1 638 ? 17.850 33.140 -38.742 1.00 44.38 638 LEU A N 1
ATOM 5127 C CA . LEU A 1 638 ? 18.209 32.984 -37.331 1.00 44.38 638 LEU A CA 1
ATOM 5128 C C . LEU A 1 638 ? 19.304 33.959 -36.882 1.00 44.38 638 LEU A C 1
ATOM 5130 O O . LEU A 1 638 ? 19.245 34.458 -35.758 1.00 44.38 638 LEU A O 1
ATOM 5134 N N . ASN A 1 639 ? 20.246 34.306 -37.763 1.00 47.44 639 ASN A N 1
ATOM 5135 C CA . ASN A 1 639 ? 21.340 35.246 -37.475 1.00 47.44 639 ASN A CA 1
ATOM 5136 C C . ASN A 1 639 ? 20.884 36.615 -36.905 1.00 47.44 639 ASN A C 1
ATOM 5138 O O . ASN A 1 639 ? 21.484 37.081 -35.933 1.00 47.44 639 ASN A O 1
ATOM 5142 N N . PRO A 1 640 ? 19.801 37.251 -37.399 1.00 44.16 640 PRO A N 1
ATOM 5143 C CA . PRO A 1 640 ? 19.260 38.477 -36.807 1.00 44.16 640 PRO A CA 1
ATOM 5144 C C . PRO A 1 640 ? 18.618 38.265 -35.426 1.00 44.16 640 PRO A C 1
ATOM 5146 O O . PRO A 1 640 ? 18.726 39.133 -34.564 1.00 44.16 640 PRO A O 1
ATOM 5149 N N . MET A 1 641 ? 17.974 37.113 -35.188 1.00 41.81 641 MET A N 1
ATOM 5150 C CA . MET A 1 641 ? 17.335 36.795 -33.900 1.00 41.81 641 MET A CA 1
ATOM 5151 C C . MET A 1 641 ? 18.384 36.518 -32.810 1.00 41.81 641 MET A C 1
ATOM 5153 O O . MET A 1 641 ? 18.218 36.964 -31.672 1.00 41.81 641 MET A O 1
ATOM 5157 N N . ILE A 1 642 ? 19.494 35.870 -33.184 1.00 44.56 642 ILE A N 1
ATOM 5158 C CA . ILE A 1 642 ? 20.699 35.658 -32.363 1.00 44.56 642 ILE A CA 1
ATOM 5159 C C . ILE A 1 642 ? 21.310 36.998 -31.926 1.00 44.56 642 ILE A C 1
ATOM 5161 O O . ILE A 1 642 ? 21.690 37.143 -30.768 1.00 44.56 642 ILE A O 1
ATOM 5165 N N . ALA A 1 643 ? 21.338 38.001 -32.810 1.00 42.75 643 ALA A N 1
ATOM 5166 C CA . ALA A 1 643 ? 21.876 39.330 -32.503 1.00 42.75 643 ALA A CA 1
ATOM 5167 C C . ALA A 1 643 ? 21.040 40.122 -31.472 1.00 42.75 643 ALA A C 1
ATOM 5169 O O . ALA A 1 643 ? 21.560 41.023 -30.816 1.00 42.75 643 ALA A O 1
ATOM 5170 N N . THR A 1 644 ? 19.7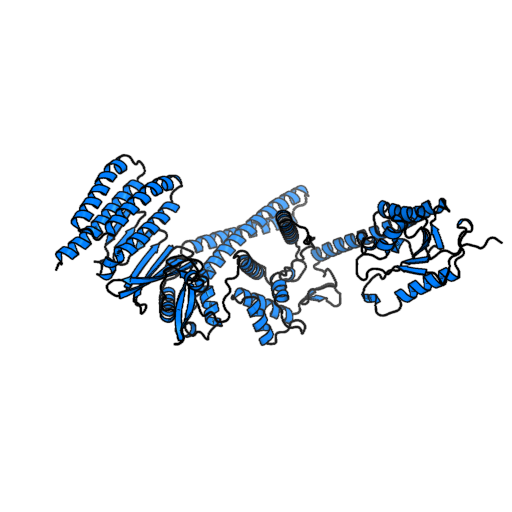55 39.790 -31.307 1.00 38.41 644 THR A N 1
ATOM 5171 C CA . THR A 1 644 ? 18.837 40.457 -30.360 1.00 38.41 644 THR A CA 1
ATOM 5172 C C . THR A 1 644 ? 18.585 39.685 -29.061 1.00 38.41 644 THR A C 1
ATOM 5174 O O . THR A 1 644 ? 18.014 40.241 -28.120 1.00 38.41 644 THR A O 1
ATOM 5177 N N . CYS A 1 645 ? 18.993 38.416 -28.977 1.00 40.62 645 CYS A N 1
ATOM 5178 C CA . CYS A 1 645 ? 18.742 37.571 -27.813 1.00 40.62 645 CYS A CA 1
ATOM 5179 C C . CYS A 1 645 ? 19.822 37.805 -26.743 1.00 40.62 645 CYS A C 1
ATOM 5181 O O . CYS A 1 645 ? 20.991 37.535 -26.974 1.00 40.62 645 CYS A O 1
ATOM 5183 N N . ARG A 1 646 ? 19.463 38.308 -25.555 1.00 40.00 646 ARG A N 1
ATOM 5184 C CA . ARG A 1 646 ? 20.433 38.568 -24.465 1.00 40.00 646 ARG A CA 1
ATOM 5185 C C . ARG A 1 646 ? 20.765 37.336 -23.609 1.00 40.00 646 ARG A C 1
ATOM 5187 O O . ARG A 1 646 ? 21.503 37.466 -22.639 1.00 40.00 646 ARG A O 1
ATOM 5194 N N . ASN A 1 647 ? 20.207 36.168 -23.933 1.00 44.56 647 ASN A N 1
ATOM 5195 C CA . ASN A 1 647 ? 20.421 34.928 -23.187 1.00 44.56 647 ASN A CA 1
ATOM 5196 C C . ASN A 1 647 ? 21.471 34.058 -23.901 1.00 44.56 647 ASN A C 1
ATOM 5198 O O . ASN A 1 647 ? 21.216 33.534 -24.989 1.00 44.56 647 ASN A O 1
ATOM 5202 N N . GLU A 1 648 ? 22.654 33.926 -23.293 1.00 44.19 648 GLU A N 1
ATOM 5203 C CA . GLU A 1 648 ? 23.813 33.250 -23.889 1.00 44.19 648 GLU A CA 1
ATOM 5204 C C . GLU A 1 648 ? 23.529 31.782 -24.250 1.00 44.19 648 GLU A C 1
ATOM 5206 O O . GLU A 1 648 ? 23.946 31.347 -25.321 1.00 44.19 648 GLU A O 1
ATOM 5211 N N . LEU A 1 649 ? 22.737 31.044 -23.463 1.00 42.16 649 LEU A N 1
ATOM 5212 C CA . LEU A 1 649 ? 22.390 29.635 -23.727 1.00 42.16 649 LEU A CA 1
ATOM 5213 C C . LEU A 1 649 ? 21.575 29.438 -25.020 1.00 42.16 649 LEU A C 1
ATOM 5215 O O . LEU A 1 649 ? 21.752 28.446 -25.726 1.00 42.16 649 LEU A O 1
ATOM 5219 N N . ILE A 1 650 ? 20.715 30.398 -25.380 1.00 44.53 650 ILE A N 1
ATOM 5220 C CA . ILE A 1 650 ? 19.908 30.341 -26.613 1.00 44.53 650 ILE A CA 1
ATOM 5221 C C . ILE A 1 650 ? 20.787 30.608 -27.841 1.00 44.53 650 ILE A C 1
ATOM 5223 O O . ILE A 1 650 ? 20.680 29.898 -28.841 1.00 44.53 650 ILE A O 1
ATOM 5227 N N . ILE A 1 651 ? 21.704 31.578 -27.753 1.00 47.34 651 ILE A N 1
ATOM 5228 C CA . ILE A 1 651 ? 22.716 31.837 -28.792 1.00 47.34 651 ILE A CA 1
ATOM 5229 C C . ILE A 1 651 ? 23.591 30.595 -29.010 1.00 47.34 651 ILE A C 1
ATOM 5231 O O . ILE A 1 651 ? 23.891 30.238 -30.151 1.00 47.34 651 ILE A O 1
ATOM 5235 N N . HIS A 1 652 ? 23.976 29.917 -27.929 1.00 49.28 652 HIS A N 1
ATOM 5236 C CA . HIS A 1 652 ? 24.819 28.728 -28.001 1.00 49.28 652 HIS A CA 1
ATOM 5237 C C . HIS A 1 652 ? 24.068 27.496 -28.526 1.00 49.28 652 HIS A C 1
ATOM 5239 O O . HIS A 1 652 ? 24.658 26.735 -29.287 1.00 49.28 652 HIS A O 1
ATOM 5245 N N . ARG A 1 653 ? 22.758 27.341 -28.260 1.00 46.81 653 ARG A N 1
ATOM 5246 C CA . ARG A 1 653 ? 21.918 26.322 -28.925 1.00 46.81 653 ARG A CA 1
ATOM 5247 C C . ARG A 1 653 ? 21.914 26.493 -30.442 1.00 46.81 653 ARG A C 1
ATOM 5249 O O . ARG A 1 653 ? 22.022 25.504 -31.158 1.00 46.81 653 ARG A O 1
ATOM 5256 N N . PHE A 1 654 ? 21.801 27.725 -30.939 1.00 47.03 654 PHE A N 1
ATOM 5257 C CA . PHE A 1 654 ? 21.835 27.974 -32.381 1.00 47.03 654 PHE A CA 1
ATOM 5258 C C . PHE A 1 654 ? 23.198 27.666 -32.994 1.00 47.03 654 PHE A C 1
ATOM 5260 O O . PHE A 1 654 ? 23.246 27.054 -34.054 1.00 47.03 654 PHE A O 1
ATOM 5267 N N . LYS A 1 655 ? 24.295 28.015 -32.313 1.00 50.28 655 LYS A N 1
ATOM 5268 C CA . LYS A 1 655 ? 25.643 27.640 -32.762 1.00 50.28 655 LYS A CA 1
ATOM 5269 C C . LYS A 1 655 ? 25.845 26.128 -32.765 1.00 50.28 655 LYS A C 1
ATOM 5271 O O . LYS A 1 655 ? 26.273 25.600 -33.779 1.00 50.28 655 LYS A O 1
ATOM 5276 N N . LEU A 1 656 ? 25.457 25.434 -31.694 1.00 48.53 656 LEU A N 1
ATOM 5277 C CA . LEU A 1 656 ? 25.612 23.983 -31.574 1.00 48.53 656 LEU A CA 1
ATOM 5278 C C . LEU A 1 656 ? 24.738 23.228 -32.586 1.00 48.53 656 LEU A C 1
ATOM 5280 O O . LEU A 1 656 ? 25.182 22.241 -33.162 1.00 48.53 656 LEU A O 1
ATOM 5284 N N . LEU A 1 657 ? 23.512 23.699 -32.845 1.00 48.38 657 LEU A N 1
ATOM 5285 C CA . LEU A 1 657 ? 22.647 23.148 -33.890 1.00 48.38 657 LEU A CA 1
ATOM 5286 C C . LEU A 1 657 ? 23.258 23.377 -35.280 1.00 48.38 657 LEU A C 1
ATOM 5288 O O . LEU A 1 657 ? 23.323 22.437 -36.062 1.00 48.38 657 LEU A O 1
ATOM 5292 N N . CYS A 1 658 ? 23.751 24.587 -35.571 1.00 48.78 658 CYS A N 1
ATOM 5293 C CA . CYS A 1 658 ? 24.441 24.888 -36.827 1.00 48.78 658 CYS A CA 1
ATOM 5294 C C . CYS A 1 658 ? 25.707 24.040 -37.002 1.00 48.78 658 CYS A C 1
ATOM 5296 O O . CYS A 1 658 ? 25.903 23.486 -38.074 1.00 48.78 658 CYS A O 1
ATOM 5298 N N . GLU A 1 659 ? 26.527 23.880 -35.962 1.00 52.22 659 GLU A N 1
ATOM 5299 C CA . GLU A 1 659 ? 27.726 23.035 -35.982 1.00 52.22 659 GLU A CA 1
ATOM 5300 C C . GLU A 1 659 ? 27.367 21.556 -36.158 1.00 52.22 659 GLU A C 1
ATOM 5302 O O . GLU A 1 659 ? 27.983 20.867 -36.962 1.00 52.22 659 GLU A O 1
ATOM 5307 N N . THR A 1 660 ? 26.326 21.065 -35.480 1.00 45.56 660 THR A N 1
ATOM 5308 C CA . THR A 1 660 ? 25.859 19.675 -35.629 1.00 45.56 660 THR A CA 1
ATOM 5309 C C . THR A 1 660 ? 25.340 19.424 -37.044 1.00 45.56 660 THR A C 1
ATOM 5311 O O . THR A 1 660 ? 25.679 18.415 -37.656 1.00 45.56 660 THR A O 1
ATOM 5314 N N . VAL A 1 661 ? 24.564 20.360 -37.599 1.00 51.03 661 VAL A N 1
ATOM 5315 C CA . VAL A 1 661 ? 24.084 20.294 -38.985 1.00 51.03 661 VAL A CA 1
ATOM 5316 C C . VAL A 1 661 ? 25.251 20.380 -39.972 1.00 51.03 661 VAL A C 1
ATOM 5318 O O . VAL A 1 661 ? 25.274 19.596 -40.911 1.00 51.03 661 VAL A O 1
ATOM 5321 N N . GLN A 1 662 ? 26.254 21.233 -39.736 1.00 50.91 662 GLN A N 1
ATOM 5322 C CA . GLN A 1 662 ? 27.465 21.335 -40.564 1.00 50.91 662 GLN A CA 1
ATOM 5323 C C . GLN A 1 662 ? 28.337 20.076 -40.505 1.00 50.91 662 GLN A C 1
ATOM 5325 O O . GLN A 1 662 ? 28.906 19.677 -41.515 1.00 50.91 662 GLN A O 1
ATOM 5330 N N . VAL A 1 663 ? 28.441 19.419 -39.350 1.00 51.03 663 VAL A N 1
ATOM 5331 C CA . VAL A 1 663 ? 29.166 18.147 -39.209 1.00 51.03 663 VAL A CA 1
ATOM 5332 C C . VAL A 1 663 ? 28.416 17.016 -39.917 1.00 51.03 663 VAL A C 1
ATOM 5334 O O . VAL A 1 663 ? 29.041 16.204 -40.598 1.00 51.03 663 VAL A O 1
ATOM 5337 N N . ILE A 1 664 ? 27.082 16.984 -39.826 1.00 49.25 664 ILE A N 1
ATOM 5338 C CA . ILE A 1 664 ? 26.243 16.056 -40.603 1.00 49.25 664 ILE A CA 1
ATOM 5339 C C . ILE A 1 664 ? 26.382 16.343 -42.108 1.00 49.25 664 ILE A C 1
ATOM 5341 O O . ILE A 1 664 ? 26.507 15.412 -42.899 1.00 49.25 664 ILE A O 1
ATOM 5345 N N . GLU A 1 665 ? 26.422 17.615 -42.509 1.00 49.50 665 GLU A N 1
ATOM 5346 C CA . GLU A 1 665 ? 26.641 18.056 -43.890 1.00 49.50 665 GLU A CA 1
ATOM 5347 C C . GLU A 1 665 ? 28.018 17.628 -44.412 1.00 49.50 665 GLU A C 1
ATOM 5349 O O . GLU A 1 665 ? 28.111 17.092 -45.511 1.00 49.50 665 GLU A O 1
ATOM 5354 N N . GLN A 1 666 ? 29.081 17.801 -43.623 1.00 52.81 666 GLN A N 1
ATOM 5355 C CA . GLN A 1 666 ? 30.435 17.361 -43.969 1.00 52.81 666 GLN A CA 1
ATOM 5356 C C . GLN A 1 666 ? 30.545 15.836 -44.033 1.00 52.81 666 GLN A C 1
ATOM 5358 O O . GLN A 1 666 ? 31.196 15.318 -44.935 1.00 52.81 666 GLN A O 1
ATOM 5363 N N . GLY A 1 667 ? 29.883 15.110 -43.127 1.00 46.03 667 GLY A N 1
ATOM 5364 C CA . GLY A 1 667 ? 29.806 13.648 -43.168 1.00 46.03 667 GLY A CA 1
ATOM 5365 C C . GLY A 1 667 ? 29.074 13.136 -44.411 1.00 46.03 667 GLY A C 1
ATOM 5366 O O . GLY A 1 667 ? 29.568 12.236 -45.085 1.00 46.03 667 GLY A O 1
ATOM 5367 N N . ASN A 1 668 ? 27.945 13.755 -44.767 1.00 46.22 668 ASN A N 1
ATOM 5368 C CA . ASN A 1 668 ? 27.186 13.422 -45.975 1.00 46.22 668 ASN A CA 1
ATOM 5369 C C . ASN A 1 668 ? 27.928 13.828 -47.261 1.00 46.22 668 ASN A C 1
ATOM 5371 O O . ASN A 1 668 ? 27.926 13.063 -48.219 1.00 46.22 668 ASN A O 1
ATOM 5375 N N . LYS A 1 669 ? 28.616 14.980 -47.284 1.00 49.25 669 LYS A N 1
ATOM 5376 C CA . LYS A 1 669 ? 29.485 15.399 -48.400 1.00 49.25 669 LYS A CA 1
ATOM 5377 C C . LYS A 1 669 ? 30.690 14.481 -48.569 1.00 49.25 669 LYS A C 1
ATOM 5379 O O . LYS A 1 669 ? 31.018 14.147 -49.695 1.00 49.25 669 LYS A O 1
ATOM 5384 N N . ALA A 1 670 ? 31.306 14.018 -47.483 1.00 46.16 670 ALA A N 1
ATOM 5385 C CA . ALA A 1 670 ? 32.387 13.036 -47.550 1.00 46.16 670 ALA A CA 1
ATOM 5386 C C . ALA A 1 670 ? 31.903 11.671 -48.075 1.00 46.16 670 ALA A C 1
ATOM 5388 O O . ALA A 1 670 ? 32.667 10.961 -48.721 1.00 46.16 670 ALA A O 1
ATOM 5389 N N . LEU A 1 671 ? 30.638 11.310 -47.829 1.00 38.16 671 LEU A N 1
ATOM 5390 C CA . LEU A 1 671 ? 29.994 10.119 -48.397 1.00 38.16 671 LEU A CA 1
ATOM 5391 C C . LEU A 1 671 ? 29.623 10.282 -49.880 1.00 38.16 671 LEU A C 1
ATOM 5393 O O . LEU A 1 671 ? 29.734 9.304 -50.607 1.00 38.16 671 LEU A O 1
ATOM 5397 N N . LEU A 1 672 ? 29.264 11.494 -50.320 1.00 41.88 672 LEU A N 1
ATOM 5398 C CA . LEU A 1 672 ? 29.070 11.860 -51.734 1.00 41.88 672 LEU A CA 1
ATOM 5399 C C . LEU A 1 672 ? 30.396 12.039 -52.494 1.00 41.88 672 LEU A C 1
ATOM 5401 O O . LEU A 1 672 ? 30.466 11.806 -53.684 1.00 41.88 672 LEU A O 1
ATOM 5405 N N . GLU A 1 673 ? 31.492 12.444 -51.847 1.00 42.81 673 GLU A N 1
ATOM 5406 C CA . GLU A 1 673 ? 32.832 12.421 -52.467 1.00 42.81 673 GLU A CA 1
ATOM 5407 C C . GLU A 1 673 ? 33.392 10.994 -52.567 1.00 42.81 673 GLU A C 1
ATOM 5409 O O . GLU A 1 673 ? 34.275 10.715 -53.379 1.00 42.81 673 GLU A O 1
ATOM 5414 N N . LEU A 1 674 ? 32.850 10.085 -51.753 1.00 38.31 674 LEU A N 1
ATOM 5415 C CA . LEU A 1 674 ? 33.009 8.639 -51.882 1.00 38.31 674 LEU A CA 1
ATOM 5416 C C . LEU A 1 674 ? 32.000 8.027 -52.867 1.00 38.31 674 LEU A C 1
ATOM 5418 O O . LEU A 1 674 ? 31.894 6.797 -52.908 1.00 3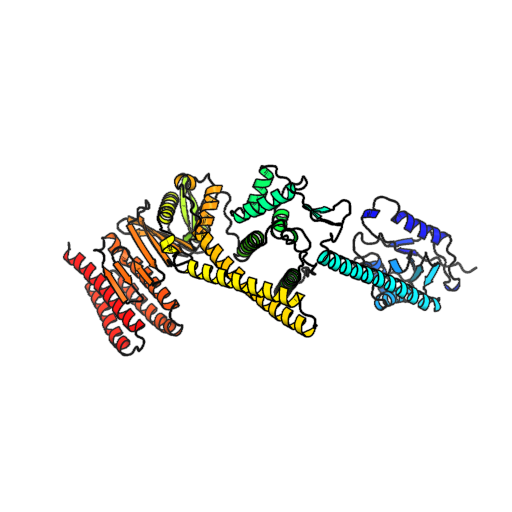8.31 674 LEU A O 1
ATOM 5422 N N . ASP A 1 675 ? 31.308 8.861 -53.655 1.00 37.72 675 ASP A N 1
ATOM 5423 C CA . ASP A 1 675 ? 30.363 8.438 -54.678 1.00 37.72 675 ASP A CA 1
ATOM 5424 C C . ASP A 1 675 ? 30.931 7.295 -55.517 1.00 37.72 675 ASP A C 1
ATOM 5426 O O . ASP A 1 675 ? 32.019 7.324 -56.111 1.00 37.72 675 ASP A O 1
ATOM 5430 N N . LEU A 1 676 ? 30.069 6.300 -55.622 1.00 30.12 676 LEU A N 1
ATOM 5431 C CA . LEU A 1 676 ? 29.293 6.307 -56.847 1.00 30.12 676 LEU A CA 1
ATOM 5432 C C . LEU A 1 676 ? 28.186 7.348 -56.817 1.00 30.12 676 LEU A C 1
ATOM 5434 O O . LEU A 1 676 ? 27.394 7.257 -55.855 1.00 30.12 676 LEU A O 1
#